Protein AF-A0A3M6UGF6-F1 (afdb_monomer)

Structure (mmCIF, N/CA/C/O backbone):
data_AF-A0A3M6UGF6-F1
#
_entry.id   AF-A0A3M6UGF6-F1
#
loop_
_atom_site.group_PDB
_atom_site.id
_atom_site.type_symbol
_atom_site.label_atom_id
_atom_site.label_alt_id
_atom_site.label_comp_id
_atom_site.label_asym_id
_atom_site.label_entity_id
_atom_site.label_seq_id
_atom_site.pdbx_PDB_ins_code
_atom_site.Cartn_x
_atom_site.Cartn_y
_atom_site.Cartn_z
_atom_site.occupancy
_atom_site.B_iso_or_equiv
_atom_site.auth_seq_id
_atom_site.auth_comp_id
_atom_site.auth_asym_id
_atom_site.auth_atom_id
_atom_site.pdbx_PDB_model_num
ATOM 1 N N . MET A 1 1 ? -26.929 3.094 30.053 1.00 89.00 1 MET A N 1
ATOM 2 C CA . MET A 1 1 ? -27.422 1.795 29.552 1.00 89.00 1 MET A CA 1
ATOM 3 C C . MET A 1 1 ? -26.224 0.900 29.331 1.00 89.00 1 MET A C 1
ATOM 5 O O . MET A 1 1 ? -25.223 1.380 28.806 1.00 89.00 1 MET A O 1
ATOM 9 N N . GLU A 1 2 ? -26.299 -0.355 29.754 1.00 93.50 2 GLU A N 1
ATOM 10 C CA . GLU A 1 2 ? -25.158 -1.274 29.714 1.00 93.50 2 GLU A CA 1
ATOM 11 C C . GLU A 1 2 ? -25.406 -2.478 28.799 1.00 93.50 2 GLU A C 1
ATOM 13 O O . GLU A 1 2 ? -26.522 -2.979 28.685 1.00 93.50 2 GLU A O 1
ATOM 18 N N . PHE A 1 3 ? -24.357 -2.962 28.141 1.00 95.56 3 PHE A N 1
ATOM 19 C CA . PHE A 1 3 ? -24.418 -4.157 27.298 1.00 95.56 3 PHE A CA 1
ATOM 20 C C . PHE A 1 3 ? -23.056 -4.850 27.234 1.00 95.56 3 PHE A C 1
ATOM 22 O O . PHE A 1 3 ? -22.052 -4.334 27.739 1.00 95.56 3 PHE A O 1
ATOM 29 N N . TYR A 1 4 ? -23.020 -6.036 26.632 1.00 96.44 4 TYR A N 1
ATOM 30 C CA . TYR A 1 4 ? -21.809 -6.845 26.549 1.00 96.44 4 TYR A CA 1
ATOM 31 C C . TYR A 1 4 ? -21.274 -6.930 25.123 1.00 96.44 4 TYR A C 1
ATOM 33 O O . TYR A 1 4 ? -22.024 -6.895 24.149 1.00 96.44 4 TYR A O 1
ATOM 41 N N . VAL A 1 5 ? -19.961 -7.091 25.005 1.00 96.62 5 VAL A N 1
ATOM 42 C CA . VAL A 1 5 ? -19.298 -7.433 23.749 1.00 96.62 5 VAL A CA 1
ATOM 43 C C . VAL A 1 5 ? -18.440 -8.663 23.986 1.00 96.62 5 VAL A C 1
ATOM 45 O O . VAL A 1 5 ? -17.540 -8.644 24.826 1.00 96.62 5 VAL A O 1
ATOM 48 N N . GLU A 1 6 ? -18.745 -9.732 23.264 1.00 95.75 6 GLU A N 1
ATOM 49 C CA . GLU A 1 6 ? -17.924 -10.937 23.200 1.00 95.75 6 GLU A CA 1
ATOM 50 C C . GLU A 1 6 ? -17.002 -10.828 21.994 1.00 95.75 6 GLU A C 1
ATOM 52 O O . GLU A 1 6 ? -17.455 -10.550 20.886 1.00 95.75 6 GLU A O 1
ATOM 57 N N . TYR A 1 7 ? -15.705 -11.009 22.198 1.00 93.31 7 TYR A N 1
ATOM 58 C CA . TYR A 1 7 ? -14.708 -10.783 21.163 1.00 93.31 7 TYR A CA 1
ATOM 59 C C . TYR A 1 7 ? -13.826 -12.012 20.971 1.00 93.31 7 TYR A C 1
ATOM 61 O O . TYR A 1 7 ? -13.542 -12.735 21.929 1.00 93.31 7 TYR A O 1
ATOM 69 N N . TYR A 1 8 ? -13.427 -12.254 19.723 1.00 87.50 8 TYR A N 1
ATOM 70 C CA . TYR A 1 8 ? -12.592 -13.390 19.347 1.00 87.50 8 TYR A CA 1
ATOM 71 C C . TYR A 1 8 ? -11.644 -13.063 18.192 1.00 87.50 8 TYR A C 1
ATOM 73 O O . TYR A 1 8 ? -11.993 -12.310 17.278 1.00 87.50 8 TYR A O 1
ATOM 81 N N . SER A 1 9 ? -10.462 -13.684 18.230 1.00 82.56 9 SER A N 1
ATOM 82 C CA . SER A 1 9 ? -9.463 -13.644 17.158 1.00 82.56 9 SER A CA 1
ATOM 83 C C . SER A 1 9 ? -9.382 -15.021 16.486 1.00 82.56 9 SER A C 1
ATOM 85 O O . SER A 1 9 ? -8.963 -15.983 17.127 1.00 82.56 9 SER A O 1
ATOM 87 N N . PRO A 1 10 ? -9.804 -15.168 15.214 1.00 64.31 10 PRO A N 1
ATOM 88 C CA . PRO A 1 10 ? -9.769 -16.459 14.518 1.00 64.31 10 PRO A CA 1
ATOM 89 C C . PRO A 1 10 ? -8.352 -16.963 14.204 1.00 64.31 10 PRO A C 1
ATOM 91 O O . PRO A 1 10 ? -8.154 -18.165 14.056 1.00 64.31 10 PRO A O 1
ATOM 94 N N . GLU A 1 11 ? -7.389 -16.048 14.060 1.00 63.41 11 GLU A N 1
ATOM 95 C CA . GLU A 1 11 ? -6.055 -16.326 13.502 1.00 63.41 11 GLU A CA 1
ATOM 96 C C . GLU A 1 11 ? -4.918 -16.188 14.527 1.00 63.41 11 GLU A C 1
ATOM 98 O O . GLU A 1 11 ? -3.770 -16.499 14.218 1.00 63.41 11 GLU A O 1
ATOM 103 N N . GLY A 1 12 ? -5.206 -15.735 15.751 1.00 54.78 12 GLY A N 1
ATOM 104 C CA . GLY A 1 12 ? -4.197 -15.520 16.785 1.00 54.78 12 GLY A CA 1
ATOM 105 C C . GLY A 1 12 ? -4.518 -16.227 18.097 1.00 54.78 12 GLY A C 1
ATOM 106 O O . GLY A 1 12 ? -5.674 -16.369 18.475 1.00 54.78 12 GLY A O 1
ATOM 107 N N . ASN A 1 13 ? -3.477 -16.573 18.859 1.00 55.03 13 ASN A N 1
ATOM 108 C CA . ASN A 1 13 ? -3.572 -17.005 20.264 1.00 55.03 13 ASN A CA 1
ATOM 109 C C . ASN A 1 13 ? -4.039 -15.872 21.215 1.00 55.03 13 ASN A C 1
ATOM 111 O O . ASN A 1 13 ? -3.768 -15.920 22.414 1.00 55.03 13 ASN A O 1
ATOM 115 N N . TRP A 1 14 ? -4.671 -14.820 20.688 1.00 59.78 14 TRP A N 1
ATOM 116 C CA . TRP A 1 14 ? -5.114 -13.660 21.453 1.00 59.78 14 TRP A CA 1
ATOM 117 C C . TRP A 1 14 ? -6.453 -13.947 22.128 1.00 59.78 14 TRP A C 1
ATOM 119 O O . TRP A 1 14 ? -7.288 -14.690 21.615 1.00 59.78 14 TRP A O 1
ATOM 129 N N . GLU A 1 15 ? -6.621 -13.375 23.315 1.00 63.47 15 GLU A N 1
ATOM 130 C CA . GLU A 1 15 ? -7.686 -13.699 24.258 1.00 63.47 15 GLU A CA 1
ATOM 131 C C . GLU A 1 15 ? -9.081 -13.578 23.630 1.00 63.47 15 GLU A C 1
ATOM 133 O O . GLU A 1 15 ? -9.527 -12.494 23.254 1.00 63.47 15 GLU A O 1
ATOM 138 N N . ASN A 1 16 ? -9.805 -14.696 23.572 1.00 82.31 16 ASN A N 1
ATOM 139 C CA . ASN A 1 16 ? -11.259 -14.650 23.495 1.00 82.31 16 ASN A CA 1
ATOM 140 C C . ASN A 1 16 ? -11.767 -14.118 24.833 1.00 82.31 16 ASN A C 1
ATOM 142 O O . ASN A 1 16 ? -11.341 -14.585 25.892 1.00 82.31 16 ASN A O 1
ATOM 146 N N . GLY A 1 17 ? -12.686 -13.164 24.804 1.00 90.00 17 GLY A N 1
ATOM 147 C CA . GLY A 1 17 ? -13.123 -12.531 26.035 1.00 90.00 17 GLY A CA 1
ATOM 148 C C . GLY A 1 17 ? -14.481 -11.875 25.938 1.00 90.00 17 GLY A C 1
ATOM 149 O O . GLY A 1 17 ? -15.170 -11.911 24.918 1.00 90.00 17 GLY A O 1
ATOM 150 N N . LYS A 1 18 ? -14.877 -11.287 27.063 1.00 93.19 18 LYS A N 1
ATOM 151 C CA . LYS A 1 18 ? -16.138 -10.576 27.209 1.00 93.19 18 LYS A CA 1
ATOM 152 C C . LYS A 1 18 ? -15.890 -9.293 27.974 1.00 93.19 18 LYS A C 1
ATOM 154 O O . LYS A 1 18 ? -15.367 -9.315 29.084 1.00 93.19 18 LYS A O 1
ATOM 159 N N . THR A 1 19 ? -16.296 -8.176 27.391 1.00 94.56 19 THR A N 1
ATOM 160 C CA . THR A 1 19 ? -16.204 -6.862 28.021 1.00 94.56 19 THR A CA 1
ATOM 161 C C . THR A 1 19 ? -17.585 -6.240 28.151 1.00 94.56 19 THR A C 1
ATOM 163 O O . THR A 1 19 ? -18.505 -6.554 27.395 1.00 94.56 19 THR A O 1
ATOM 166 N N . LYS A 1 20 ? -17.744 -5.375 29.149 1.00 96.06 20 LYS A N 1
ATOM 167 C CA . LYS A 1 20 ? -18.977 -4.634 29.406 1.00 96.06 20 LYS A CA 1
ATOM 168 C C . LYS A 1 20 ? -18.772 -3.187 28.978 1.00 96.06 20 LYS A C 1
ATOM 170 O O . LYS A 1 20 ? -17.784 -2.572 29.384 1.00 96.06 20 LYS A O 1
ATOM 175 N N . LEU A 1 21 ? -19.702 -2.657 28.190 1.00 96.00 21 LEU A N 1
ATOM 176 C CA . LEU A 1 21 ? -19.723 -1.260 27.766 1.00 96.00 21 LEU A CA 1
ATOM 177 C C . LEU A 1 21 ? -20.915 -0.539 28.393 1.00 96.00 21 LEU A C 1
ATOM 179 O O . LEU A 1 21 ? -21.971 -1.132 28.618 1.00 96.00 21 LEU A O 1
ATOM 183 N N . SER A 1 22 ? -20.727 0.749 28.675 1.00 95.50 22 SER A N 1
ATOM 184 C CA . SER A 1 22 ? -21.766 1.632 29.197 1.00 95.50 22 SER A CA 1
ATOM 185 C C . SER A 1 22 ? -21.887 2.845 28.292 1.00 95.50 22 SER A C 1
ATOM 187 O O . SER A 1 22 ? -20.890 3.496 27.987 1.00 95.50 22 SER A O 1
ATOM 189 N N . VAL A 1 23 ? -23.112 3.124 27.852 1.00 94.19 23 VAL A N 1
ATOM 190 C CA . VAL A 1 23 ? -23.430 4.206 26.917 1.00 94.19 23 VAL A CA 1
ATOM 191 C C . VAL A 1 23 ? -24.509 5.120 27.487 1.00 94.19 23 VAL A C 1
ATOM 193 O O . VAL A 1 23 ? -25.384 4.645 28.226 1.00 94.19 23 VAL A O 1
ATOM 196 N N . PRO A 1 24 ? -24.485 6.424 27.153 1.00 91.50 24 PRO A N 1
ATOM 197 C CA . PRO A 1 24 ? -25.457 7.380 27.673 1.00 91.50 24 PRO A CA 1
ATOM 198 C C . PRO A 1 24 ? -26.881 7.056 27.205 1.00 91.50 24 PRO A C 1
ATOM 200 O O . PRO A 1 24 ? -27.792 7.017 28.030 1.00 91.50 24 PRO A O 1
ATOM 203 N N . ALA A 1 25 ? -27.075 6.766 25.914 1.00 93.56 25 ALA A N 1
ATOM 204 C CA . ALA A 1 25 ? -28.374 6.390 25.364 1.00 93.56 25 ALA A CA 1
ATOM 205 C C . ALA A 1 25 ? -28.242 5.608 24.046 1.00 93.56 25 ALA A C 1
ATOM 207 O O . ALA A 1 25 ? -27.497 5.993 23.149 1.00 93.56 25 ALA A O 1
ATOM 208 N N . LEU A 1 26 ? -29.028 4.536 23.886 1.00 92.31 26 LEU A N 1
ATOM 209 C CA . LEU A 1 26 ? -28.993 3.684 22.683 1.00 92.31 26 LEU A CA 1
ATOM 210 C C . LEU A 1 26 ? -29.471 4.396 21.405 1.00 92.31 26 LEU A C 1
ATOM 212 O O . LEU A 1 26 ? -29.178 3.949 20.300 1.00 92.31 26 LEU A O 1
ATOM 216 N N . ASN A 1 27 ? -30.243 5.478 21.531 1.00 93.19 27 ASN A N 1
ATOM 217 C CA . ASN A 1 27 ? -30.769 6.221 20.385 1.00 93.19 27 ASN A CA 1
ATOM 218 C C . ASN A 1 27 ? -29.759 7.185 19.755 1.00 93.19 27 ASN A C 1
ATOM 220 O O . ASN A 1 27 ? -29.964 7.564 18.605 1.00 93.19 27 ASN A O 1
ATOM 224 N N . THR A 1 28 ? -28.707 7.565 20.480 1.00 94.88 28 THR A N 1
ATOM 225 C CA . THR A 1 28 ? -27.655 8.461 19.987 1.00 94.88 28 THR A CA 1
ATOM 226 C C . THR A 1 28 ? -26.346 7.734 19.726 1.00 94.88 28 THR A C 1
ATOM 228 O O . THR A 1 28 ? -25.610 8.158 18.847 1.00 94.88 28 THR A O 1
ATOM 231 N N . THR A 1 29 ? -26.066 6.639 20.437 1.00 96.75 29 THR A N 1
ATOM 232 C CA . THR A 1 29 ? -24.851 5.849 20.214 1.00 96.75 29 THR A CA 1
ATOM 233 C C . THR A 1 29 ? -24.904 5.118 18.873 1.00 96.75 29 THR A C 1
ATOM 235 O O . THR A 1 29 ? -25.803 4.306 18.630 1.00 96.75 29 THR A O 1
ATOM 238 N N . THR A 1 30 ? -23.918 5.397 18.028 1.00 97.50 30 THR A N 1
ATOM 239 C CA . THR A 1 30 ? -23.682 4.775 16.720 1.00 97.50 30 THR A CA 1
ATOM 240 C C . THR A 1 30 ? -22.787 3.538 16.816 1.00 97.50 30 THR A C 1
ATOM 242 O O . THR A 1 30 ? -22.174 3.276 17.853 1.00 97.50 30 THR A O 1
ATOM 245 N N . ILE A 1 31 ? -22.702 2.752 15.739 1.00 97.50 31 ILE A N 1
ATOM 246 C CA . ILE A 1 31 ? -21.741 1.644 15.645 1.00 97.50 31 ILE A CA 1
ATOM 247 C C . ILE A 1 31 ? -20.301 2.159 15.701 1.00 97.50 31 ILE A C 1
ATOM 249 O O . ILE A 1 31 ? -19.473 1.538 16.365 1.00 97.50 31 ILE A O 1
ATOM 253 N N . GLU A 1 32 ? -20.018 3.309 15.089 1.00 97.38 32 GLU A N 1
ATOM 254 C CA . GLU A 1 32 ? -18.722 3.986 15.186 1.00 97.38 32 GLU A CA 1
ATOM 255 C C . GLU A 1 32 ? -18.344 4.290 16.643 1.00 97.38 32 GLU A C 1
ATOM 257 O O . GLU A 1 32 ? -17.264 3.901 17.091 1.00 97.38 32 GLU A O 1
ATOM 262 N N . ASP A 1 33 ? -19.260 4.878 17.422 1.00 97.44 33 ASP A N 1
ATOM 263 C CA . ASP A 1 33 ? -19.027 5.161 18.846 1.00 97.44 33 ASP A CA 1
ATOM 264 C C . ASP A 1 33 ? -18.672 3.883 19.618 1.00 97.44 33 ASP A C 1
ATOM 266 O O . ASP A 1 33 ? -17.749 3.868 20.439 1.00 97.44 33 ASP A O 1
ATOM 270 N N . VAL A 1 34 ? -19.387 2.782 19.344 1.00 97.50 34 VAL A N 1
ATOM 271 C CA . VAL A 1 34 ? -19.108 1.473 19.954 1.00 97.50 34 VAL A CA 1
ATOM 272 C C . VAL A 1 34 ? -17.718 0.976 19.595 1.00 97.50 34 VAL A C 1
ATOM 274 O O . VAL A 1 34 ? -16.997 0.523 20.488 1.00 97.50 34 VAL A O 1
ATOM 277 N N . LYS A 1 35 ? -17.312 1.097 18.329 1.00 97.75 35 LYS A N 1
ATOM 278 C CA . LYS A 1 35 ? -15.970 0.698 17.905 1.00 97.75 35 LYS A CA 1
ATOM 279 C C . LYS A 1 35 ? -14.881 1.520 18.594 1.00 97.75 35 LYS A C 1
ATOM 281 O O . LYS A 1 35 ? -13.890 0.947 19.044 1.00 97.75 35 LYS A O 1
ATOM 286 N N . TYR A 1 36 ? -15.064 2.831 18.754 1.00 97.44 36 TYR A N 1
ATOM 287 C CA . TYR A 1 36 ? -14.107 3.672 19.482 1.00 97.44 36 TYR A CA 1
ATOM 288 C C . TYR A 1 36 ? -14.011 3.301 20.967 1.00 97.44 36 TYR A C 1
ATOM 290 O O . TYR A 1 36 ? -12.908 3.183 21.505 1.00 97.44 36 TYR A O 1
ATOM 298 N N . MET A 1 37 ? -15.143 3.036 21.629 1.00 97.19 37 MET A N 1
ATOM 299 C CA . MET A 1 37 ? -15.135 2.541 23.013 1.00 97.19 37 MET A CA 1
ATOM 300 C C . MET A 1 37 ? -14.393 1.204 23.138 1.00 97.19 37 MET A C 1
ATOM 302 O O . MET A 1 37 ? -13.652 0.993 24.100 1.00 97.19 37 MET A O 1
ATOM 306 N N . LEU A 1 38 ? -14.567 0.304 22.166 1.00 96.19 38 LEU A N 1
ATOM 307 C CA . LEU A 1 38 ? -13.843 -0.965 22.111 1.00 96.19 38 LEU A CA 1
ATOM 308 C C . LEU A 1 38 ? -12.351 -0.759 21.858 1.00 96.19 38 LEU A C 1
ATOM 310 O O . LEU A 1 38 ? -11.547 -1.369 22.554 1.00 96.19 38 LEU A O 1
ATOM 314 N N . GLN A 1 39 ? -11.968 0.140 20.952 1.00 96.81 39 GLN A N 1
ATOM 315 C CA . GLN A 1 39 ? -10.566 0.444 20.669 1.00 96.81 39 GLN A CA 1
ATOM 316 C C . GLN A 1 39 ? -9.814 0.839 21.940 1.00 96.81 39 GLN A C 1
ATOM 318 O O . GLN A 1 39 ? -8.765 0.274 22.233 1.00 96.81 39 GLN A O 1
ATOM 323 N N . VAL A 1 40 ? -10.380 1.747 22.738 1.00 95.12 40 VAL A N 1
ATOM 324 C CA . VAL A 1 40 ? -9.779 2.154 24.017 1.00 95.12 40 VAL A CA 1
ATOM 325 C C . VAL A 1 40 ? -9.652 0.960 24.966 1.00 95.12 40 VAL A C 1
ATOM 327 O O . VAL A 1 40 ? -8.643 0.806 25.653 1.00 95.12 40 VAL A O 1
ATOM 330 N N . ARG A 1 41 ? -10.666 0.091 25.003 1.00 93.62 41 ARG A N 1
ATOM 331 C CA . ARG A 1 41 ? -10.779 -0.959 26.018 1.00 93.62 41 ARG A CA 1
ATOM 332 C C . ARG A 1 41 ? -9.976 -2.222 25.726 1.00 93.62 41 ARG A C 1
ATOM 334 O O . ARG A 1 41 ? -9.516 -2.851 26.672 1.00 93.62 41 ARG A O 1
ATOM 341 N N . ILE A 1 42 ? -9.845 -2.606 24.460 1.00 93.44 42 ILE A N 1
ATOM 342 C CA . ILE A 1 42 ? -9.167 -3.846 24.046 1.00 93.44 42 ILE A CA 1
ATOM 343 C C . ILE A 1 42 ? -8.009 -3.605 23.068 1.00 93.44 42 ILE A C 1
ATOM 345 O O . ILE A 1 42 ? -7.413 -4.564 22.595 1.00 93.44 42 ILE A O 1
ATOM 349 N N . GLN A 1 43 ? -7.684 -2.341 22.775 1.00 94.75 43 GLN A N 1
ATOM 350 C CA . GLN A 1 43 ? -6.548 -1.937 21.938 1.00 94.75 43 GLN A CA 1
ATOM 351 C C . GLN A 1 43 ? -6.613 -2.483 20.495 1.00 94.75 43 GLN A C 1
ATOM 353 O O . GLN A 1 43 ? -5.594 -2.784 19.878 1.00 94.75 43 GLN A O 1
ATOM 358 N N . VAL A 1 44 ? -7.825 -2.611 19.943 1.00 95.25 44 VAL A N 1
ATOM 359 C CA . VAL A 1 44 ? -8.058 -3.029 18.549 1.00 95.25 44 VAL A CA 1
ATOM 360 C C . VAL A 1 44 ? -8.467 -1.813 17.709 1.00 95.25 44 VAL A C 1
ATOM 362 O O . VAL A 1 44 ? -9.465 -1.174 18.058 1.00 95.25 44 VAL A O 1
ATOM 365 N N . PRO A 1 45 ? -7.769 -1.499 16.603 1.00 95.81 45 PRO A N 1
ATOM 366 C CA . PRO A 1 45 ? -8.094 -0.350 15.753 1.00 95.81 45 PRO A CA 1
ATOM 367 C C . PRO A 1 45 ? -9.541 -0.404 15.243 1.00 95.81 45 PRO A C 1
ATOM 369 O O . PRO A 1 45 ? -10.009 -1.472 14.859 1.00 95.81 45 PRO A O 1
ATOM 372 N N . VAL A 1 46 ? -10.261 0.722 15.207 1.00 96.62 46 VAL A N 1
ATOM 373 C CA . VAL A 1 46 ? -11.657 0.808 14.718 1.00 96.62 46 VAL A CA 1
ATOM 374 C C . VAL A 1 46 ? -11.814 0.195 13.323 1.00 96.62 46 VAL A C 1
ATOM 376 O O . VAL A 1 46 ? -12.785 -0.524 13.076 1.00 96.62 46 VAL A O 1
ATOM 379 N N . CYS A 1 47 ? -10.853 0.428 12.427 1.00 93.25 47 CYS A N 1
ATOM 380 C CA . CYS A 1 47 ? -10.858 -0.118 11.067 1.00 93.25 47 CYS A CA 1
ATOM 381 C C . CYS A 1 47 ? -10.692 -1.650 10.994 1.00 93.25 47 CYS A C 1
ATOM 383 O O . CYS A 1 47 ? -11.135 -2.253 10.016 1.00 93.25 47 CYS A O 1
ATOM 385 N N . ASP A 1 48 ? -10.151 -2.288 12.036 1.00 93.38 48 ASP A N 1
ATOM 386 C CA . ASP A 1 48 ? -9.995 -3.747 12.128 1.00 93.38 48 ASP A CA 1
ATOM 387 C C . ASP A 1 48 ? -11.195 -4.448 12.775 1.00 93.38 48 ASP A C 1
ATOM 389 O O . ASP A 1 48 ? -11.303 -5.678 12.752 1.00 93.38 48 ASP A O 1
ATOM 393 N N . GLN A 1 49 ? -12.120 -3.679 13.352 1.00 95.38 49 GLN A N 1
ATOM 394 C CA . GLN A 1 49 ? -13.247 -4.219 14.096 1.00 95.38 49 GLN A CA 1
ATOM 395 C C . GLN A 1 49 ? -14.406 -4.617 13.182 1.00 95.38 49 GLN A C 1
ATOM 397 O O . GLN A 1 49 ? -15.078 -3.777 12.574 1.00 95.38 49 GLN A O 1
ATOM 402 N N . ARG A 1 50 ? -14.728 -5.914 13.171 1.00 95.50 50 ARG A N 1
ATOM 403 C CA . ARG A 1 50 ? -15.925 -6.451 12.513 1.00 95.50 50 ARG A CA 1
ATOM 404 C C . ARG A 1 50 ? -16.959 -6.827 13.563 1.00 95.50 50 ARG A C 1
ATOM 406 O O . ARG A 1 50 ? -16.865 -7.875 14.202 1.00 95.50 50 ARG A O 1
ATOM 413 N N . LEU A 1 51 ? -17.940 -5.949 13.751 1.00 96.38 51 LEU A N 1
ATOM 414 C CA . LEU A 1 51 ? -19.027 -6.159 14.701 1.00 96.38 51 LEU A CA 1
ATOM 415 C C . LEU A 1 51 ? -20.179 -6.941 14.073 1.00 96.38 51 LEU A C 1
ATOM 417 O O . LEU A 1 51 ? -20.526 -6.751 12.908 1.00 96.38 51 LEU A O 1
ATOM 421 N N . PHE A 1 52 ? -20.807 -7.785 14.882 1.00 96.56 52 PHE A N 1
ATOM 422 C CA . PHE A 1 52 ? -21.963 -8.584 14.519 1.00 96.56 52 PHE A CA 1
ATOM 423 C C . PHE A 1 52 ? -23.038 -8.487 15.594 1.00 96.56 52 PHE A C 1
ATOM 425 O O . PHE A 1 52 ? -22.755 -8.495 16.794 1.00 96.56 52 PHE A O 1
ATOM 432 N N . TYR A 1 53 ? -24.289 -8.481 15.152 1.00 96.50 53 TYR A N 1
ATOM 433 C CA . TYR A 1 53 ? -25.451 -8.607 16.021 1.00 96.50 53 TYR A CA 1
ATOM 434 C C . TYR A 1 53 ? -26.449 -9.575 15.391 1.00 96.50 53 TYR A C 1
ATOM 436 O O . TYR A 1 53 ? -26.759 -9.466 14.205 1.00 96.50 53 TYR A O 1
ATOM 444 N N . GLN A 1 54 ? -26.912 -10.562 16.166 1.00 93.31 54 GLN A N 1
ATOM 445 C CA . GLN A 1 54 ? -27.832 -11.612 15.696 1.00 93.31 54 GLN A CA 1
ATOM 446 C C . GLN A 1 54 ? -27.350 -12.314 14.405 1.00 93.31 54 GLN A C 1
ATOM 448 O O . GLN A 1 54 ? -28.124 -12.570 13.483 1.00 93.31 54 GLN A O 1
ATOM 453 N N . GLY A 1 55 ? -26.042 -12.574 14.310 1.00 90.62 55 GLY A N 1
ATOM 454 C CA . GLY A 1 55 ? -25.413 -13.213 13.147 1.00 90.62 55 GLY A CA 1
ATOM 455 C C . GLY A 1 55 ? -25.256 -12.319 11.910 1.00 90.62 55 GLY A C 1
ATOM 456 O O . GLY A 1 55 ? -24.756 -12.787 10.890 1.00 90.62 55 GLY A O 1
ATOM 457 N N . ARG A 1 56 ? -25.649 -11.040 11.971 1.00 93.75 56 ARG A N 1
ATOM 458 C CA . ARG A 1 56 ? -25.490 -10.079 10.871 1.00 93.75 56 ARG A CA 1
ATOM 459 C C . ARG A 1 56 ? -24.296 -9.169 11.120 1.00 93.75 56 ARG A C 1
ATOM 461 O O . ARG A 1 56 ? -24.182 -8.605 12.204 1.00 93.75 56 ARG A O 1
ATOM 468 N N . ALA A 1 57 ? -23.446 -9.009 10.107 1.00 94.94 57 ALA A N 1
ATOM 469 C CA . ALA A 1 57 ? -22.349 -8.048 10.138 1.00 94.94 57 ALA A CA 1
ATOM 470 C C . ALA A 1 57 ? -22.897 -6.614 10.140 1.00 94.94 57 ALA A C 1
ATOM 472 O O . ALA A 1 57 ? -23.785 -6.276 9.354 1.00 94.94 57 ALA A O 1
ATOM 473 N N . LEU A 1 58 ? -22.361 -5.777 11.022 1.00 95.50 58 LEU A N 1
ATOM 474 C CA . LEU A 1 58 ? -22.697 -4.365 11.137 1.00 95.50 58 LEU A CA 1
ATOM 475 C C . LEU A 1 58 ? -21.716 -3.560 10.283 1.00 95.50 58 LEU A C 1
ATOM 477 O O . LEU A 1 58 ? -20.581 -3.323 10.686 1.00 95.50 58 LEU A O 1
ATOM 481 N N . THR A 1 59 ? -22.151 -3.186 9.081 1.00 92.00 59 THR A N 1
ATOM 482 C CA . THR A 1 59 ? -21.309 -2.499 8.085 1.00 92.00 59 THR A CA 1
ATOM 483 C C . THR A 1 59 ? -21.588 -1.001 7.965 1.00 92.00 59 THR A C 1
ATOM 485 O O . THR A 1 59 ? -20.827 -0.300 7.310 1.00 92.00 59 THR A O 1
ATOM 488 N N . ASP A 1 60 ? -22.695 -0.514 8.533 1.00 94.81 60 ASP A N 1
ATOM 489 C CA . ASP A 1 60 ? -23.036 0.912 8.554 1.00 94.81 60 ASP A CA 1
ATOM 490 C C . ASP A 1 60 ? -22.622 1.522 9.895 1.00 94.81 60 ASP A C 1
ATOM 492 O O . ASP A 1 60 ? -23.321 1.376 10.901 1.00 94.81 60 ASP A O 1
ATOM 496 N N . ASP A 1 61 ? -21.483 2.211 9.893 1.00 94.19 61 ASP A N 1
ATOM 497 C CA . ASP A 1 61 ? -20.902 2.837 11.083 1.00 94.19 61 ASP A CA 1
ATOM 498 C C . ASP A 1 61 ? -21.781 3.966 11.653 1.00 94.19 61 ASP A C 1
ATOM 500 O O . ASP A 1 61 ? -21.758 4.219 12.858 1.00 94.19 61 ASP A O 1
ATOM 504 N N . ARG A 1 62 ? -22.647 4.580 10.831 1.00 96.06 62 ARG A N 1
ATOM 505 C CA . ARG A 1 62 ? -23.563 5.657 11.255 1.00 96.06 62 ARG A CA 1
ATOM 506 C C . ARG A 1 62 ? -24.867 5.140 11.858 1.00 96.06 62 ARG A C 1
ATOM 508 O O . ARG A 1 62 ? -25.681 5.926 12.350 1.00 96.06 62 ARG A O 1
ATOM 515 N N . MET A 1 63 ? -25.116 3.835 11.789 1.00 95.44 63 MET A N 1
ATOM 516 C CA . MET A 1 63 ? -26.326 3.234 12.333 1.00 95.44 63 MET A CA 1
ATOM 517 C C . MET A 1 63 ? -26.318 3.322 13.863 1.00 95.44 63 MET A C 1
ATOM 519 O O . MET A 1 63 ? -25.348 2.945 14.512 1.00 95.44 63 MET A O 1
ATOM 523 N N . THR A 1 64 ? -27.408 3.806 14.459 1.00 96.38 64 THR A N 1
ATOM 524 C CA . THR A 1 64 ? -27.552 3.841 15.920 1.00 96.38 64 THR A CA 1
ATOM 525 C C . THR A 1 64 ? -27.964 2.483 16.476 1.00 96.38 64 THR A C 1
ATOM 527 O O . THR A 1 64 ? -28.648 1.705 15.804 1.00 96.38 64 THR A O 1
ATOM 530 N N . LEU A 1 65 ? -27.618 2.210 17.736 1.00 95.44 65 LEU A N 1
ATOM 531 C CA . LEU A 1 65 ? -27.999 0.965 18.410 1.00 95.44 65 LEU A CA 1
ATOM 532 C C . LEU A 1 65 ? -29.526 0.781 18.459 1.00 95.44 65 LEU A C 1
ATOM 534 O O . LEU A 1 65 ? -30.031 -0.318 18.238 1.00 95.44 65 LEU A O 1
ATOM 538 N N . SER A 1 66 ? -30.295 1.856 18.649 1.00 93.44 66 SER A N 1
ATOM 539 C CA . SER A 1 66 ? -31.763 1.781 18.635 1.00 93.44 66 SER A CA 1
ATOM 540 C C . SER A 1 66 ? -32.338 1.307 17.295 1.00 93.44 66 SER A C 1
ATOM 542 O O . SER A 1 66 ? -33.350 0.606 17.286 1.00 93.44 66 SER A O 1
ATOM 544 N N . ARG A 1 67 ? -31.696 1.633 16.162 1.00 94.69 67 ARG A N 1
ATOM 545 C CA . ARG A 1 67 ? -32.130 1.190 14.822 1.00 94.69 67 ARG A CA 1
ATOM 546 C C . ARG A 1 67 ? -31.915 -0.303 14.594 1.00 94.69 67 ARG A C 1
ATOM 548 O O . ARG A 1 67 ? -32.573 -0.878 13.733 1.00 94.69 67 ARG A O 1
ATOM 555 N N . LEU A 1 68 ? -31.052 -0.928 15.390 1.00 92.19 68 LEU A N 1
ATOM 556 C CA . LEU A 1 68 ? -30.880 -2.378 15.437 1.00 92.19 68 LEU A CA 1
ATOM 557 C C . LEU A 1 68 ? -31.918 -3.080 16.320 1.00 92.19 68 LEU A C 1
ATOM 559 O O . LEU A 1 68 ? -31.869 -4.300 16.446 1.00 92.19 68 LEU A O 1
ATOM 563 N N . TYR A 1 69 ? -32.839 -2.331 16.940 1.00 92.62 69 TYR A N 1
ATOM 564 C CA . TYR A 1 69 ? -33.698 -2.816 18.024 1.00 92.62 69 TYR A CA 1
AT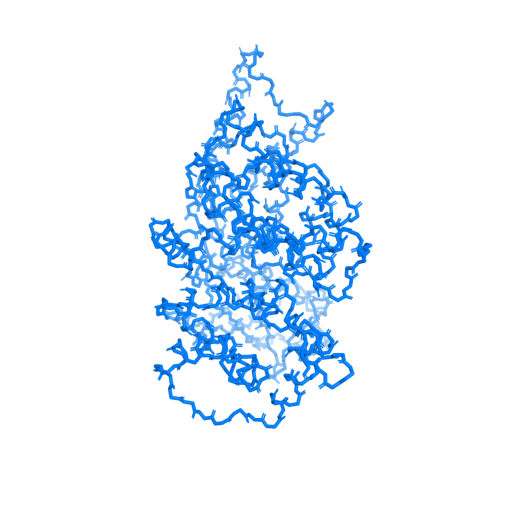OM 565 C C . TYR A 1 69 ? -32.898 -3.386 19.205 1.00 92.62 69 TYR A C 1
ATOM 567 O O . TYR A 1 69 ? -33.408 -4.227 19.948 1.00 92.62 69 TYR A O 1
ATOM 575 N N . PHE A 1 70 ? -31.658 -2.912 19.371 1.00 94.00 70 PHE A N 1
ATOM 576 C CA . PHE A 1 70 ? -30.749 -3.323 20.430 1.00 94.00 70 PHE A CA 1
ATOM 577 C C . PHE A 1 70 ? -31.294 -2.898 21.797 1.00 94.00 70 PHE A C 1
ATOM 579 O O . PHE A 1 70 ? -31.869 -1.812 21.934 1.00 94.00 70 PHE A O 1
ATOM 586 N N . ARG A 1 71 ? -31.123 -3.750 22.808 1.00 92.69 71 ARG A N 1
ATOM 587 C CA . ARG A 1 71 ? -31.645 -3.547 24.165 1.00 92.69 71 ARG A CA 1
ATOM 588 C C . ARG A 1 71 ? -30.527 -3.560 25.198 1.00 92.69 71 ARG A C 1
ATOM 590 O O . ARG A 1 71 ? -29.437 -4.075 24.975 1.00 92.69 71 ARG A O 1
ATOM 597 N N . GLU A 1 72 ? -30.815 -2.986 26.357 1.00 92.00 72 GLU A N 1
ATOM 598 C CA . GLU A 1 72 ? -29.941 -3.114 27.519 1.00 92.00 72 GLU A CA 1
ATOM 599 C C . GLU A 1 72 ? -29.759 -4.594 27.893 1.00 92.00 72 GLU A C 1
ATOM 601 O O . GLU A 1 72 ? -30.723 -5.359 27.918 1.00 92.00 72 GLU A O 1
ATOM 606 N N . GLY A 1 73 ? -28.512 -4.992 28.147 1.00 91.94 73 GLY A N 1
ATOM 607 C CA . GLY A 1 73 ? -28.125 -6.379 28.410 1.00 91.94 73 GLY A CA 1
ATOM 608 C C . GLY A 1 73 ? -27.845 -7.233 27.169 1.00 91.94 73 GLY A C 1
ATOM 609 O O . GLY A 1 73 ? -27.319 -8.337 27.325 1.00 91.94 73 GLY A O 1
ATOM 610 N N . ASP A 1 74 ? -28.124 -6.743 25.956 1.00 95.69 74 ASP A N 1
ATOM 611 C CA . ASP A 1 74 ? -27.799 -7.470 24.725 1.00 95.69 74 ASP A CA 1
ATOM 612 C C . ASP A 1 74 ? -26.282 -7.679 24.564 1.00 95.69 74 ASP A C 1
ATOM 614 O O . ASP A 1 74 ? -25.450 -7.061 25.236 1.00 95.69 74 ASP A O 1
ATOM 618 N N . THR A 1 75 ? -25.909 -8.593 23.666 1.00 96.56 75 THR A N 1
ATOM 619 C CA . THR A 1 75 ? -24.508 -8.908 23.367 1.00 96.56 75 THR A CA 1
ATOM 620 C C . THR A 1 75 ? -24.196 -8.657 21.894 1.00 96.56 75 THR A C 1
ATOM 622 O O . THR A 1 75 ? -24.908 -9.134 21.009 1.00 96.56 75 THR A O 1
ATOM 625 N N . LEU A 1 76 ? -23.126 -7.905 21.635 1.00 96.94 76 LEU A N 1
ATOM 626 C CA . LEU A 1 76 ? -22.485 -7.820 20.321 1.00 96.94 76 LEU A CA 1
ATOM 627 C C . LEU A 1 76 ? -21.346 -8.834 20.234 1.00 96.94 76 LEU A C 1
ATOM 629 O O . LEU A 1 76 ? -20.700 -9.130 21.238 1.00 96.94 76 LEU A O 1
ATOM 633 N N . HIS A 1 77 ? -21.060 -9.308 19.025 1.00 96.44 77 HIS A N 1
ATOM 634 C CA . HIS A 1 77 ? -19.878 -10.121 18.763 1.00 96.44 77 HIS A CA 1
ATOM 635 C C . HIS A 1 77 ? -18.867 -9.326 17.943 1.00 96.44 77 HIS A C 1
ATOM 637 O O . HIS A 1 77 ? -19.233 -8.715 16.942 1.00 96.44 77 HIS A O 1
ATOM 643 N N . LEU A 1 78 ? -17.603 -9.343 18.347 1.00 95.75 78 LEU A N 1
ATOM 644 C CA . LEU A 1 78 ? -16.507 -8.681 17.652 1.00 95.75 78 LEU A CA 1
ATOM 645 C C . LEU A 1 78 ? -15.519 -9.719 17.116 1.00 95.75 78 LEU A C 1
ATOM 647 O O . LEU A 1 78 ? -14.981 -10.519 17.877 1.00 95.75 78 LEU A O 1
ATOM 651 N N . GLN A 1 79 ? -15.240 -9.647 15.818 1.00 93.81 79 GLN A N 1
ATOM 652 C CA . GLN A 1 79 ? -14.090 -10.294 15.190 1.00 93.81 79 GLN A CA 1
ATOM 653 C C . GLN A 1 79 ? -12.992 -9.270 14.914 1.00 93.81 79 GLN A C 1
ATOM 655 O O . GLN A 1 79 ? -13.281 -8.173 14.431 1.00 93.81 79 GLN A O 1
ATOM 660 N N . PHE A 1 80 ? -11.742 -9.662 15.144 1.00 92.56 80 PHE A N 1
ATOM 661 C CA . PHE A 1 80 ? -10.552 -8.902 14.762 1.00 92.56 80 PHE A CA 1
ATOM 662 C C . PHE A 1 80 ? -9.355 -9.845 14.579 1.00 92.56 80 PHE A C 1
ATOM 664 O O . PHE A 1 80 ? -9.404 -11.002 14.995 1.00 92.56 80 PHE A O 1
ATOM 671 N N . THR A 1 81 ? -8.277 -9.364 13.960 1.00 87.75 81 THR A N 1
ATOM 672 C CA . THR A 1 81 ? -7.082 -10.189 13.717 1.00 87.75 81 THR A CA 1
ATOM 673 C C . THR A 1 81 ? -6.102 -10.123 14.889 1.00 87.75 81 THR A C 1
ATOM 675 O O . THR A 1 81 ? -5.747 -11.159 15.449 1.00 87.75 81 THR A O 1
ATOM 678 N N . ALA A 1 82 ? -5.688 -8.924 15.308 1.00 89.88 82 ALA A N 1
ATOM 679 C CA . ALA A 1 82 ? -4.738 -8.742 16.404 1.00 89.88 82 ALA A CA 1
ATOM 680 C C . ALA A 1 82 ? -4.991 -7.449 17.188 1.00 89.88 82 ALA A C 1
ATOM 682 O O . ALA A 1 82 ? -5.616 -6.517 16.687 1.00 89.88 82 ALA A O 1
ATOM 683 N N . VAL A 1 83 ? -4.478 -7.411 18.417 1.00 92.25 83 VAL A N 1
ATOM 684 C CA . VAL A 1 83 ? -4.380 -6.186 19.218 1.00 92.25 83 VAL A CA 1
ATOM 685 C C . VAL A 1 83 ? -3.140 -5.387 18.808 1.00 92.25 83 VAL A C 1
ATOM 687 O O . VAL A 1 83 ? -2.124 -5.967 18.416 1.00 92.25 83 VAL A O 1
ATOM 690 N N . ALA A 1 84 ? -3.221 -4.067 18.921 1.00 93.25 84 ALA A N 1
ATOM 691 C CA . ALA A 1 84 ? -2.122 -3.130 18.718 1.00 93.25 84 ALA A CA 1
ATOM 692 C C . ALA A 1 84 ? -1.676 -2.528 20.062 1.00 93.25 84 ALA A C 1
ATOM 694 O O . ALA A 1 84 ? -2.390 -2.607 21.057 1.00 93.25 84 ALA A O 1
ATOM 695 N N . ASP A 1 85 ? -0.501 -1.902 20.101 1.00 94.31 85 ASP A N 1
ATOM 696 C CA . ASP A 1 85 ? -0.092 -1.056 21.229 1.00 94.31 85 ASP A CA 1
ATOM 697 C C . ASP A 1 85 ? -0.533 0.393 20.995 1.00 94.31 85 ASP A C 1
ATOM 699 O O . ASP A 1 85 ? 0.256 1.278 20.669 1.00 94.31 85 ASP A O 1
ATOM 703 N N . ILE A 1 86 ? -1.845 0.614 21.077 1.00 95.62 86 ILE A N 1
ATOM 704 C CA . ILE A 1 86 ? -2.444 1.918 20.776 1.00 95.62 86 ILE A CA 1
ATOM 705 C C . ILE A 1 86 ? -1.961 2.973 21.771 1.00 95.62 86 ILE A C 1
ATOM 707 O O . ILE A 1 86 ? -1.623 4.086 21.368 1.00 95.62 86 ILE A O 1
ATOM 711 N N . GLN A 1 87 ? -1.887 2.624 23.056 1.00 92.88 87 GLN A N 1
ATOM 712 C CA . GLN A 1 87 ? -1.465 3.561 24.091 1.00 92.88 87 GLN A CA 1
ATOM 713 C C . GLN A 1 87 ? -0.028 4.058 23.882 1.00 92.88 87 GLN A C 1
ATOM 715 O O . GLN A 1 87 ? 0.200 5.258 24.017 1.00 92.88 87 GLN A O 1
ATOM 720 N N . GLY A 1 88 ? 0.915 3.180 23.511 1.00 93.25 88 GLY A N 1
ATOM 721 C CA . GLY A 1 88 ? 2.290 3.586 23.203 1.00 93.25 88 GLY A CA 1
ATOM 722 C C . GLY A 1 88 ? 2.399 4.462 21.950 1.00 93.25 88 GLY A C 1
ATOM 723 O O . GLY A 1 88 ? 3.244 5.351 21.880 1.00 93.25 88 GLY A O 1
ATOM 724 N N . MET A 1 89 ? 1.514 4.265 20.970 1.00 96.44 89 MET A N 1
ATOM 725 C CA . MET A 1 89 ? 1.550 5.009 19.708 1.00 96.44 89 MET A CA 1
ATOM 726 C C . MET A 1 89 ? 0.917 6.406 19.780 1.00 96.44 89 MET A C 1
ATOM 728 O O . MET A 1 89 ? 1.339 7.286 19.030 1.00 96.44 89 MET A O 1
ATOM 732 N N . ILE A 1 90 ? -0.092 6.633 20.635 1.00 96.06 90 ILE A N 1
ATOM 733 C CA . ILE A 1 90 ? -0.849 7.903 20.675 1.00 96.06 90 ILE A CA 1
ATOM 734 C C . ILE A 1 90 ? 0.062 9.106 20.950 1.00 96.06 90 ILE A C 1
ATOM 736 O O . ILE A 1 90 ? -0.015 10.104 20.233 1.00 96.06 90 ILE A O 1
ATOM 740 N N . GLU A 1 91 ? 0.948 9.010 21.942 1.00 94.19 91 GLU A N 1
ATOM 741 C CA . GLU A 1 91 ? 1.825 10.126 22.322 1.00 94.19 91 GLU A CA 1
ATOM 742 C C . GLU A 1 91 ? 2.778 10.503 21.180 1.00 94.19 91 GLU A C 1
ATOM 744 O O . GLU A 1 91 ? 2.928 11.679 20.840 1.00 94.19 91 GLU A O 1
ATOM 749 N N . LEU A 1 92 ? 3.359 9.500 20.520 1.00 96.00 92 LEU A N 1
ATOM 750 C CA . LEU A 1 92 ? 4.238 9.691 19.368 1.00 96.00 92 LEU A CA 1
ATOM 751 C C . LEU A 1 92 ? 3.478 10.283 18.171 1.00 96.00 92 LEU A C 1
ATOM 753 O O . LEU A 1 92 ? 3.948 11.217 17.521 1.00 96.00 92 LEU A O 1
ATOM 757 N N . LEU A 1 93 ? 2.269 9.790 17.898 1.00 96.38 93 LEU A N 1
ATOM 758 C CA . LEU A 1 93 ? 1.403 10.320 16.845 1.00 96.38 93 LEU A CA 1
ATOM 759 C C . LEU A 1 93 ? 1.078 11.801 17.059 1.00 96.38 93 LEU A C 1
ATOM 761 O O . LEU A 1 93 ? 1.089 12.573 16.097 1.00 96.38 93 LEU A O 1
ATOM 765 N N . ASP A 1 94 ? 0.815 12.214 18.296 1.00 96.12 94 ASP A N 1
ATOM 766 C CA . ASP A 1 94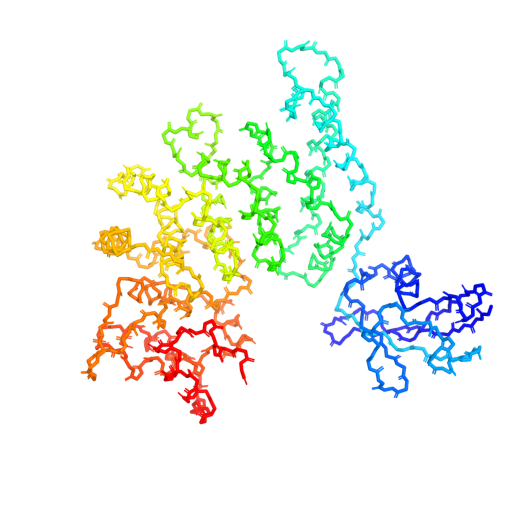 ? 0.536 13.611 18.620 1.00 96.12 94 ASP A CA 1
ATOM 767 C C . ASP A 1 94 ? 1.756 14.510 18.404 1.00 96.12 94 ASP A C 1
ATOM 769 O O . ASP A 1 94 ? 1.614 15.616 17.866 1.00 96.12 94 ASP A O 1
ATOM 773 N N . VAL A 1 95 ? 2.960 14.030 18.739 1.00 95.19 95 VAL A N 1
ATOM 774 C CA . VAL A 1 95 ? 4.209 14.749 18.447 1.00 95.19 95 VAL A CA 1
ATOM 775 C C . VAL A 1 95 ? 4.424 14.875 16.940 1.00 95.19 95 VAL A C 1
ATOM 777 O O . VAL A 1 95 ? 4.672 15.987 16.469 1.00 95.19 95 VAL A O 1
ATOM 780 N N . LEU A 1 96 ? 4.253 13.793 16.173 1.00 94.62 96 LEU A N 1
ATOM 781 C CA . LEU A 1 96 ? 4.404 13.805 14.715 1.00 94.62 96 LEU A CA 1
ATOM 782 C C . LEU A 1 96 ? 3.422 14.784 14.058 1.00 94.62 96 LEU A C 1
ATOM 784 O O . LEU A 1 96 ? 3.820 15.624 13.251 1.00 94.62 96 LEU A O 1
ATOM 788 N N . LYS A 1 97 ? 2.141 14.727 14.444 1.00 95.62 97 LYS A N 1
ATOM 789 C CA . LYS A 1 97 ? 1.100 15.652 13.965 1.00 95.62 97 LYS A CA 1
ATOM 790 C C . LYS A 1 97 ? 1.410 17.097 14.331 1.00 95.62 97 LYS A C 1
ATOM 792 O O . LYS A 1 97 ? 1.125 18.001 13.551 1.00 95.62 97 LYS A O 1
ATOM 797 N N . LYS A 1 98 ? 1.969 17.334 15.519 1.00 94.19 98 LYS A N 1
ATOM 798 C CA . LYS A 1 98 ? 2.388 18.670 15.938 1.00 94.19 98 LYS A CA 1
ATOM 799 C C . LYS A 1 98 ? 3.541 19.178 15.069 1.00 94.19 98 LYS A C 1
ATOM 801 O O . LYS A 1 98 ? 3.430 20.283 14.555 1.00 94.19 98 LYS A O 1
ATOM 806 N N . CYS A 1 99 ? 4.572 18.368 14.830 1.00 91.44 99 CYS A N 1
ATOM 807 C CA . CYS A 1 99 ? 5.667 18.722 13.924 1.00 91.44 99 CYS A CA 1
ATOM 808 C C . CYS A 1 99 ? 5.171 19.003 12.497 1.00 91.44 99 CYS A C 1
ATOM 810 O O . CYS A 1 99 ? 5.603 19.975 11.889 1.00 91.44 99 CYS A O 1
ATOM 812 N N . ALA A 1 100 ? 4.227 18.209 11.981 1.00 91.38 100 ALA A N 1
ATOM 813 C CA . ALA A 1 100 ? 3.615 18.452 10.676 1.00 91.38 100 ALA A CA 1
ATOM 814 C C . ALA A 1 100 ? 2.905 19.818 10.606 1.00 91.38 100 ALA A C 1
ATOM 816 O O . ALA A 1 100 ? 3.152 20.583 9.677 1.00 91.38 100 ALA A O 1
ATOM 817 N N . ARG A 1 101 ? 2.101 20.172 11.621 1.00 91.62 101 ARG A N 1
ATOM 818 C CA . ARG A 1 101 ? 1.454 21.497 11.703 1.00 91.62 101 ARG A CA 1
ATOM 819 C C . ARG A 1 101 ? 2.468 22.638 11.770 1.00 91.62 101 ARG A C 1
ATOM 821 O O . ARG A 1 101 ? 2.308 23.632 11.075 1.00 91.62 101 ARG A O 1
ATOM 828 N N . GLU A 1 102 ? 3.532 22.477 12.558 1.00 89.25 102 GLU A N 1
ATOM 829 C CA . GLU A 1 102 ? 4.611 23.471 12.660 1.00 89.25 102 GLU A CA 1
ATOM 830 C C . GLU A 1 102 ? 5.298 23.722 11.295 1.00 89.25 102 GLU A C 1
ATOM 832 O O . GLU A 1 102 ? 5.744 24.838 11.030 1.00 89.25 102 GLU A O 1
ATOM 837 N N . ILE A 1 103 ? 5.356 22.721 10.403 1.00 87.00 103 ILE A N 1
ATOM 838 C CA . ILE A 1 103 ? 5.848 22.881 9.020 1.00 87.00 103 ILE A CA 1
ATOM 839 C C . ILE A 1 103 ? 4.819 23.606 8.146 1.00 87.00 103 ILE A C 1
ATOM 841 O O . ILE A 1 103 ? 5.188 24.508 7.395 1.00 87.00 103 ILE A O 1
ATOM 845 N N . GLU A 1 104 ? 3.542 23.224 8.227 1.00 85.50 104 GLU A N 1
ATOM 846 C CA . GLU A 1 104 ? 2.456 23.824 7.436 1.00 85.50 104 GLU A CA 1
ATOM 847 C C . GLU A 1 104 ? 2.242 25.311 7.751 1.00 85.50 104 GLU A C 1
ATOM 849 O O . GLU A 1 104 ? 1.925 26.094 6.857 1.00 85.50 104 GLU A O 1
ATOM 854 N N . GLU A 1 105 ? 2.434 25.715 9.007 1.00 85.88 105 GLU A N 1
ATOM 855 C CA . GLU A 1 105 ? 2.281 27.104 9.451 1.00 85.88 105 GLU A CA 1
ATOM 856 C C . GLU A 1 105 ? 3.428 28.016 8.976 1.00 85.88 105 GLU A C 1
ATOM 858 O O . GLU A 1 105 ? 3.269 29.241 8.931 1.00 85.88 105 GLU A O 1
ATOM 863 N N . LYS A 1 106 ? 4.581 27.454 8.579 1.00 79.56 106 LYS A N 1
ATOM 864 C CA . LYS A 1 106 ? 5.713 28.237 8.067 1.00 79.56 106 LYS A CA 1
ATOM 865 C C . LYS A 1 106 ? 5.492 28.669 6.612 1.00 79.56 106 LYS A C 1
ATOM 867 O O . LYS A 1 106 ? 5.079 27.867 5.773 1.00 79.56 106 LYS A O 1
ATOM 872 N N . PRO A 1 107 ? 5.846 29.917 6.246 1.00 70.25 107 PRO A N 1
ATOM 873 C CA . PRO A 1 107 ? 5.685 30.401 4.879 1.00 70.25 107 PRO A CA 1
ATOM 874 C C . PRO A 1 107 ? 6.492 29.549 3.887 1.00 70.25 107 PRO A C 1
ATOM 876 O O . PRO A 1 107 ? 7.716 29.444 3.970 1.00 70.25 107 PRO A O 1
ATOM 879 N N . GLY A 1 108 ? 5.787 28.953 2.922 1.00 68.25 108 GLY A N 1
ATOM 880 C CA . GLY A 1 108 ? 6.368 28.056 1.919 1.00 68.25 108 GLY A CA 1
ATOM 881 C C . GLY A 1 108 ? 6.485 26.594 2.357 1.00 68.25 108 GLY A C 1
ATOM 882 O O . GLY A 1 108 ? 7.146 25.833 1.653 1.00 68.25 108 GLY A O 1
ATOM 883 N N . ASN A 1 109 ? 5.863 26.221 3.481 1.00 75.00 109 ASN A N 1
ATOM 884 C CA . ASN A 1 109 ? 5.823 24.871 4.041 1.00 75.00 109 ASN A CA 1
ATOM 885 C C . ASN A 1 109 ? 7.227 24.274 4.200 1.00 75.00 109 ASN A C 1
ATOM 887 O O . ASN A 1 109 ? 7.490 23.164 3.765 1.00 75.00 109 ASN A O 1
ATOM 891 N N . LYS A 1 110 ? 8.180 25.028 4.748 1.00 73.56 110 LYS A N 1
ATOM 892 C CA . LYS A 1 110 ? 9.573 24.573 4.869 1.00 73.56 110 LYS A CA 1
ATOM 893 C C . LYS A 1 110 ? 9.865 24.076 6.276 1.00 73.56 110 LYS A C 1
ATOM 895 O O . LYS A 1 110 ? 9.361 24.626 7.254 1.00 73.56 110 LYS A O 1
ATOM 900 N N . LEU A 1 111 ? 10.739 23.076 6.372 1.00 77.62 111 LEU A N 1
ATOM 901 C CA . LEU A 1 111 ? 11.339 22.695 7.647 1.00 77.62 111 LEU A CA 1
ATOM 902 C C . LEU A 1 111 ? 12.111 23.875 8.266 1.00 77.62 111 LEU A C 1
ATOM 904 O O . LEU A 1 111 ? 12.575 24.750 7.528 1.00 77.62 111 LEU A O 1
ATOM 908 N N . PRO A 1 112 ? 12.274 23.905 9.602 1.00 79.00 112 PRO A N 1
ATOM 909 C CA . PRO A 1 112 ? 13.169 24.856 10.253 1.00 79.00 112 PRO A CA 1
ATOM 910 C C . PRO A 1 112 ? 14.580 24.817 9.647 1.00 79.00 112 PRO A C 1
ATOM 912 O O . PRO A 1 112 ? 15.125 23.731 9.425 1.00 79.00 112 PRO A O 1
ATOM 915 N N . ASP A 1 113 ? 15.145 25.992 9.352 1.00 77.19 113 ASP A N 1
ATOM 916 C CA . ASP A 1 113 ? 16.461 26.099 8.723 1.00 77.19 113 ASP A CA 1
ATOM 917 C C . ASP A 1 113 ? 17.546 25.745 9.744 1.00 77.19 113 ASP A C 1
ATOM 919 O O . ASP A 1 113 ? 17.697 26.405 10.769 1.00 77.19 113 ASP A O 1
ATOM 923 N N . LEU A 1 114 ? 18.313 24.693 9.454 1.00 72.44 114 LEU A N 1
ATOM 924 C CA . LEU A 1 114 ? 19.430 24.260 10.295 1.00 72.44 114 LEU A CA 1
ATOM 925 C C . LEU A 1 114 ? 20.515 25.341 10.418 1.00 72.44 114 LEU A C 1
ATOM 927 O O . LEU A 1 114 ? 21.251 25.349 11.399 1.00 72.44 114 LEU A O 1
ATOM 931 N N . ASN A 1 115 ? 20.604 26.269 9.460 1.00 76.44 115 ASN A N 1
ATOM 932 C CA . ASN A 1 115 ? 21.575 27.363 9.498 1.00 76.44 115 ASN A CA 1
ATOM 933 C C . ASN A 1 115 ? 21.202 28.474 10.493 1.00 76.44 115 ASN A C 1
ATOM 935 O O . ASN A 1 115 ? 22.050 29.310 10.796 1.00 76.44 115 ASN A O 1
ATOM 939 N N . GLU A 1 116 ? 19.961 28.508 10.994 1.00 78.75 116 GLU A N 1
ATOM 940 C CA . GLU A 1 116 ? 19.534 29.480 12.013 1.00 78.75 116 GLU A CA 1
ATOM 941 C C . GLU A 1 116 ? 20.116 29.166 13.407 1.00 78.75 116 GLU A C 1
ATOM 943 O O . GLU A 1 116 ? 20.001 30.009 14.294 1.00 78.75 116 GLU A O 1
ATOM 948 N N . ASP A 1 117 ? 20.738 27.986 13.588 1.00 74.44 117 ASP A N 1
ATOM 949 C CA . ASP A 1 117 ? 21.435 27.499 14.797 1.00 74.44 117 ASP A CA 1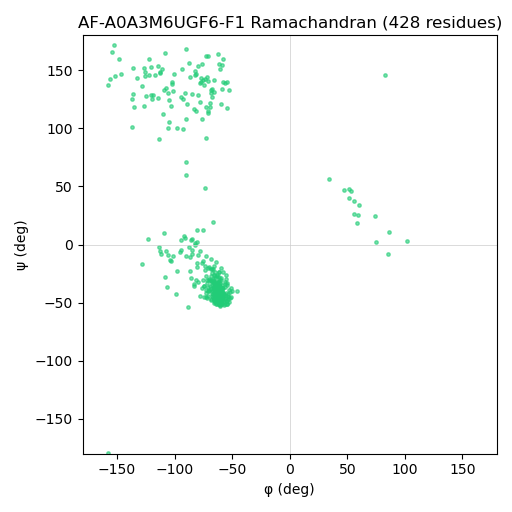
ATOM 950 C C . ASP A 1 117 ? 20.809 27.982 16.117 1.00 74.44 117 ASP A C 1
ATOM 952 O O . ASP A 1 117 ? 21.436 28.635 16.953 1.00 74.44 117 ASP A O 1
ATOM 956 N N . SER A 1 118 ? 19.515 27.693 16.281 1.00 85.75 118 SER A N 1
ATOM 957 C CA . SER A 1 118 ? 18.755 28.056 17.475 1.00 85.75 118 SER A CA 1
ATOM 958 C C . SER A 1 118 ? 18.342 26.812 18.268 1.00 85.75 118 SER A C 1
ATOM 960 O O . SER A 1 118 ? 18.078 25.761 17.674 1.00 85.75 118 SER A O 1
ATOM 962 N N . PRO A 1 119 ? 18.229 26.904 19.608 1.00 86.00 119 PRO A N 1
ATOM 963 C CA . PRO A 1 119 ? 17.758 25.791 20.435 1.00 86.00 119 PRO A CA 1
ATOM 964 C C . PRO A 1 119 ? 16.397 25.241 19.991 1.00 86.00 119 PRO A C 1
ATOM 966 O O . PRO A 1 119 ? 16.178 24.034 20.045 1.00 86.00 119 PRO A O 1
ATOM 969 N N . ASP A 1 120 ? 15.511 26.111 19.500 1.00 84.56 120 ASP A N 1
ATOM 970 C CA . ASP A 1 120 ? 14.177 25.737 19.026 1.00 84.56 120 ASP A CA 1
ATOM 971 C C . ASP A 1 120 ? 14.238 24.858 17.765 1.00 84.56 120 ASP A C 1
ATOM 973 O O . ASP A 1 120 ? 13.463 23.909 17.625 1.00 84.56 120 ASP A O 1
ATOM 977 N N . VAL A 1 121 ? 15.184 25.136 16.857 1.00 84.38 121 VAL A N 1
ATOM 978 C CA . VAL A 1 121 ? 15.421 24.326 15.650 1.00 84.38 121 VAL A CA 1
ATOM 979 C C . VAL A 1 121 ? 15.907 22.933 16.041 1.00 84.38 121 VAL A C 1
ATOM 981 O O . VAL A 1 121 ? 15.337 21.942 15.588 1.00 84.38 121 VAL A O 1
ATOM 984 N N . TRP A 1 122 ? 16.907 22.837 16.917 1.00 84.00 122 TRP A N 1
ATOM 985 C CA . TRP A 1 122 ? 17.424 21.544 17.374 1.00 84.00 122 TRP A CA 1
ATOM 986 C C . TRP A 1 122 ? 16.362 20.738 18.123 1.00 84.00 122 TRP A C 1
ATOM 988 O O . TRP A 1 122 ? 16.143 19.571 17.808 1.00 84.00 122 TRP A O 1
ATOM 998 N N . GLN A 1 123 ? 15.599 21.381 19.011 1.00 88.31 123 GLN A N 1
ATOM 999 C CA . GLN A 1 123 ? 14.507 20.730 19.731 1.00 88.31 123 GLN A CA 1
ATOM 1000 C C . GLN A 1 123 ? 13.415 20.203 18.788 1.00 88.31 123 GLN A C 1
ATOM 1002 O O . GLN A 1 123 ? 12.823 19.154 19.055 1.00 88.31 123 GLN A O 1
ATOM 1007 N N . PHE A 1 124 ? 13.128 20.909 17.689 1.00 89.31 124 PHE A N 1
ATOM 1008 C CA . PHE A 1 124 ? 12.218 20.415 16.658 1.00 89.31 124 PHE A CA 1
ATOM 1009 C C . PHE A 1 124 ? 12.740 19.122 16.023 1.00 89.31 124 PHE A C 1
ATOM 1011 O O . PHE A 1 124 ? 11.997 18.141 15.953 1.00 89.31 124 PHE A O 1
ATOM 1018 N N . TYR A 1 125 ? 13.999 19.113 15.574 1.00 85.62 125 TYR A N 1
ATOM 1019 C CA . TYR A 1 125 ? 14.589 17.955 14.904 1.00 85.62 125 TYR A CA 1
ATOM 1020 C C . TYR A 1 125 ? 14.760 16.763 15.847 1.00 85.62 125 TYR A C 1
ATOM 1022 O O . TYR A 1 125 ? 14.425 15.654 15.444 1.00 85.62 125 TYR A O 1
ATOM 1030 N N . ASP A 1 126 ? 15.172 16.979 17.098 1.00 86.88 126 ASP A N 1
ATOM 1031 C CA . ASP A 1 126 ? 15.298 15.918 18.103 1.00 86.88 126 ASP A CA 1
ATOM 1032 C C . ASP A 1 126 ? 13.947 15.246 18.371 1.00 86.88 126 ASP A C 1
ATOM 1034 O O . ASP A 1 126 ? 13.827 14.021 18.319 1.00 86.88 126 ASP A O 1
ATOM 1038 N N . ARG A 1 127 ? 12.895 16.051 18.591 1.00 91.44 127 ARG A N 1
ATOM 1039 C CA . ARG A 1 127 ? 11.525 15.548 18.778 1.00 91.44 127 ARG A CA 1
ATOM 1040 C C . ARG A 1 127 ? 11.057 14.765 17.562 1.00 91.44 127 ARG A C 1
ATOM 1042 O O . ARG A 1 127 ? 10.497 13.681 17.715 1.00 91.44 127 ARG A O 1
ATOM 1049 N N . LEU A 1 128 ? 11.241 15.330 16.370 1.00 88.19 128 LEU A N 1
ATOM 1050 C CA . LEU A 1 128 ? 10.784 14.722 15.129 1.00 88.19 128 LEU A CA 1
ATOM 1051 C C . LEU A 1 128 ? 11.504 13.398 14.869 1.00 88.19 128 LEU A C 1
ATOM 1053 O O . LEU A 1 128 ? 10.845 12.402 14.583 1.00 88.19 128 LEU A O 1
ATOM 1057 N N . LEU A 1 129 ? 12.831 13.388 14.980 1.00 85.06 129 LEU A N 1
ATOM 1058 C CA . LEU A 1 129 ? 13.644 12.217 14.696 1.00 85.06 129 LEU A CA 1
ATOM 1059 C C . LEU A 1 129 ? 13.312 11.080 15.657 1.00 85.06 129 LEU A C 1
ATOM 1061 O O . LEU A 1 129 ? 12.949 10.004 15.191 1.00 85.06 129 LEU A O 1
ATOM 1065 N N . TYR A 1 130 ? 13.325 11.358 16.964 1.00 88.81 130 TYR A N 1
ATOM 1066 C CA . TYR A 1 130 ? 12.936 10.393 17.991 1.00 88.81 130 TYR A CA 1
ATOM 1067 C C . TYR A 1 130 ? 11.545 9.815 17.715 1.00 88.81 130 TYR A C 1
ATOM 1069 O O . TYR A 1 130 ? 11.346 8.607 17.718 1.00 88.81 130 TYR A O 1
ATOM 1077 N N . THR A 1 131 ? 10.580 10.679 17.394 1.00 91.19 131 THR A N 1
ATOM 1078 C CA . THR A 1 131 ? 9.200 10.250 17.145 1.00 91.19 131 THR A CA 1
ATOM 1079 C C . THR A 1 131 ? 9.091 9.310 15.948 1.00 91.19 131 THR A C 1
ATOM 1081 O O . THR A 1 131 ? 8.385 8.307 16.017 1.00 91.19 131 THR A O 1
ATOM 1084 N N . VAL A 1 132 ? 9.758 9.631 14.837 1.00 87.12 132 VAL A N 1
ATOM 1085 C CA . VAL A 1 132 ? 9.694 8.807 13.622 1.00 87.12 132 VAL A CA 1
ATOM 1086 C C . VAL A 1 132 ? 10.454 7.489 13.810 1.00 87.12 132 VAL A C 1
ATOM 1088 O O . VAL A 1 132 ? 9.984 6.452 13.341 1.00 87.12 132 VAL A O 1
ATOM 1091 N N . GLU A 1 133 ? 11.574 7.510 14.533 1.00 84.88 133 GLU A N 1
ATOM 1092 C CA . GLU A 1 133 ? 12.339 6.320 14.915 1.00 84.88 133 GLU A CA 1
ATOM 1093 C C . GLU A 1 133 ? 11.510 5.357 15.776 1.00 84.88 133 GLU A C 1
ATOM 1095 O O . GLU A 1 133 ? 11.354 4.184 15.416 1.00 84.88 133 GLU A O 1
ATOM 1100 N N . GLU A 1 134 ? 10.910 5.858 16.855 1.00 89.25 134 GLU A N 1
ATOM 1101 C CA . GLU A 1 134 ? 10.088 5.052 17.757 1.00 89.25 134 GLU A CA 1
ATOM 1102 C C . GLU A 1 134 ? 8.828 4.531 17.059 1.00 89.25 134 GLU A C 1
ATOM 1104 O O . GLU A 1 134 ? 8.496 3.354 17.197 1.00 89.25 134 GLU A O 1
ATOM 1109 N N . LEU A 1 135 ? 8.156 5.349 16.236 1.00 90.44 135 LEU A N 1
ATOM 1110 C CA . LEU A 1 135 ? 7.013 4.896 15.432 1.00 90.44 135 LEU A CA 1
ATOM 1111 C C . LEU A 1 135 ? 7.396 3.772 14.467 1.00 90.44 135 LEU A C 1
ATOM 1113 O O . LEU A 1 135 ? 6.637 2.815 14.321 1.00 90.44 135 LEU A O 1
ATOM 1117 N N . GLY A 1 136 ? 8.573 3.858 13.839 1.00 84.81 136 GLY A N 1
ATOM 1118 C CA . GLY A 1 136 ? 9.089 2.799 12.974 1.00 84.81 136 GLY A CA 1
ATOM 1119 C C . GLY A 1 136 ? 9.276 1.474 13.718 1.00 84.81 136 GLY A C 1
ATOM 1120 O O . GLY A 1 136 ? 8.971 0.417 13.168 1.00 84.81 136 GLY A O 1
ATOM 1121 N N . SER A 1 137 ? 9.671 1.515 14.995 1.00 87.00 137 SER A N 1
ATOM 1122 C CA . SER A 1 137 ? 9.831 0.304 15.814 1.00 87.00 137 SER A CA 1
ATOM 1123 C C . SER A 1 137 ? 8.523 -0.487 15.988 1.00 87.00 137 SER A C 1
ATOM 1125 O O . SER A 1 137 ? 8.547 -1.719 15.997 1.00 87.00 137 SER A O 1
ATOM 1127 N N . PHE A 1 138 ? 7.361 0.186 16.007 1.00 90.19 138 PHE A N 1
ATOM 1128 C CA . PHE A 1 138 ? 6.049 -0.473 16.037 1.00 90.19 138 PHE A CA 1
ATOM 1129 C C . PHE A 1 138 ? 5.721 -1.209 14.731 1.00 90.19 138 PHE A C 1
ATOM 1131 O O . PHE A 1 138 ? 4.771 -1.987 14.680 1.00 90.19 138 PHE A O 1
ATOM 1138 N N . PHE A 1 139 ? 6.449 -1.005 13.640 1.00 86.88 139 PHE A N 1
ATOM 1139 C CA . PHE A 1 139 ? 6.160 -1.705 12.387 1.00 86.88 139 PHE A CA 1
ATOM 1140 C C . PHE A 1 139 ? 6.985 -2.978 12.206 1.00 86.88 139 PHE A C 1
ATOM 1142 O O . PHE A 1 139 ? 6.686 -3.766 11.304 1.00 86.88 139 PHE A O 1
ATOM 1149 N N . PHE A 1 140 ? 7.921 -3.249 13.120 1.00 81.81 140 PHE A N 1
ATOM 1150 C CA . PHE A 1 140 ? 8.769 -4.434 13.108 1.00 81.81 140 PHE A CA 1
ATOM 1151 C C . PHE A 1 140 ? 8.304 -5.513 14.114 1.00 81.81 140 PHE A C 1
ATOM 1153 O O . PHE A 1 140 ? 7.959 -5.190 15.251 1.00 81.81 140 PHE A O 1
ATOM 1160 N N . PRO A 1 141 ? 8.304 -6.814 13.749 1.00 82.38 141 PRO A N 1
ATOM 1161 C CA . PRO A 1 141 ? 8.568 -7.366 12.418 1.00 82.38 141 PRO A CA 1
ATOM 1162 C C . PRO A 1 141 ? 7.421 -7.087 11.433 1.00 82.38 141 PRO A C 1
ATOM 1164 O O . PRO A 1 141 ? 6.246 -7.144 11.796 1.00 82.38 141 PRO A O 1
ATOM 1167 N N . TRP A 1 142 ? 7.757 -6.837 10.164 1.00 73.19 142 TRP A N 1
ATOM 1168 C CA . TRP A 1 142 ? 6.811 -6.340 9.153 1.00 73.19 142 TRP A CA 1
ATOM 1169 C C . TRP A 1 142 ? 5.592 -7.257 8.912 1.00 73.19 142 TRP A C 1
ATOM 1171 O O . TRP A 1 142 ? 4.444 -6.800 8.935 1.00 73.19 142 TRP A O 1
ATOM 1181 N N . LYS A 1 143 ? 5.820 -8.568 8.741 1.00 74.38 143 LYS A N 1
ATOM 1182 C CA . LYS A 1 143 ? 4.787 -9.605 8.523 1.00 74.38 143 LYS A CA 1
ATOM 1183 C C . LYS A 1 143 ? 4.289 -10.215 9.839 1.00 74.38 143 LYS A C 1
ATOM 1185 O O . LYS A 1 143 ? 4.419 -11.413 10.072 1.00 74.38 143 LYS A O 1
ATOM 1190 N N . CYS A 1 144 ? 3.725 -9.393 10.719 1.00 82.06 144 CYS A N 1
ATOM 1191 C CA . CYS A 1 144 ? 3.116 -9.861 11.963 1.00 82.06 144 CYS A CA 1
ATOM 1192 C C . CYS A 1 144 ? 1.695 -9.301 12.113 1.00 82.06 144 CYS A C 1
ATOM 1194 O O . CYS A 1 144 ? 1.505 -8.104 11.899 1.00 82.06 144 CYS A O 1
ATOM 1196 N N . PRO A 1 145 ? 0.695 -10.107 12.531 1.00 84.69 145 PRO A N 1
ATOM 1197 C CA . PRO A 1 145 ? -0.666 -9.620 12.764 1.00 84.69 145 PRO A CA 1
ATOM 1198 C C . PRO A 1 145 ? -0.731 -8.368 13.651 1.00 84.69 145 PRO A C 1
ATOM 1200 O O . PRO A 1 145 ? -1.478 -7.438 13.361 1.00 84.69 145 PRO A O 1
ATOM 1203 N N . ARG A 1 146 ? 0.103 -8.307 14.699 1.00 89.25 146 ARG A N 1
ATOM 1204 C CA . ARG A 1 146 ? 0.189 -7.143 15.593 1.00 89.25 146 ARG A CA 1
ATOM 1205 C C . ARG A 1 146 ? 0.698 -5.892 14.876 1.00 89.25 146 ARG A C 1
ATOM 1207 O O . ARG A 1 146 ? 0.128 -4.821 15.054 1.00 89.25 146 ARG A O 1
ATOM 1214 N N . THR A 1 147 ? 1.748 -6.005 14.061 1.00 88.94 147 THR A N 1
ATOM 1215 C CA . THR A 1 147 ? 2.298 -4.841 13.348 1.00 88.94 147 THR A CA 1
ATOM 1216 C C . THR A 1 147 ? 1.376 -4.384 12.221 1.00 88.94 147 THR A C 1
ATOM 1218 O O . THR A 1 147 ? 1.275 -3.184 11.989 1.00 88.94 147 THR A O 1
ATOM 1221 N N . VAL A 1 148 ? 0.620 -5.296 11.593 1.00 85.69 148 VAL A N 1
ATOM 1222 C CA . VAL A 1 148 ? -0.487 -4.951 10.680 1.00 85.69 148 VAL A CA 1
ATOM 1223 C C . VAL A 1 148 ? -1.518 -4.072 11.394 1.00 85.69 148 VAL A C 1
ATOM 1225 O O . VAL A 1 148 ? -1.799 -2.975 10.916 1.00 85.69 148 VAL A O 1
ATOM 1228 N N . ALA A 1 149 ? -2.008 -4.494 12.565 1.00 90.56 149 ALA A N 1
ATOM 1229 C CA . ALA A 1 149 ? -2.961 -3.705 13.351 1.00 90.56 149 ALA A CA 1
ATOM 1230 C C . ALA A 1 149 ? -2.381 -2.333 13.759 1.00 90.56 149 ALA A C 1
ATOM 1232 O O . ALA A 1 149 ? -3.053 -1.307 13.672 1.00 90.56 149 ALA A O 1
ATOM 1233 N N . GLN A 1 150 ? -1.099 -2.278 14.137 1.00 93.56 150 GLN A N 1
ATOM 1234 C CA . GLN A 1 150 ? -0.410 -1.021 14.467 1.00 93.56 150 GLN A CA 1
ATOM 1235 C C . GLN A 1 150 ? -0.332 -0.073 13.255 1.00 93.56 150 GLN A C 1
ATOM 1237 O O . GLN A 1 150 ? -0.582 1.124 13.392 1.00 93.56 150 GLN A O 1
ATOM 1242 N N . ARG A 1 151 ? -0.077 -0.587 12.044 1.00 91.44 151 ARG A N 1
ATOM 1243 C CA . ARG A 1 151 ? -0.108 0.209 10.802 1.00 91.44 151 ARG A CA 1
ATOM 1244 C C . ARG A 1 151 ? -1.512 0.706 10.468 1.00 91.44 151 ARG A C 1
ATOM 1246 O O . ARG A 1 151 ? -1.674 1.871 10.113 1.00 91.44 151 ARG A O 1
ATOM 1253 N N . HIS A 1 152 ? -2.529 -0.138 10.622 1.00 92.00 152 HIS A N 1
ATOM 1254 C CA . HIS A 1 152 ? -3.920 0.265 10.423 1.00 92.00 152 HIS A CA 1
ATOM 1255 C C . HIS A 1 152 ? -4.332 1.382 11.391 1.00 92.00 152 HIS A C 1
ATOM 1257 O O . HIS A 1 152 ? -4.925 2.369 10.956 1.00 92.00 152 HIS A O 1
ATOM 1263 N N . PHE A 1 153 ? -3.936 1.292 12.665 1.00 95.25 153 PHE A N 1
ATOM 1264 C CA . PHE A 1 153 ? -4.132 2.368 13.638 1.00 95.25 153 PHE A CA 1
ATOM 1265 C C . PHE A 1 153 ? -3.403 3.658 13.247 1.00 95.25 153 PHE A C 1
ATOM 1267 O O . PHE A 1 153 ? -4.000 4.733 13.245 1.00 95.25 153 PHE A O 1
ATOM 1274 N N . PHE A 1 154 ? -2.129 3.562 12.856 1.00 94.69 154 PHE A N 1
ATOM 1275 C CA . PHE A 1 154 ? -1.336 4.708 12.407 1.00 94.69 154 PHE A CA 1
ATOM 1276 C C . PHE A 1 154 ? -2.006 5.460 11.247 1.00 94.69 154 PHE A C 1
ATOM 1278 O O . PHE A 1 154 ? -2.042 6.691 11.231 1.00 94.69 154 PHE A O 1
ATOM 1285 N N . VAL A 1 155 ? -2.572 4.727 10.285 1.00 92.69 155 VAL A N 1
ATOM 1286 C CA . VAL A 1 155 ? -3.291 5.298 9.137 1.00 92.69 155 VAL A CA 1
ATOM 1287 C C . VAL A 1 155 ? -4.646 5.870 9.558 1.00 92.69 155 VAL A C 1
ATOM 1289 O O . VAL A 1 155 ? -4.960 7.000 9.178 1.00 92.69 155 VAL A O 1
ATOM 1292 N N . GLN A 1 156 ? -5.415 5.139 10.373 1.00 93.75 156 GLN A N 1
ATOM 1293 C CA . GLN A 1 156 ? -6.700 5.585 10.927 1.00 93.75 156 GLN A CA 1
ATOM 1294 C C . GLN A 1 156 ? -6.565 6.937 11.634 1.00 93.75 156 GLN A C 1
ATOM 1296 O O . GLN A 1 156 ? -7.360 7.846 11.409 1.00 93.75 156 GLN A O 1
ATOM 1301 N N . GLU A 1 157 ? -5.514 7.097 12.435 1.00 95.19 157 GLU A N 1
ATOM 1302 C CA . GLU A 1 157 ? -5.248 8.320 13.182 1.00 95.19 157 GLU A CA 1
ATOM 1303 C C . GLU A 1 157 ? -4.583 9.416 12.343 1.00 95.19 157 GLU A C 1
ATOM 1305 O O . GLU A 1 157 ? -4.113 10.402 12.903 1.00 95.19 157 GLU A O 1
ATOM 1310 N N . ARG A 1 158 ? -4.527 9.298 11.010 1.00 93.75 158 ARG A N 1
ATOM 1311 C CA . ARG A 1 158 ? -3.865 10.271 10.119 1.00 93.75 158 ARG A CA 1
ATOM 1312 C C . ARG A 1 158 ? -2.372 10.465 10.420 1.00 93.75 158 ARG A C 1
ATOM 1314 O O . ARG A 1 158 ? -1.800 11.507 10.102 1.00 93.75 158 ARG A O 1
ATOM 1321 N N . GLY A 1 159 ? -1.716 9.470 11.014 1.00 93.00 159 GLY A N 1
ATOM 1322 C CA . GLY A 1 159 ? -0.269 9.471 11.230 1.00 93.00 159 GLY A CA 1
ATOM 1323 C C . GLY A 1 159 ? 0.498 9.513 9.912 1.00 93.00 159 GLY A C 1
ATOM 1324 O O . GLY A 1 159 ? 1.453 10.273 9.774 1.00 93.00 159 GLY A O 1
ATOM 1325 N N . PHE A 1 160 ? 0.019 8.780 8.904 1.00 90.88 160 PHE A N 1
ATOM 1326 C CA . PHE A 1 160 ? 0.636 8.781 7.578 1.00 90.88 160 PHE A CA 1
ATOM 1327 C C . PHE A 1 160 ? 0.529 10.143 6.874 1.00 90.88 160 PHE A C 1
ATOM 1329 O O . PHE A 1 160 ? 1.467 10.550 6.197 1.00 90.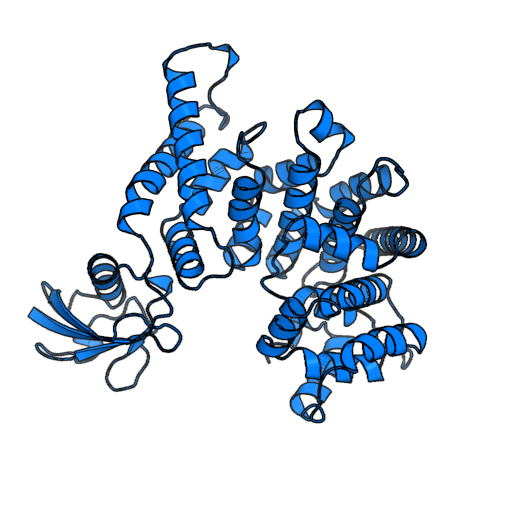88 160 PHE A O 1
ATOM 1336 N N . ASP A 1 161 ? -0.565 10.890 7.077 1.00 91.06 161 ASP A N 1
ATOM 1337 C CA . ASP A 1 161 ? -0.682 12.271 6.582 1.00 91.06 161 ASP A CA 1
ATOM 1338 C C . ASP A 1 161 ? 0.410 13.165 7.175 1.00 91.06 161 ASP A C 1
ATOM 1340 O O . ASP A 1 161 ? 1.138 13.832 6.443 1.00 91.06 161 ASP A O 1
ATOM 1344 N N . ALA A 1 162 ? 0.554 13.135 8.502 1.00 92.25 162 ALA A N 1
ATOM 1345 C CA . ALA A 1 162 ? 1.565 13.919 9.200 1.00 92.25 162 ALA A CA 1
ATOM 1346 C C . ALA A 1 162 ? 2.988 13.520 8.778 1.00 92.25 162 ALA A C 1
ATOM 1348 O O . ALA A 1 162 ? 3.835 14.385 8.554 1.00 92.25 162 ALA A O 1
ATOM 1349 N N . PHE A 1 163 ? 3.238 12.219 8.599 1.00 90.81 163 PHE A N 1
ATOM 1350 C CA . PHE A 1 163 ? 4.502 11.727 8.058 1.00 90.81 163 PHE A CA 1
ATOM 1351 C C . PHE A 1 163 ? 4.773 12.274 6.653 1.00 90.81 163 PHE A C 1
ATOM 1353 O O . PHE A 1 163 ? 5.878 12.745 6.395 1.00 90.81 163 PHE A O 1
ATOM 1360 N N . LEU A 1 164 ? 3.783 12.263 5.752 1.00 88.94 164 LEU A N 1
ATOM 1361 C CA . LEU A 1 164 ? 3.955 12.799 4.403 1.00 88.94 164 LEU A CA 1
ATOM 1362 C C . LEU A 1 164 ? 4.244 14.301 4.403 1.00 88.94 164 LEU A C 1
ATOM 1364 O O . LEU A 1 164 ? 5.066 14.738 3.599 1.00 88.94 164 LEU A O 1
ATOM 1368 N N . GLU A 1 165 ? 3.621 15.091 5.282 1.00 89.19 165 GLU A N 1
ATOM 1369 C CA . GLU A 1 165 ? 3.953 16.518 5.410 1.00 89.19 165 GLU A CA 1
ATOM 1370 C C . GLU A 1 165 ? 5.424 16.724 5.770 1.00 89.19 165 GLU A C 1
ATOM 1372 O O . GLU A 1 165 ? 6.117 17.495 5.108 1.00 89.19 165 GLU A O 1
ATOM 1377 N N . VAL A 1 166 ? 5.940 15.970 6.742 1.00 86.69 166 VAL A N 1
ATOM 1378 C CA . VAL A 1 166 ? 7.367 16.002 7.083 1.00 86.69 166 VAL A CA 1
ATOM 1379 C C . VAL A 1 166 ? 8.221 15.524 5.905 1.00 86.69 166 VAL A C 1
ATOM 1381 O O . VAL A 1 166 ? 9.227 16.146 5.553 1.00 86.69 166 VAL A O 1
ATOM 1384 N N . PHE A 1 167 ? 7.826 14.414 5.279 1.00 86.38 167 PHE A N 1
ATOM 1385 C CA . PHE A 1 167 ? 8.583 13.777 4.214 1.00 86.38 167 PHE A CA 1
ATOM 1386 C C . PHE A 1 167 ? 8.767 14.702 3.013 1.00 86.38 167 PHE A C 1
ATOM 1388 O O . PHE A 1 167 ? 9.870 14.764 2.491 1.00 86.38 167 PHE A O 1
ATOM 1395 N N . LYS A 1 168 ? 7.759 15.463 2.578 1.00 84.25 168 LYS A N 1
ATOM 1396 C CA . LYS A 1 168 ? 7.876 16.356 1.404 1.00 84.25 168 LYS A CA 1
ATOM 1397 C C . LYS A 1 168 ? 9.062 17.314 1.470 1.00 84.25 168 LYS A C 1
ATOM 1399 O O . LYS A 1 168 ? 9.682 17.580 0.444 1.00 84.25 168 LYS A O 1
ATOM 1404 N N . PHE A 1 169 ? 9.335 17.853 2.655 1.00 76.81 169 PHE A N 1
ATOM 1405 C CA . PHE A 1 169 ? 10.260 18.971 2.833 1.00 76.81 169 PHE A CA 1
ATOM 1406 C C . PHE A 1 169 ? 11.590 18.563 3.446 1.00 76.81 169 PHE A C 1
ATOM 1408 O O . PHE A 1 169 ? 12.528 19.359 3.452 1.00 76.81 169 PHE A O 1
ATOM 1415 N N . SER A 1 170 ? 11.706 17.323 3.920 1.00 76.75 170 SER A N 1
ATOM 1416 C CA . SER A 1 170 ? 12.984 16.806 4.384 1.00 76.75 170 SER A CA 1
ATOM 1417 C C . SER A 1 170 ? 13.958 16.639 3.226 1.00 76.75 170 SER A C 1
ATOM 1419 O O . SER A 1 170 ? 13.672 15.980 2.225 1.00 76.75 170 SER A O 1
ATOM 1421 N N . ARG A 1 171 ? 15.147 17.234 3.369 1.00 70.50 171 ARG A N 1
ATOM 1422 C CA . ARG A 1 171 ? 16.263 16.975 2.454 1.00 70.50 171 ARG A CA 1
ATOM 1423 C C . ARG A 1 171 ? 16.768 15.545 2.598 1.00 70.50 171 ARG A C 1
ATOM 1425 O O . ARG A 1 171 ? 17.193 14.985 1.607 1.00 70.50 171 ARG A O 1
ATOM 1432 N N . GLN A 1 172 ? 16.696 14.996 3.803 1.00 66.69 172 GLN A N 1
ATOM 1433 C CA . GLN A 1 172 ? 16.891 13.599 4.164 1.00 66.69 172 GLN A CA 1
ATOM 1434 C C . GLN A 1 172 ? 16.127 13.397 5.477 1.00 66.69 172 GLN A C 1
ATOM 1436 O O . GLN A 1 172 ? 16.086 14.307 6.308 1.00 66.69 172 GLN A O 1
ATOM 1441 N N . LEU A 1 173 ? 15.488 12.246 5.664 1.00 60.81 173 LEU A N 1
ATOM 1442 C CA . LEU A 1 173 ? 15.103 11.819 7.005 1.00 60.81 173 LEU A CA 1
ATOM 1443 C C . LEU A 1 173 ? 16.291 11.029 7.547 1.00 60.81 173 LEU A C 1
ATOM 1445 O O . LEU A 1 173 ? 16.697 10.064 6.905 1.00 60.81 173 LEU A O 1
ATOM 1449 N N . PHE A 1 174 ? 16.876 11.448 8.671 1.00 59.75 174 PHE A N 1
ATOM 1450 C CA . PHE A 1 174 ? 18.005 10.752 9.309 1.00 59.75 174 PHE A CA 1
ATOM 1451 C C . PHE A 1 174 ? 17.556 9.456 9.995 1.00 59.75 174 PHE A C 1
ATOM 1453 O O . PHE A 1 174 ? 17.848 9.220 11.157 1.00 59.75 174 PHE A O 1
ATOM 1460 N N . LEU A 1 175 ? 16.798 8.636 9.282 1.00 62.06 175 LEU A N 1
ATOM 1461 C CA . LEU A 1 175 ? 16.312 7.359 9.762 1.00 62.06 175 LEU A CA 1
ATOM 1462 C C . LEU A 1 175 ? 17.333 6.273 9.472 1.00 62.06 175 LEU A C 1
ATOM 1464 O O . LEU A 1 175 ? 18.126 6.363 8.531 1.00 62.06 175 LEU A O 1
ATOM 1468 N N . THR A 1 176 ? 17.264 5.206 10.257 1.00 64.31 176 THR A N 1
ATOM 1469 C CA . THR A 1 176 ? 17.881 3.950 9.845 1.00 64.31 176 THR A CA 1
ATOM 1470 C C . THR A 1 176 ? 17.235 3.471 8.539 1.00 64.31 176 THR A C 1
ATOM 1472 O O . THR A 1 176 ? 16.053 3.723 8.285 1.00 64.31 176 THR A O 1
ATOM 1475 N N . GLU A 1 177 ? 17.995 2.744 7.715 1.00 69.88 177 GLU A N 1
ATOM 1476 C CA . GLU A 1 177 ? 17.490 2.152 6.465 1.00 69.88 177 GLU A CA 1
ATOM 1477 C C . GLU A 1 177 ? 16.195 1.345 6.705 1.00 69.88 177 GLU A C 1
ATOM 1479 O O . GLU A 1 177 ? 15.240 1.423 5.934 1.00 69.88 177 GLU A O 1
ATOM 1484 N N . GLN A 1 178 ? 16.100 0.647 7.840 1.00 66.88 178 GLN A N 1
ATOM 1485 C CA . GLN A 1 178 ? 14.913 -0.121 8.211 1.00 66.88 178 GLN A CA 1
ATOM 1486 C C . GLN A 1 178 ? 13.669 0.759 8.440 1.00 66.88 178 GLN A C 1
ATOM 1488 O O . GLN A 1 178 ? 12.597 0.446 7.930 1.00 66.88 178 GLN A O 1
ATOM 1493 N N . GLN A 1 179 ? 13.798 1.881 9.150 1.00 67.44 179 GLN A N 1
ATOM 1494 C CA . GLN A 1 179 ? 12.673 2.782 9.439 1.00 67.44 179 GLN A CA 1
ATOM 1495 C C . GLN A 1 179 ? 12.189 3.530 8.187 1.00 67.44 179 GLN A C 1
ATOM 1497 O O . GLN A 1 179 ? 10.982 3.678 7.991 1.00 67.44 179 GLN A O 1
ATOM 1502 N N . GLU A 1 180 ? 13.111 3.978 7.320 1.00 68.00 180 GLU A N 1
ATOM 1503 C CA . GLU A 1 180 ? 12.749 4.586 6.029 1.00 68.00 180 GLU A CA 1
ATOM 1504 C C . GLU A 1 180 ? 11.932 3.599 5.184 1.00 68.00 180 GLU A C 1
ATOM 1506 O O . GLU A 1 180 ? 10.888 3.953 4.628 1.00 68.00 180 GLU A O 1
ATOM 1511 N N . ARG A 1 181 ? 12.368 2.336 5.152 1.00 72.56 181 ARG A N 1
ATOM 1512 C CA . ARG A 1 181 ? 11.659 1.250 4.480 1.00 72.56 181 ARG A CA 1
ATOM 1513 C C . ARG A 1 181 ? 10.270 1.011 5.075 1.00 72.56 181 ARG A C 1
ATOM 1515 O O . ARG A 1 181 ? 9.308 0.965 4.314 1.00 72.56 181 ARG A O 1
ATOM 1522 N N . ASP A 1 182 ? 10.144 0.873 6.391 1.00 70.62 182 ASP A N 1
ATOM 1523 C CA . ASP A 1 182 ? 8.875 0.513 7.039 1.00 70.62 182 ASP A CA 1
ATOM 1524 C C . ASP A 1 182 ? 7.790 1.587 6.841 1.00 70.62 182 ASP A C 1
ATOM 1526 O O . ASP A 1 182 ? 6.622 1.278 6.596 1.00 70.62 182 ASP A O 1
ATOM 1530 N N . LEU A 1 183 ? 8.170 2.866 6.856 1.00 68.19 183 LEU A N 1
ATOM 1531 C CA . LEU A 1 183 ? 7.232 3.964 6.608 1.00 68.19 183 LEU A CA 1
ATOM 1532 C C . LEU A 1 183 ? 6.800 4.045 5.141 1.00 68.19 183 LEU A C 1
ATOM 1534 O O . LEU A 1 183 ? 5.655 4.391 4.850 1.00 68.19 183 LEU A O 1
ATOM 1538 N N . ILE A 1 184 ? 7.685 3.692 4.210 1.00 73.56 184 ILE A N 1
ATOM 1539 C CA . ILE A 1 184 ? 7.384 3.696 2.776 1.00 73.56 184 ILE A CA 1
ATOM 1540 C C . ILE A 1 184 ? 6.599 2.444 2.352 1.00 73.56 184 ILE A C 1
ATOM 1542 O O . ILE A 1 184 ? 5.719 2.534 1.494 1.00 73.56 184 ILE A O 1
ATOM 1546 N N . LEU A 1 185 ? 6.824 1.294 2.993 1.00 73.56 185 LEU A N 1
ATOM 1547 C CA . LEU A 1 185 ? 6.057 0.068 2.749 1.00 73.56 185 LEU A CA 1
ATOM 1548 C C . LEU A 1 185 ? 4.570 0.194 3.129 1.00 73.56 185 LEU A C 1
ATOM 1550 O O . LEU A 1 185 ? 3.750 -0.598 2.660 1.00 73.56 185 LEU A O 1
ATOM 1554 N N . LEU A 1 186 ? 4.175 1.215 3.903 1.00 77.94 186 LEU A N 1
ATOM 1555 C CA . LEU A 1 186 ? 2.756 1.544 4.107 1.00 77.94 186 LEU A CA 1
ATOM 1556 C C . LEU A 1 186 ? 2.020 1.777 2.778 1.00 77.94 186 LEU A C 1
ATOM 1558 O O . LEU A 1 186 ? 0.836 1.462 2.673 1.00 77.94 186 LEU A O 1
ATOM 1562 N N . VAL A 1 187 ? 2.723 2.258 1.746 1.00 82.06 187 VAL A N 1
ATOM 1563 C CA . VAL A 1 187 ? 2.167 2.450 0.400 1.00 82.06 187 VAL A CA 1
ATOM 1564 C C . VAL A 1 187 ? 1.795 1.123 -0.262 1.00 82.06 187 VAL A C 1
ATOM 1566 O O . VAL A 1 187 ? 0.815 1.060 -0.999 1.00 82.06 187 VAL A O 1
ATOM 1569 N N . GLU A 1 188 ? 2.515 0.036 0.011 1.00 82.06 188 GLU A N 1
ATOM 1570 C CA . GLU A 1 188 ? 2.198 -1.277 -0.562 1.00 82.06 188 GLU A CA 1
ATOM 1571 C C . GLU A 1 188 ? 0.830 -1.794 -0.091 1.00 82.06 188 GLU A C 1
ATOM 1573 O O . GLU A 1 188 ? 0.102 -2.428 -0.854 1.00 82.06 188 GLU A O 1
ATOM 1578 N N . CYS A 1 189 ? 0.466 -1.495 1.159 1.00 75.50 189 CYS A N 1
ATOM 1579 C CA . CYS A 1 189 ? -0.619 -2.174 1.864 1.00 75.50 189 CYS A CA 1
ATOM 1580 C C . CYS A 1 189 ? -2.012 -1.574 1.622 1.00 75.50 189 CYS A C 1
ATOM 1582 O O . CYS A 1 189 ? -3.007 -2.267 1.823 1.00 75.50 189 CYS A O 1
ATOM 1584 N N . ASP A 1 190 ? -2.110 -0.301 1.227 1.00 82.00 190 ASP A N 1
ATOM 1585 C CA . ASP A 1 190 ? -3.394 0.407 1.179 1.00 82.00 190 ASP A CA 1
ATOM 1586 C C . ASP A 1 190 ? -3.569 1.206 -0.119 1.00 82.00 190 AS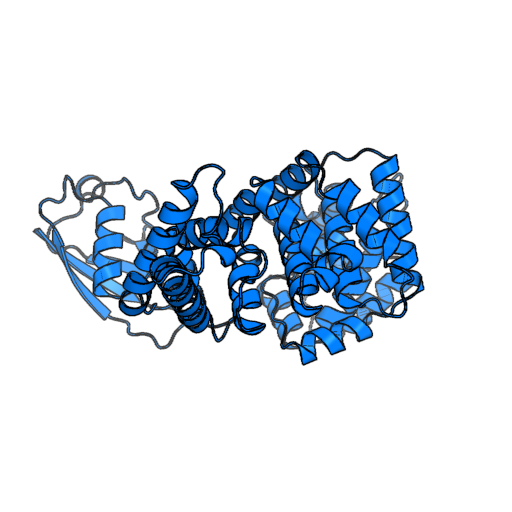P A C 1
ATOM 1588 O O . ASP A 1 190 ? -2.859 2.169 -0.415 1.00 82.00 190 ASP A O 1
ATOM 1592 N N . SER A 1 191 ? -4.594 0.833 -0.885 1.00 87.12 191 SER A N 1
ATOM 1593 C CA . SER A 1 191 ? -4.963 1.493 -2.140 1.00 87.12 191 SER A CA 1
ATOM 1594 C C . SER A 1 191 ? -5.311 2.984 -1.997 1.00 87.12 191 SER A C 1
ATOM 1596 O O . SER A 1 191 ? -5.091 3.741 -2.945 1.00 87.12 191 SER A O 1
ATOM 1598 N N . ASN A 1 192 ? -5.822 3.420 -0.840 1.00 88.00 192 ASN A N 1
ATOM 1599 C CA . ASN A 1 192 ? -6.092 4.826 -0.538 1.00 88.00 192 ASN A CA 1
ATOM 1600 C C . ASN A 1 192 ? -4.794 5.584 -0.264 1.00 88.00 192 ASN A C 1
ATOM 1602 O O . ASN A 1 192 ? -4.672 6.747 -0.645 1.00 88.00 192 ASN A O 1
ATOM 1606 N N . ILE A 1 193 ? -3.819 4.930 0.374 1.00 88.31 193 ILE A N 1
ATOM 1607 C CA . ILE A 1 193 ? -2.486 5.499 0.578 1.00 88.31 193 ILE A CA 1
ATOM 1608 C C . ILE A 1 193 ? -1.784 5.686 -0.767 1.00 88.31 193 ILE A C 1
ATOM 1610 O O . ILE A 1 193 ? -1.255 6.766 -1.020 1.00 88.31 193 ILE A O 1
ATOM 1614 N N . GLN A 1 194 ? -1.838 4.683 -1.646 1.00 92.31 194 GLN A N 1
ATOM 1615 C CA . GLN A 1 194 ? -1.300 4.773 -3.009 1.00 92.31 194 GLN A CA 1
ATOM 1616 C C . GLN A 1 194 ? -1.884 5.982 -3.747 1.00 92.31 194 GLN A C 1
ATOM 1618 O O . GLN A 1 194 ? -1.147 6.830 -4.247 1.00 92.31 194 GLN A O 1
ATOM 1623 N N . GLU A 1 195 ? -3.215 6.110 -3.749 1.00 91.38 195 GLU A N 1
ATOM 1624 C CA . GLU A 1 195 ? -3.904 7.233 -4.388 1.00 91.38 195 GLU A CA 1
ATOM 1625 C C . GLU A 1 195 ? -3.544 8.577 -3.740 1.00 91.38 195 GLU A C 1
ATOM 1627 O O . GLU A 1 195 ? -3.316 9.558 -4.449 1.00 91.38 195 GLU A O 1
ATOM 1632 N N . LYS A 1 196 ? -3.424 8.631 -2.408 1.00 90.25 196 LYS A N 1
ATOM 1633 C CA . LYS A 1 196 ? -2.999 9.835 -1.684 1.00 90.25 196 LYS A CA 1
ATOM 1634 C C . LYS A 1 196 ? -1.593 10.268 -2.098 1.00 90.25 196 LYS A C 1
ATOM 1636 O O . LYS A 1 196 ? -1.429 11.418 -2.493 1.00 90.25 196 LYS A O 1
ATOM 1641 N N . VAL A 1 197 ? -0.609 9.366 -2.072 1.00 91.00 197 VAL A N 1
ATOM 1642 C CA . VAL A 1 197 ? 0.779 9.666 -2.469 1.00 91.00 197 VAL A CA 1
ATOM 1643 C C . VAL A 1 197 ? 0.835 10.165 -3.914 1.00 91.00 197 VAL A C 1
ATOM 1645 O O . VAL A 1 197 ? 1.419 11.217 -4.178 1.00 91.00 197 VAL A O 1
ATOM 1648 N N . SER A 1 198 ? 0.166 9.478 -4.840 1.00 92.31 198 SER A N 1
ATOM 1649 C CA . SER A 1 198 ? 0.159 9.847 -6.263 1.00 92.31 198 SER A CA 1
ATOM 1650 C C . SER A 1 198 ? -0.534 11.177 -6.555 1.00 92.31 198 SER A C 1
ATOM 1652 O O . SER A 1 198 ? -0.197 11.846 -7.532 1.00 92.31 198 SER A O 1
ATOM 1654 N N . ASN A 1 199 ? -1.479 11.591 -5.708 1.00 92.50 199 ASN A N 1
ATOM 1655 C CA . ASN A 1 199 ? -2.162 12.882 -5.802 1.00 92.50 199 ASN A CA 1
ATOM 1656 C C . ASN A 1 199 ? -1.397 14.031 -5.118 1.00 92.50 199 ASN A C 1
ATOM 1658 O O . ASN A 1 199 ? -1.900 15.154 -5.076 1.00 92.50 199 ASN A O 1
ATOM 1662 N N . MET A 1 200 ? -0.187 13.789 -4.601 1.00 91.06 200 MET A N 1
ATOM 1663 C CA . MET A 1 200 ? 0.654 14.799 -3.954 1.00 91.06 200 MET A CA 1
ATOM 1664 C C . MET A 1 200 ? 1.921 15.060 -4.785 1.00 91.06 200 MET A C 1
ATOM 1666 O O . MET A 1 200 ? 2.957 14.437 -4.538 1.00 91.06 200 MET A O 1
ATOM 1670 N N . PRO A 1 201 ? 1.904 16.026 -5.729 1.00 90.94 201 PRO A N 1
ATOM 1671 C CA . PRO A 1 201 ? 3.038 16.286 -6.618 1.00 90.94 201 PRO A CA 1
ATOM 1672 C C . PRO A 1 201 ? 4.364 16.537 -5.891 1.00 90.94 201 PRO A C 1
ATOM 1674 O O . PRO A 1 201 ? 5.412 16.151 -6.393 1.00 90.94 201 PRO A O 1
ATOM 1677 N N . ALA A 1 202 ? 4.339 17.153 -4.705 1.00 89.06 202 ALA A N 1
ATOM 1678 C CA . ALA A 1 202 ? 5.540 17.365 -3.894 1.00 89.06 202 ALA A CA 1
ATOM 1679 C C . ALA A 1 202 ? 6.191 16.041 -3.448 1.00 89.06 202 ALA A C 1
ATOM 1681 O O . ALA A 1 202 ? 7.406 15.898 -3.552 1.00 89.06 202 ALA A O 1
ATOM 1682 N N . VAL A 1 203 ? 5.387 15.059 -3.024 1.00 90.50 203 VAL A N 1
ATOM 1683 C CA . VAL A 1 203 ? 5.874 13.727 -2.627 1.00 90.50 203 VAL A CA 1
ATOM 1684 C C . VAL A 1 203 ? 6.396 12.977 -3.850 1.00 90.50 203 VAL A C 1
ATOM 1686 O O . VAL A 1 203 ? 7.512 12.472 -3.818 1.00 90.50 203 VAL A O 1
ATOM 1689 N N . VAL A 1 204 ? 5.643 12.969 -4.956 1.00 93.44 204 VAL A N 1
ATOM 1690 C CA . VAL A 1 204 ? 6.061 12.297 -6.200 1.00 93.44 204 VAL A CA 1
ATOM 1691 C C . VAL A 1 204 ? 7.362 12.890 -6.745 1.00 93.44 204 VAL A C 1
ATOM 1693 O O . VAL A 1 204 ? 8.281 12.151 -7.090 1.00 93.44 204 VAL A O 1
ATOM 1696 N N . ASN A 1 205 ? 7.487 14.220 -6.777 1.00 93.12 205 ASN A N 1
ATOM 1697 C CA . ASN A 1 205 ? 8.716 14.884 -7.211 1.00 93.12 205 ASN A CA 1
ATOM 1698 C C . ASN A 1 205 ? 9.895 14.564 -6.289 1.00 93.12 205 ASN A C 1
ATOM 1700 O O . ASN A 1 205 ? 11.001 14.375 -6.788 1.00 93.12 205 ASN A O 1
ATOM 1704 N N . LYS A 1 206 ? 9.669 14.466 -4.974 1.00 91.31 206 LYS A N 1
ATOM 1705 C CA . LYS A 1 206 ? 10.706 14.038 -4.036 1.00 91.31 206 LYS A CA 1
ATOM 1706 C C . LYS A 1 206 ? 11.142 12.591 -4.290 1.00 91.31 206 LYS A C 1
ATOM 1708 O O . LYS A 1 206 ? 12.340 12.337 -4.333 1.00 91.31 206 LYS A O 1
ATOM 1713 N N . LEU A 1 207 ? 10.211 11.661 -4.506 1.00 93.31 207 LEU A N 1
ATOM 1714 C CA . LEU A 1 207 ? 10.548 10.269 -4.832 1.00 93.31 207 LEU A CA 1
ATOM 1715 C C . LEU A 1 207 ? 11.359 10.182 -6.132 1.00 93.31 207 LEU A C 1
ATOM 1717 O O . LEU A 1 207 ? 12.389 9.520 -6.169 1.00 93.31 207 LEU A O 1
ATOM 1721 N N . LEU A 1 208 ? 10.950 10.906 -7.179 1.00 94.88 208 LEU A N 1
ATOM 1722 C CA . LEU A 1 208 ? 11.701 10.979 -8.438 1.00 94.88 208 LEU A CA 1
ATOM 1723 C C . LEU A 1 208 ? 13.094 11.592 -8.246 1.00 94.88 208 LEU A C 1
ATOM 1725 O O . LEU A 1 208 ? 14.053 11.099 -8.830 1.00 94.88 208 LEU A O 1
ATOM 1729 N N . PHE A 1 209 ? 13.214 12.626 -7.407 1.00 93.12 209 PHE A N 1
ATOM 1730 C CA . PHE A 1 209 ? 14.505 13.206 -7.040 1.00 93.12 209 PHE A CA 1
ATOM 1731 C C . PHE A 1 209 ? 15.400 12.181 -6.339 1.00 93.12 209 PHE A C 1
ATOM 1733 O O . PHE A 1 209 ? 16.559 12.058 -6.706 1.00 93.12 209 PHE A O 1
ATOM 1740 N N . MET A 1 210 ? 14.867 11.421 -5.375 1.00 91.88 210 MET A N 1
ATOM 1741 C CA . MET A 1 210 ? 15.610 10.368 -4.670 1.00 91.88 210 MET A CA 1
ATOM 1742 C C . MET A 1 210 ? 16.100 9.272 -5.625 1.00 91.88 210 MET A C 1
ATOM 1744 O O . MET A 1 210 ? 17.220 8.794 -5.477 1.00 91.88 210 MET A O 1
ATOM 1748 N N . ILE A 1 211 ? 15.289 8.899 -6.619 1.00 93.38 211 ILE A N 1
ATOM 1749 C CA . ILE A 1 211 ? 15.630 7.882 -7.628 1.00 93.38 211 ILE A CA 1
ATOM 1750 C C . ILE A 1 211 ? 16.738 8.361 -8.576 1.00 93.38 211 ILE A C 1
ATOM 1752 O O . ILE A 1 211 ? 17.570 7.557 -8.997 1.00 93.38 211 ILE A O 1
ATOM 1756 N N . ASP A 1 212 ? 16.767 9.650 -8.920 1.00 93.19 212 ASP A N 1
ATOM 1757 C CA . ASP A 1 212 ? 17.804 10.218 -9.780 1.00 93.19 212 ASP A CA 1
ATOM 1758 C C . ASP A 1 212 ? 19.142 10.318 -9.038 1.00 93.19 212 ASP A C 1
ATOM 1760 O O . ASP A 1 212 ? 19.443 11.325 -8.396 1.00 93.19 212 ASP A O 1
ATOM 1764 N N . ARG A 1 213 ? 19.968 9.270 -9.145 1.00 90.38 213 ARG A N 1
ATOM 1765 C CA . ARG A 1 213 ? 21.260 9.174 -8.446 1.00 90.38 213 ARG A CA 1
ATOM 1766 C C . ARG A 1 213 ? 22.198 10.342 -8.730 1.00 90.38 213 ARG A C 1
ATOM 1768 O O . ARG A 1 213 ? 22.907 10.751 -7.817 1.00 90.38 213 ARG A O 1
ATOM 1775 N N . TYR A 1 214 ? 22.160 10.927 -9.930 1.00 89.19 214 TYR A N 1
ATOM 1776 C CA . TYR A 1 214 ? 22.984 12.096 -10.254 1.00 89.19 214 TYR A CA 1
ATOM 1777 C C . TYR A 1 214 ? 22.631 13.319 -9.403 1.00 89.19 214 TYR A C 1
ATOM 1779 O O . TYR A 1 214 ? 23.478 14.185 -9.191 1.00 89.19 214 TYR A O 1
ATOM 1787 N N . GLN A 1 215 ? 21.393 13.396 -8.912 1.00 89.94 215 GLN A N 1
ATOM 1788 C CA . GLN A 1 215 ? 20.928 14.461 -8.028 1.00 89.94 215 GLN A CA 1
ATOM 1789 C C . GLN A 1 215 ? 20.932 14.037 -6.555 1.00 89.94 215 GLN A C 1
ATOM 1791 O O . GLN A 1 215 ? 21.335 14.817 -5.689 1.00 89.94 215 GLN A O 1
ATOM 1796 N N . SER A 1 216 ? 20.493 12.814 -6.258 1.00 90.31 216 SER A N 1
ATOM 1797 C CA . SER A 1 216 ? 20.268 12.351 -4.891 1.00 90.31 216 SER A CA 1
ATOM 1798 C C . SER A 1 216 ? 21.557 12.020 -4.146 1.00 90.31 216 SER A C 1
ATOM 1800 O O . SER A 1 216 ? 21.675 12.362 -2.968 1.00 90.31 216 SER A O 1
ATOM 1802 N N . GLU A 1 217 ? 22.555 11.441 -4.818 1.00 88.62 217 GLU A N 1
ATOM 1803 C CA . GLU A 1 217 ? 23.832 11.093 -4.189 1.00 88.62 217 GLU A CA 1
ATOM 1804 C C . GLU A 1 217 ? 24.607 12.343 -3.726 1.00 88.62 217 GLU A C 1
ATOM 1806 O O . GLU A 1 217 ? 24.940 12.410 -2.540 1.00 88.62 217 GLU A O 1
ATOM 1811 N N . PRO A 1 218 ? 24.790 13.402 -4.548 1.00 89.62 218 PRO A N 1
ATOM 1812 C CA . PRO A 1 218 ? 25.360 14.666 -4.066 1.00 89.62 218 PRO A CA 1
ATOM 1813 C C . PRO A 1 218 ? 24.526 15.344 -2.971 1.00 89.62 218 PRO A C 1
ATOM 1815 O O . PRO A 1 218 ? 25.042 16.148 -2.192 1.00 89.62 218 PRO A O 1
ATOM 1818 N N . ALA A 1 219 ? 23.224 15.052 -2.910 1.00 86.12 219 ALA A N 1
ATOM 1819 C CA . ALA A 1 219 ? 22.338 15.587 -1.887 1.00 86.12 219 ALA A CA 1
ATOM 1820 C C . ALA A 1 219 ? 22.429 14.848 -0.539 1.00 86.12 219 ALA A C 1
ATOM 1822 O O . ALA A 1 219 ? 21.891 15.383 0.434 1.00 86.12 219 ALA A O 1
ATOM 1823 N N . GLY A 1 220 ? 23.135 13.710 -0.477 1.00 84.94 220 GLY A N 1
ATOM 1824 C CA . GLY A 1 220 ? 23.366 12.909 0.731 1.00 84.94 220 GLY A CA 1
ATOM 1825 C C . GLY A 1 220 ? 22.497 11.652 0.850 1.00 84.94 220 GLY A C 1
ATOM 1826 O O . GLY A 1 220 ? 22.586 10.952 1.856 1.00 84.94 220 GLY A O 1
ATOM 1827 N N . TYR A 1 221 ? 21.667 11.342 -0.151 1.00 86.38 221 TYR A N 1
ATOM 1828 C CA . TYR A 1 221 ? 20.855 10.125 -0.132 1.00 86.38 221 TYR A CA 1
ATOM 1829 C C . TYR A 1 221 ? 21.701 8.885 -0.405 1.00 86.38 221 TYR A C 1
ATOM 1831 O O . TYR A 1 221 ? 22.523 8.857 -1.326 1.00 86.38 221 TYR A O 1
ATOM 1839 N N . SER A 1 222 ? 21.443 7.826 0.362 1.00 87.88 222 SER A N 1
ATOM 1840 C CA . SER A 1 222 ? 22.051 6.528 0.104 1.00 87.88 222 SER A CA 1
ATOM 1841 C C . SER A 1 222 ? 21.429 5.871 -1.133 1.00 87.88 222 SER A C 1
ATOM 1843 O O . SER A 1 222 ? 20.325 6.201 -1.592 1.00 87.88 222 SER A O 1
ATOM 1845 N N . LEU A 1 223 ? 22.138 4.880 -1.674 1.00 87.31 223 LEU A N 1
ATOM 1846 C CA . LEU A 1 223 ? 21.581 4.014 -2.707 1.00 87.31 223 LEU A CA 1
ATOM 1847 C C . LEU A 1 223 ? 20.321 3.288 -2.204 1.00 87.31 223 LEU A C 1
ATOM 1849 O O . LEU A 1 223 ? 19.359 3.161 -2.959 1.00 87.31 223 LEU A O 1
ATOM 1853 N N . PHE A 1 224 ? 20.301 2.870 -0.936 1.00 85.38 224 PHE A N 1
ATOM 1854 C CA . PHE A 1 224 ? 19.150 2.207 -0.333 1.00 85.38 224 PHE A CA 1
ATOM 1855 C C . PHE A 1 224 ? 17.907 3.108 -0.326 1.00 85.38 224 PHE A C 1
ATOM 1857 O O . PHE A 1 224 ? 16.853 2.682 -0.793 1.00 85.38 224 PHE A O 1
ATOM 1864 N N . SER A 1 225 ? 18.029 4.381 0.069 1.00 85.94 225 SER A N 1
ATOM 1865 C CA . SER A 1 225 ? 16.919 5.346 0.001 1.00 85.94 225 SER A CA 1
ATOM 1866 C C . SER A 1 225 ? 16.377 5.496 -1.427 1.00 85.94 225 SER A C 1
ATOM 1868 O O . SER A 1 225 ? 15.169 5.581 -1.647 1.00 85.94 225 SER A O 1
ATOM 1870 N N . SER A 1 226 ? 17.262 5.460 -2.430 1.00 90.00 226 SER A N 1
ATOM 1871 C CA . SER A 1 226 ? 16.872 5.512 -3.847 1.00 90.00 226 SER A CA 1
ATOM 1872 C C . SER A 1 226 ? 16.084 4.261 -4.266 1.00 90.00 226 SER A C 1
ATOM 1874 O O . SER A 1 226 ? 15.068 4.362 -4.956 1.00 90.00 226 SER A O 1
ATOM 1876 N N . GLN A 1 227 ? 16.513 3.076 -3.814 1.00 88.38 227 GLN A N 1
ATOM 1877 C CA . GLN A 1 227 ? 15.809 1.809 -4.046 1.00 88.38 227 GLN A CA 1
ATOM 1878 C C . GLN A 1 227 ? 14.429 1.813 -3.379 1.00 88.38 227 GLN A C 1
ATOM 1880 O O . GLN A 1 227 ? 13.430 1.486 -4.021 1.00 88.38 227 GLN A O 1
ATOM 1885 N N . VAL A 1 228 ? 14.344 2.254 -2.124 1.00 86.75 228 VAL A N 1
ATOM 1886 C CA . VAL A 1 228 ? 13.075 2.380 -1.399 1.00 86.75 228 VAL A CA 1
ATOM 1887 C C . VAL A 1 228 ? 12.139 3.378 -2.090 1.00 86.75 228 VAL A C 1
ATOM 1889 O O . VAL A 1 228 ? 10.954 3.086 -2.247 1.00 86.75 228 VAL A O 1
ATOM 1892 N N . ALA A 1 229 ? 12.647 4.503 -2.601 1.00 90.88 229 ALA A N 1
ATOM 1893 C CA . ALA A 1 229 ? 11.843 5.444 -3.379 1.00 90.88 229 ALA A CA 1
ATOM 1894 C C . ALA A 1 229 ? 11.308 4.833 -4.688 1.00 90.88 229 ALA A C 1
ATOM 1896 O O . ALA A 1 229 ? 10.144 5.047 -5.037 1.00 90.88 229 ALA A O 1
ATOM 1897 N N . SER A 1 230 ? 12.118 4.034 -5.393 1.00 92.44 230 SER A N 1
ATOM 1898 C CA . SER A 1 230 ? 11.662 3.321 -6.596 1.00 92.44 230 SER A CA 1
ATOM 1899 C C . SER A 1 230 ? 10.588 2.271 -6.293 1.00 92.44 230 SER A C 1
ATOM 1901 O O . SER A 1 230 ? 9.623 2.152 -7.047 1.00 92.44 230 SER A O 1
ATOM 1903 N N . ASN A 1 231 ? 10.687 1.598 -5.142 1.00 90.44 231 ASN A N 1
ATOM 1904 C CA . ASN A 1 231 ? 9.648 0.706 -4.627 1.00 90.44 231 ASN A CA 1
ATOM 1905 C C . ASN A 1 231 ? 8.356 1.456 -4.307 1.00 90.44 231 ASN A C 1
ATOM 1907 O O . ASN A 1 231 ? 7.283 1.033 -4.727 1.00 90.44 231 ASN A O 1
ATOM 1911 N N . ALA A 1 232 ? 8.452 2.603 -3.632 1.00 90.94 232 ALA A N 1
ATOM 1912 C CA . ALA A 1 232 ? 7.300 3.445 -3.316 1.00 90.94 232 ALA A CA 1
ATOM 1913 C C . ALA A 1 232 ? 6.510 3.828 -4.575 1.00 90.94 232 ALA A C 1
ATOM 1915 O O . ALA A 1 232 ? 5.280 3.730 -4.599 1.00 90.94 232 ALA A O 1
ATOM 1916 N N . LEU A 1 233 ? 7.217 4.244 -5.635 1.00 93.75 233 LEU A N 1
ATOM 1917 C CA . LEU A 1 233 ? 6.589 4.557 -6.918 1.00 93.75 233 LEU A CA 1
ATOM 1918 C C . LEU A 1 233 ? 5.958 3.322 -7.551 1.00 93.75 233 LEU A C 1
ATOM 1920 O O . LEU A 1 233 ? 4.838 3.422 -8.048 1.00 93.75 233 LEU A O 1
ATOM 1924 N N . PHE A 1 234 ? 6.618 2.164 -7.494 1.00 94.69 234 PHE A N 1
ATOM 1925 C CA . PHE A 1 234 ? 6.041 0.922 -7.997 1.00 94.69 234 PHE A CA 1
ATOM 1926 C C . PHE A 1 234 ? 4.742 0.569 -7.265 1.00 94.69 234 PHE A C 1
ATOM 1928 O O . PHE A 1 234 ? 3.731 0.297 -7.912 1.00 94.69 234 PHE A O 1
ATOM 1935 N N . TYR A 1 235 ? 4.715 0.672 -5.938 1.00 93.25 235 TYR A N 1
ATOM 1936 C CA . TYR A 1 235 ? 3.527 0.425 -5.117 1.00 93.25 235 TYR A CA 1
ATOM 1937 C C . TYR A 1 235 ? 2.375 1.366 -5.436 1.00 93.25 235 TYR A C 1
ATOM 1939 O O . TYR A 1 235 ? 1.223 0.942 -5.526 1.00 93.25 235 TYR A O 1
ATOM 1947 N N . CYS A 1 236 ? 2.676 2.631 -5.727 1.00 93.31 236 CYS A N 1
ATOM 1948 C CA . CYS A 1 236 ? 1.675 3.581 -6.197 1.00 93.31 236 CYS A CA 1
ATOM 1949 C C . CYS A 1 236 ? 0.991 3.135 -7.505 1.00 93.31 236 CYS A C 1
ATOM 1951 O O . CYS A 1 236 ? -0.109 3.597 -7.799 1.00 93.31 236 CYS A O 1
ATOM 1953 N N . THR A 1 237 ? 1.583 2.225 -8.284 1.00 93.50 237 THR A N 1
ATOM 1954 C CA . THR A 1 237 ? 0.973 1.690 -9.514 1.00 93.50 237 THR A CA 1
ATOM 1955 C C . THR A 1 237 ? 0.065 0.471 -9.297 1.00 93.50 237 THR A C 1
ATOM 1957 O O . THR A 1 237 ? -0.513 -0.047 -10.260 1.00 93.50 237 THR A O 1
ATOM 1960 N N . PHE A 1 238 ? -0.072 -0.025 -8.062 1.00 91.12 238 PHE A N 1
ATOM 1961 C CA . PHE A 1 238 ? -0.912 -1.194 -7.771 1.00 91.12 238 PHE A CA 1
ATOM 1962 C C . PHE A 1 238 ? -2.393 -0.827 -7.920 1.00 91.12 238 PHE A C 1
ATOM 1964 O O . PHE A 1 238 ? -3.141 -1.531 -8.596 1.00 91.12 238 PHE A O 1
ATOM 1971 N N . ASN A 1 239 ? -2.799 0.331 -7.393 1.00 89.94 239 ASN A N 1
ATOM 1972 C CA . ASN A 1 239 ? -4.093 0.946 -7.668 1.00 89.94 239 ASN A CA 1
ATOM 1973 C C . ASN A 1 239 ? -4.088 1.638 -9.046 1.00 89.94 239 ASN A C 1
ATOM 1975 O O . ASN A 1 239 ? -3.324 2.566 -9.314 1.00 89.94 239 ASN A O 1
ATOM 1979 N N . VAL A 1 240 ? -5.011 1.230 -9.918 1.00 86.75 240 VAL A N 1
ATOM 1980 C CA . VAL A 1 240 ? -5.117 1.735 -11.295 1.00 86.75 240 VAL A CA 1
ATOM 1981 C C . VAL A 1 240 ? -5.442 3.241 -11.365 1.00 86.75 240 VAL A C 1
ATOM 1983 O O . VAL A 1 240 ? -4.962 3.931 -12.265 1.00 86.75 240 VAL A O 1
ATOM 1986 N N . LYS A 1 241 ? -6.224 3.787 -10.420 1.00 90.94 241 LYS A N 1
ATOM 1987 C CA . LYS A 1 241 ? -6.489 5.239 -10.340 1.00 90.94 241 LYS A CA 1
ATOM 1988 C C . LYS A 1 241 ? -5.227 6.004 -9.956 1.00 90.94 241 LYS A C 1
ATOM 1990 O O . LYS A 1 241 ? -4.901 7.006 -10.584 1.00 90.94 241 LYS A O 1
ATOM 1995 N N . SER A 1 242 ? -4.508 5.483 -8.965 1.00 92.69 242 SER A N 1
ATOM 1996 C CA . SER A 1 242 ? -3.232 6.024 -8.501 1.00 92.69 242 SER A CA 1
ATOM 1997 C C . SER A 1 242 ? -2.192 6.059 -9.630 1.00 92.69 242 SER A C 1
ATOM 1999 O O . SER A 1 242 ? -1.563 7.091 -9.856 1.00 92.69 242 SER A O 1
ATOM 2001 N N . ALA A 1 243 ? -2.103 4.993 -10.436 1.00 92.44 243 ALA A N 1
ATOM 2002 C CA . ALA A 1 243 ? -1.252 4.961 -11.627 1.00 92.44 243 ALA A CA 1
ATOM 2003 C C . ALA A 1 243 ? -1.586 6.086 -12.630 1.00 92.44 243 ALA A C 1
ATOM 2005 O O . ALA A 1 243 ? -0.680 6.727 -13.158 1.00 92.44 243 ALA A O 1
ATOM 2006 N N . GLN A 1 244 ? -2.871 6.382 -12.869 1.00 93.69 244 GLN A N 1
ATOM 2007 C CA . GLN A 1 244 ? -3.269 7.499 -13.739 1.00 93.69 244 GLN A CA 1
ATOM 2008 C C . GLN A 1 244 ? -2.918 8.863 -13.126 1.00 93.69 244 GLN A C 1
ATOM 2010 O O . GLN A 1 244 ? -2.540 9.777 -13.861 1.00 93.69 244 GLN A O 1
ATOM 2015 N N . SER A 1 245 ? -2.998 9.017 -11.802 1.00 93.50 245 SER A N 1
ATOM 2016 C CA . SER A 1 245 ? -2.545 10.238 -11.124 1.00 93.50 245 SER A CA 1
ATOM 2017 C C . SER A 1 245 ? -1.043 10.482 -11.307 1.00 93.50 245 SER A C 1
ATOM 2019 O O . SER A 1 245 ? -0.653 11.621 -11.565 1.00 93.50 245 SER A O 1
ATOM 2021 N N . LEU A 1 246 ? -0.214 9.430 -11.276 1.00 94.44 246 LEU A N 1
ATOM 2022 C CA . LEU A 1 246 ? 1.222 9.532 -11.582 1.00 94.44 246 LEU A CA 1
ATOM 2023 C C . LEU A 1 246 ? 1.484 10.000 -13.020 1.00 94.44 246 LEU A C 1
ATOM 2025 O O . LEU A 1 246 ? 2.367 10.824 -13.260 1.00 94.44 246 LEU A O 1
ATOM 2029 N N . VAL A 1 247 ? 0.696 9.519 -13.984 1.00 91.75 247 VAL A N 1
ATOM 2030 C CA . VAL A 1 247 ? 0.782 10.003 -15.370 1.00 91.75 247 VAL A CA 1
ATOM 2031 C C . VAL A 1 247 ? 0.408 11.482 -15.451 1.00 91.75 247 VAL A C 1
ATOM 2033 O O . VAL A 1 247 ? 1.132 12.273 -16.047 1.00 91.75 247 VAL A O 1
ATOM 2036 N N . ASN A 1 248 ? -0.675 11.888 -14.786 1.00 91.81 248 ASN A N 1
ATOM 2037 C CA . ASN A 1 248 ? -1.146 13.274 -14.815 1.00 91.81 248 ASN A CA 1
ATOM 2038 C C . ASN A 1 248 ? -0.147 14.275 -14.211 1.00 91.81 248 ASN A C 1
ATOM 2040 O O . ASN A 1 248 ? -0.172 15.447 -14.582 1.00 91.81 248 ASN A O 1
ATOM 2044 N N . CYS A 1 249 ? 0.717 13.849 -13.282 1.00 89.62 249 CYS A N 1
ATOM 2045 C CA . CYS A 1 249 ? 1.735 14.714 -12.680 1.00 89.62 249 CYS A CA 1
ATOM 2046 C C . CYS A 1 249 ? 3.095 14.688 -13.409 1.00 89.62 249 CYS A C 1
ATOM 2048 O O . CYS A 1 249 ? 4.054 15.300 -12.931 1.00 89.62 249 CYS A O 1
ATOM 2050 N N . GLY A 1 250 ? 3.180 14.025 -14.570 1.00 92.44 250 GLY A N 1
ATOM 2051 C CA . GLY A 1 250 ? 4.388 13.963 -15.401 1.00 92.44 250 GLY A CA 1
ATOM 2052 C C . GLY A 1 250 ? 5.481 13.051 -14.837 1.00 92.44 250 GLY A C 1
ATOM 2053 O O . GLY A 1 250 ? 6.673 13.274 -15.073 1.00 92.44 250 GLY A O 1
ATOM 2054 N N . ALA A 1 251 ? 5.107 12.061 -14.016 1.00 94.88 251 ALA A N 1
ATOM 2055 C CA . ALA A 1 251 ? 6.070 11.140 -13.421 1.00 94.88 251 ALA A CA 1
ATOM 2056 C C . ALA A 1 251 ? 6.671 10.181 -14.457 1.00 94.88 251 ALA A C 1
ATOM 2058 O O . ALA A 1 251 ? 7.827 9.787 -14.316 1.00 94.88 251 ALA A O 1
ATOM 2059 N N . VAL A 1 252 ? 5.916 9.825 -15.503 1.00 94.88 252 VAL A N 1
ATOM 2060 C CA . VAL A 1 252 ? 6.341 8.854 -16.524 1.00 94.88 252 VAL A CA 1
ATOM 2061 C C . VAL A 1 252 ? 7.524 9.383 -17.319 1.00 94.88 252 VAL A C 1
ATOM 2063 O O . VAL A 1 252 ? 8.533 8.693 -17.426 1.00 94.88 252 VAL A O 1
ATOM 2066 N N . GLU A 1 253 ? 7.443 10.609 -17.835 1.00 94.25 253 GLU A N 1
ATOM 2067 C CA . GLU A 1 253 ? 8.499 11.206 -18.653 1.00 94.25 253 GLU A CA 1
ATOM 2068 C C . GLU A 1 253 ? 9.783 11.396 -17.841 1.00 94.25 253 GLU A C 1
ATOM 2070 O O . GLU A 1 253 ? 10.877 11.079 -18.314 1.00 94.25 253 GLU A O 1
ATOM 2075 N N . LYS A 1 254 ? 9.648 11.854 -16.589 1.00 95.44 254 LYS A N 1
ATOM 2076 C CA . LYS A 1 254 ? 10.775 12.013 -15.663 1.00 95.44 254 LYS A CA 1
ATOM 2077 C C . LYS A 1 254 ? 11.421 10.673 -15.337 1.00 95.44 254 LYS A C 1
ATOM 2079 O O . LYS A 1 254 ? 12.629 10.539 -15.496 1.00 95.44 254 LYS A O 1
ATOM 2084 N N . LEU A 1 255 ? 10.633 9.678 -14.927 1.00 96.12 255 LEU A N 1
ATOM 2085 C CA . LEU A 1 255 ? 11.145 8.354 -14.576 1.00 96.12 255 LEU A CA 1
ATOM 2086 C C . LEU A 1 255 ? 11.789 7.666 -15.784 1.00 96.12 255 LEU A C 1
ATOM 2088 O O . LEU A 1 255 ? 12.841 7.048 -15.646 1.00 96.12 255 LEU A O 1
ATOM 2092 N N . LEU A 1 256 ? 11.210 7.819 -16.977 1.00 94.88 256 LEU A N 1
ATOM 2093 C CA . LEU A 1 256 ? 11.781 7.317 -18.225 1.00 94.88 256 LEU A CA 1
ATOM 2094 C C . LEU A 1 256 ? 13.144 7.962 -18.513 1.00 94.88 256 LEU A C 1
ATOM 2096 O O . LEU A 1 256 ? 14.095 7.249 -18.827 1.00 94.88 256 LEU A O 1
ATOM 2100 N N . HIS A 1 257 ? 13.255 9.288 -18.390 1.00 93.94 257 HIS A N 1
ATOM 2101 C CA . HIS A 1 257 ? 14.518 10.008 -18.573 1.00 93.94 257 HIS A CA 1
ATOM 2102 C C . HIS A 1 257 ? 15.580 9.561 -17.559 1.00 93.94 257 HIS A C 1
ATOM 2104 O O . HIS A 1 257 ? 16.689 9.195 -17.945 1.00 93.94 257 HIS A O 1
ATOM 2110 N N . ILE A 1 258 ? 15.211 9.543 -16.277 1.00 93.06 258 ILE A N 1
ATOM 2111 C CA . ILE A 1 258 ? 16.066 9.127 -15.161 1.00 93.06 258 ILE A CA 1
ATOM 2112 C C . ILE A 1 258 ? 16.587 7.700 -15.392 1.00 93.06 258 ILE A C 1
ATOM 2114 O O . ILE A 1 258 ? 17.794 7.475 -15.402 1.00 93.06 258 ILE A O 1
ATOM 2118 N N . THR A 1 259 ? 15.694 6.750 -15.684 1.00 92.12 259 THR A N 1
ATOM 2119 C CA . THR A 1 259 ? 16.071 5.337 -15.863 1.00 92.12 259 THR A CA 1
ATOM 2120 C C . THR A 1 259 ? 16.963 5.136 -17.086 1.00 92.12 259 THR A C 1
ATOM 2122 O O . THR A 1 259 ? 17.904 4.352 -17.024 1.00 92.12 259 THR A O 1
ATOM 2125 N N . LYS A 1 260 ? 16.722 5.863 -18.189 1.00 90.62 260 LYS A N 1
ATOM 2126 C CA . LYS A 1 260 ? 17.601 5.832 -19.373 1.00 90.62 260 LYS A CA 1
ATOM 2127 C C . LYS A 1 260 ? 19.017 6.306 -19.052 1.00 90.62 260 LYS A C 1
ATOM 2129 O O . LYS A 1 260 ? 19.965 5.733 -19.582 1.00 90.62 260 LYS A O 1
ATOM 2134 N N . ALA A 1 261 ? 19.158 7.326 -18.204 1.00 87.19 261 ALA A N 1
ATOM 2135 C CA . ALA A 1 261 ? 20.452 7.921 -17.883 1.00 87.19 261 ALA A CA 1
ATOM 2136 C C . ALA A 1 261 ? 21.392 6.943 -17.158 1.00 87.19 261 ALA A C 1
ATOM 2138 O O . ALA A 1 261 ? 22.582 6.935 -17.453 1.00 87.19 261 ALA A O 1
ATOM 2139 N N . PHE A 1 262 ? 20.864 6.080 -16.280 1.00 85.50 262 PHE A N 1
ATOM 2140 C CA . PHE A 1 262 ? 21.670 5.109 -15.523 1.00 85.50 262 PHE A CA 1
ATOM 2141 C C . PHE A 1 262 ? 21.478 3.644 -15.948 1.00 85.50 262 PHE A C 1
ATOM 2143 O O . PHE A 1 262 ? 21.962 2.728 -15.275 1.00 85.50 262 PHE A O 1
ATOM 2150 N N . LEU A 1 263 ? 20.787 3.379 -17.064 1.00 77.50 263 LEU A N 1
ATOM 2151 C CA . LEU A 1 263 ? 20.524 2.001 -17.489 1.00 77.50 263 LEU A CA 1
ATOM 2152 C C . LEU A 1 263 ? 21.818 1.230 -17.787 1.00 77.50 263 LEU A C 1
ATOM 2154 O O . LEU A 1 263 ? 21.959 0.082 -17.378 1.00 77.50 263 LEU A O 1
ATOM 2158 N N . ASN A 1 264 ? 22.761 1.894 -18.459 1.00 70.75 264 ASN A N 1
ATOM 2159 C CA . ASN A 1 264 ? 24.062 1.338 -18.844 1.00 70.75 264 ASN A CA 1
ATOM 2160 C C . ASN A 1 264 ? 25.168 1.653 -17.831 1.00 70.75 264 ASN A C 1
ATOM 2162 O O . ASN A 1 264 ? 26.339 1.359 -18.083 1.00 70.75 264 ASN A O 1
ATOM 2166 N N . ASP A 1 265 ? 24.813 2.300 -16.722 1.00 69.50 265 ASP A N 1
ATOM 2167 C CA . ASP A 1 265 ? 25.766 2.639 -15.684 1.00 69.50 265 ASP A CA 1
ATOM 2168 C C . ASP A 1 265 ? 26.195 1.358 -14.958 1.00 69.50 265 ASP A C 1
ATOM 2170 O O . ASP A 1 265 ? 25.387 0.700 -14.291 1.00 69.50 265 ASP A O 1
ATOM 2174 N N . LYS A 1 266 ? 27.475 1.004 -15.120 1.00 59.50 266 LYS A N 1
ATOM 2175 C CA . LYS A 1 266 ? 28.100 -0.142 -14.449 1.00 59.50 266 LYS A CA 1
ATOM 2176 C C . LYS A 1 266 ? 28.205 0.071 -12.939 1.00 59.50 266 LYS A C 1
ATOM 2178 O O . LYS A 1 266 ? 28.225 -0.916 -12.211 1.00 59.50 266 LYS A O 1
ATOM 2183 N N . ASP A 1 267 ? 28.222 1.328 -12.497 1.00 60.59 267 ASP A N 1
ATOM 2184 C CA . ASP A 1 267 ? 28.180 1.718 -11.087 1.00 60.59 267 ASP A CA 1
ATOM 2185 C C . ASP A 1 267 ? 26.723 1.831 -10.581 1.00 60.59 267 ASP A C 1
ATOM 2187 O O . ASP A 1 267 ? 26.457 1.900 -9.378 1.00 60.59 267 ASP A O 1
ATOM 2191 N N . GLY A 1 268 ? 25.751 1.788 -11.502 1.00 62.34 268 GLY A N 1
ATOM 2192 C CA . GLY A 1 268 ? 24.322 1.794 -11.220 1.00 62.34 268 GLY A CA 1
ATOM 2193 C C . GLY A 1 268 ? 23.821 0.456 -10.665 1.00 62.34 268 GLY A C 1
ATOM 2194 O O . GLY A 1 268 ? 24.214 -0.630 -11.095 1.00 62.34 268 GLY A O 1
ATOM 2195 N N . ASN A 1 269 ? 22.892 0.533 -9.717 1.00 82.12 269 ASN A N 1
ATOM 2196 C CA . ASN A 1 269 ? 22.359 -0.622 -9.005 1.00 82.12 269 ASN A CA 1
ATOM 2197 C C . ASN A 1 269 ? 21.208 -1.318 -9.763 1.00 82.12 269 ASN A C 1
ATOM 2199 O O . ASN A 1 269 ? 20.224 -0.679 -10.141 1.00 82.12 269 ASN A O 1
ATOM 2203 N N . THR A 1 270 ? 21.308 -2.641 -9.927 1.00 87.31 270 THR A N 1
ATOM 2204 C CA . THR A 1 270 ? 20.320 -3.469 -10.640 1.00 87.31 270 THR A CA 1
ATOM 2205 C C . THR A 1 270 ? 18.898 -3.398 -10.042 1.00 87.31 270 THR A C 1
ATOM 2207 O O . THR A 1 270 ? 17.973 -3.107 -10.803 1.00 87.31 270 THR A O 1
ATOM 2210 N N . PRO A 1 271 ? 18.680 -3.580 -8.722 1.00 87.50 271 PRO A N 1
ATOM 2211 C CA . PRO A 1 271 ? 17.362 -3.401 -8.099 1.00 87.50 271 PRO A CA 1
ATOM 2212 C C . PRO A 1 271 ? 16.701 -2.047 -8.383 1.00 87.50 271 PRO A C 1
ATOM 2214 O O . PRO A 1 271 ? 15.517 -1.995 -8.708 1.00 87.50 271 PRO A O 1
ATOM 2217 N N . LEU A 1 272 ? 17.459 -0.945 -8.333 1.00 90.38 272 LEU A N 1
ATOM 2218 C CA . LEU A 1 272 ? 16.924 0.386 -8.638 1.00 90.38 272 LEU A CA 1
ATOM 2219 C C . LEU A 1 272 ? 16.368 0.452 -10.071 1.00 90.38 272 LEU A C 1
ATOM 2221 O O . LEU A 1 272 ? 15.237 0.895 -10.284 1.00 90.38 272 LEU A O 1
ATOM 2225 N N . ARG A 1 273 ? 17.134 -0.040 -11.057 1.00 91.19 273 ARG A N 1
ATOM 2226 C CA . ARG A 1 273 ? 16.685 -0.143 -12.459 1.00 91.19 273 ARG A CA 1
ATOM 2227 C C . ARG A 1 273 ? 15.442 -1.017 -12.590 1.00 91.19 273 ARG A C 1
ATOM 2229 O O . ARG A 1 273 ? 14.503 -0.645 -13.294 1.00 91.19 273 ARG A O 1
ATOM 2236 N N . TYR A 1 274 ? 15.438 -2.155 -11.904 1.00 92.56 274 TYR A N 1
ATOM 2237 C CA . TYR A 1 274 ? 14.353 -3.125 -11.934 1.00 92.56 274 TYR A CA 1
ATOM 2238 C C . TYR A 1 274 ? 13.021 -2.517 -11.477 1.00 92.56 274 TYR A C 1
ATOM 2240 O O . TYR A 1 274 ? 12.043 -2.568 -12.225 1.00 92.56 274 TYR A O 1
ATOM 2248 N N . TYR A 1 275 ? 12.977 -1.856 -10.318 1.00 93.69 275 TYR A N 1
ATOM 2249 C CA . TYR A 1 275 ? 11.739 -1.250 -9.811 1.00 93.69 275 TYR A CA 1
ATOM 2250 C C . TYR A 1 275 ? 11.283 -0.026 -10.617 1.00 93.69 275 TYR A C 1
ATOM 2252 O O . TYR A 1 275 ? 10.078 0.202 -10.774 1.00 93.69 275 TYR A O 1
ATOM 2260 N N . CYS A 1 276 ? 12.214 0.718 -11.224 1.00 95.31 276 CYS A N 1
ATOM 2261 C CA . CYS A 1 276 ? 11.863 1.752 -12.200 1.00 95.31 276 CYS A CA 1
ATOM 2262 C C . CYS A 1 276 ? 11.192 1.146 -13.445 1.00 95.31 276 CYS A C 1
ATOM 2264 O O . CYS A 1 276 ? 10.143 1.629 -13.882 1.00 95.31 276 CYS A O 1
ATOM 2266 N N . CYS A 1 277 ? 11.744 0.049 -13.979 1.00 95.75 277 CYS A N 1
ATOM 2267 C CA . CYS A 1 277 ? 11.154 -0.675 -15.107 1.00 95.75 277 CYS A CA 1
ATOM 2268 C C . CYS A 1 277 ? 9.770 -1.230 -14.756 1.00 95.75 277 CYS A C 1
ATOM 2270 O O . CYS A 1 277 ? 8.841 -1.077 -15.546 1.00 95.75 277 CYS A O 1
ATOM 2272 N N . LEU A 1 278 ? 9.601 -1.810 -13.565 1.00 95.69 278 LEU A N 1
ATOM 2273 C CA . LEU A 1 278 ? 8.311 -2.306 -13.084 1.00 95.69 278 LEU A CA 1
ATOM 2274 C C . LEU A 1 278 ? 7.252 -1.200 -12.996 1.00 95.69 278 LEU A C 1
ATOM 2276 O O . LEU A 1 278 ? 6.127 -1.387 -13.462 1.00 95.69 278 LEU A O 1
ATOM 2280 N N . SER A 1 279 ? 7.624 -0.037 -12.458 1.00 95.75 279 SER A N 1
ATOM 2281 C CA . SER A 1 279 ? 6.744 1.134 -12.356 1.00 95.75 279 SER A CA 1
ATOM 2282 C C . SER A 1 279 ? 6.276 1.612 -13.734 1.00 95.75 279 SER A C 1
ATOM 2284 O O . SER A 1 279 ? 5.077 1.782 -13.968 1.00 95.75 279 SER A O 1
ATOM 2286 N N . LEU A 1 280 ? 7.210 1.780 -14.677 1.00 96.12 280 LEU A N 1
ATOM 2287 C CA . LEU A 1 280 ? 6.903 2.187 -16.053 1.00 96.12 280 LEU A CA 1
ATOM 2288 C C . LEU A 1 280 ? 6.039 1.143 -16.772 1.00 96.12 280 LEU A C 1
ATOM 2290 O O . LEU A 1 280 ? 5.059 1.493 -17.431 1.00 96.12 280 LEU A O 1
ATOM 2294 N N . ALA A 1 281 ? 6.353 -0.142 -16.602 1.00 95.12 281 ALA A N 1
ATOM 2295 C CA . ALA A 1 281 ? 5.608 -1.248 -17.192 1.00 95.12 281 ALA A CA 1
ATOM 2296 C C . ALA A 1 281 ? 4.165 -1.317 -16.664 1.00 95.12 281 ALA A C 1
ATOM 2298 O O . ALA A 1 281 ? 3.229 -1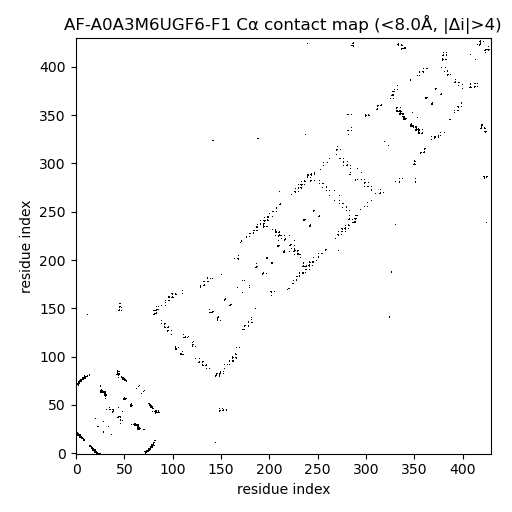.543 -17.438 1.00 95.12 281 ALA A O 1
ATOM 2299 N N . ARG A 1 282 ? 3.958 -1.070 -15.362 1.00 93.31 282 ARG A N 1
ATOM 2300 C CA . ARG A 1 282 ? 2.621 -0.995 -14.756 1.00 93.31 282 ARG A CA 1
ATOM 2301 C C . ARG A 1 282 ? 1.825 0.188 -15.277 1.00 93.31 282 ARG A C 1
ATOM 2303 O O . ARG A 1 282 ? 0.703 -0.019 -15.725 1.00 93.31 282 ARG A O 1
ATOM 2310 N N . MET A 1 283 ? 2.397 1.392 -15.304 1.00 92.25 283 MET A N 1
ATOM 2311 C CA . MET A 1 283 ? 1.705 2.562 -15.864 1.00 92.25 283 MET A CA 1
ATOM 2312 C C . MET A 1 283 ? 1.364 2.364 -17.348 1.00 92.25 283 MET A C 1
ATOM 2314 O O . MET A 1 283 ? 0.279 2.725 -17.779 1.00 92.25 283 MET A O 1
ATOM 2318 N N . CYS A 1 284 ? 2.230 1.707 -18.122 1.00 90.12 284 CYS A N 1
ATOM 2319 C CA . CYS A 1 284 ? 1.971 1.391 -19.530 1.00 90.12 284 CYS A CA 1
ATOM 2320 C C . CYS A 1 284 ? 0.848 0.353 -19.742 1.00 90.12 284 CYS A C 1
ATOM 2322 O O . CYS A 1 284 ? 0.152 0.393 -20.756 1.00 90.12 284 CYS A O 1
ATOM 2324 N N . SER A 1 285 ? 0.660 -0.586 -18.809 1.00 88.88 285 SER A N 1
ATOM 2325 C CA . SER A 1 285 ? -0.284 -1.708 -18.961 1.00 88.88 285 SER A CA 1
ATOM 2326 C C . SER A 1 285 ? -1.593 -1.576 -18.186 1.00 88.88 285 SER A C 1
ATOM 2328 O O . SER A 1 285 ? -2.536 -2.324 -18.454 1.00 88.88 285 SER A O 1
ATOM 2330 N N . ALA A 1 286 ? -1.667 -0.644 -17.240 1.00 87.56 286 ALA A N 1
ATOM 2331 C CA . ALA A 1 286 ? -2.823 -0.436 -16.383 1.00 87.56 286 ALA A CA 1
ATOM 2332 C C . ALA A 1 286 ? -4.056 0.047 -17.187 1.00 87.56 286 ALA A C 1
ATOM 2334 O O . ALA A 1 286 ? -3.962 1.004 -17.956 1.00 87.56 286 ALA A O 1
ATOM 2335 N N . PRO A 1 287 ? -5.249 -0.554 -17.003 1.00 82.12 287 PRO A N 1
ATOM 2336 C CA . PRO A 1 287 ? -6.391 -0.374 -17.911 1.00 82.12 287 PRO A CA 1
ATOM 2337 C C . PRO A 1 287 ? -7.029 1.025 -17.914 1.00 82.12 287 PRO A C 1
ATOM 2339 O O . PRO A 1 287 ? -7.712 1.366 -18.879 1.00 82.12 287 PRO A O 1
ATOM 2342 N N . LEU A 1 288 ? -6.846 1.834 -16.862 1.00 82.56 288 LEU A N 1
ATOM 2343 C CA . LEU A 1 288 ? -7.340 3.221 -16.833 1.00 82.56 288 LEU A CA 1
ATOM 2344 C C . LEU A 1 288 ? -6.282 4.241 -17.253 1.00 82.56 288 LEU A C 1
ATOM 2346 O O . LEU A 1 288 ? -6.624 5.415 -17.378 1.00 82.56 288 LEU A O 1
ATOM 2350 N N . VAL A 1 289 ? -5.032 3.813 -17.456 1.00 86.56 289 VAL A N 1
ATOM 2351 C CA . VAL A 1 289 ? -3.939 4.723 -17.776 1.00 86.56 289 VAL A CA 1
ATOM 2352 C C . VAL A 1 289 ? -3.967 5.097 -19.254 1.00 86.56 289 VAL A C 1
ATOM 2354 O O . VAL A 1 289 ? -4.016 4.245 -20.141 1.00 86.56 289 VAL A O 1
ATOM 2357 N N . LYS A 1 290 ? -3.925 6.400 -19.523 1.00 87.25 290 LYS A N 1
ATOM 2358 C CA . LYS A 1 290 ? -3.827 6.972 -20.864 1.00 87.25 290 LYS A CA 1
ATOM 2359 C C . LYS A 1 290 ? -2.412 7.477 -21.104 1.00 87.25 290 LYS A C 1
ATOM 2361 O O . LYS A 1 290 ? -2.043 8.531 -20.600 1.00 87.25 290 LYS A O 1
ATOM 2366 N N . LEU A 1 291 ? -1.661 6.732 -21.905 1.00 88.00 291 LEU A N 1
ATOM 2367 C CA . LEU A 1 291 ? -0.353 7.121 -22.423 1.00 88.00 291 LEU A CA 1
ATOM 2368 C C . LEU A 1 291 ? -0.382 7.096 -23.947 1.00 88.00 291 LEU A C 1
ATOM 2370 O O . LEU A 1 291 ? -1.079 6.276 -24.553 1.00 88.00 291 LEU A O 1
ATOM 2374 N N . ASP A 1 292 ? 0.355 8.012 -24.566 1.00 90.00 292 ASP A N 1
ATOM 2375 C CA . ASP A 1 292 ? 0.510 8.026 -26.012 1.00 90.00 292 ASP A CA 1
ATOM 2376 C C . ASP A 1 292 ? 1.380 6.850 -26.491 1.00 90.00 292 ASP A C 1
ATOM 2378 O O . ASP A 1 292 ? 2.093 6.186 -25.730 1.00 90.00 292 ASP A O 1
ATOM 2382 N N . ILE A 1 293 ? 1.280 6.563 -27.787 1.00 87.50 293 ILE A N 1
ATOM 2383 C CA . ILE A 1 293 ? 1.922 5.399 -28.401 1.00 87.50 293 ILE A CA 1
ATOM 2384 C C . ILE A 1 293 ? 3.451 5.519 -28.358 1.00 87.50 293 ILE A C 1
ATOM 2386 O O . ILE A 1 293 ? 4.124 4.503 -28.165 1.00 87.50 293 ILE A O 1
ATOM 2390 N N . ASP A 1 294 ? 3.999 6.727 -28.506 1.00 90.81 294 ASP A N 1
ATOM 2391 C CA . ASP A 1 294 ? 5.443 6.953 -28.555 1.00 90.81 294 ASP A CA 1
ATOM 2392 C C . ASP A 1 294 ? 6.068 6.775 -27.167 1.00 90.81 294 ASP A C 1
ATOM 2394 O O . ASP A 1 294 ? 7.087 6.091 -27.035 1.00 90.81 294 ASP A O 1
ATOM 2398 N N . THR A 1 295 ? 5.411 7.273 -26.117 1.00 91.81 295 THR A N 1
ATOM 2399 C CA . THR A 1 295 ? 5.810 7.028 -24.725 1.00 91.81 295 THR A CA 1
ATOM 2400 C C . THR A 1 295 ? 5.771 5.537 -24.390 1.00 91.81 295 THR A C 1
ATOM 2402 O O . THR A 1 295 ? 6.751 4.995 -23.875 1.00 91.81 295 THR A O 1
ATOM 2405 N N . CYS A 1 296 ? 4.695 4.825 -24.748 1.00 90.75 296 CYS A N 1
ATOM 2406 C CA . CYS A 1 296 ? 4.609 3.371 -24.560 1.00 90.75 296 CYS A CA 1
ATOM 2407 C C . CYS A 1 296 ? 5.726 2.616 -25.299 1.00 90.75 296 CYS A C 1
ATOM 2409 O O . CYS A 1 296 ? 6.304 1.667 -24.766 1.00 90.75 296 CYS A O 1
ATOM 2411 N N . LYS A 1 297 ? 6.061 3.038 -26.523 1.00 91.31 297 LYS A N 1
ATOM 2412 C CA . LYS A 1 297 ? 7.161 2.454 -27.296 1.00 91.31 297 LYS A CA 1
ATOM 2413 C C . LYS A 1 297 ? 8.510 2.689 -26.613 1.00 91.31 297 LYS A C 1
ATOM 2415 O O . LYS A 1 297 ? 9.283 1.747 -26.474 1.00 91.31 297 LYS A O 1
ATOM 2420 N N . ALA A 1 298 ? 8.760 3.903 -26.132 1.00 93.75 298 ALA A N 1
ATOM 2421 C CA . ALA A 1 298 ? 9.991 4.241 -25.427 1.00 93.75 298 ALA A CA 1
ATOM 2422 C C . ALA A 1 298 ? 10.152 3.467 -24.105 1.00 93.75 298 ALA A C 1
ATOM 2424 O O . ALA A 1 298 ? 11.274 3.111 -23.744 1.00 93.75 298 ALA A O 1
ATOM 2425 N N . ILE A 1 299 ? 9.048 3.188 -23.401 1.00 94.31 299 ILE A N 1
ATOM 2426 C CA . ILE A 1 299 ? 9.034 2.312 -22.219 1.00 94.31 299 ILE A CA 1
ATOM 2427 C C . ILE A 1 299 ? 9.405 0.877 -22.610 1.00 94.31 299 ILE A C 1
ATOM 2429 O O . ILE A 1 299 ? 10.251 0.270 -21.962 1.00 94.31 299 ILE A O 1
ATOM 2433 N N . HIS A 1 300 ? 8.810 0.330 -23.673 1.00 93.88 300 HIS A N 1
ATOM 2434 C CA . HIS A 1 300 ? 9.135 -1.023 -24.130 1.00 93.88 300 HIS A CA 1
ATOM 2435 C C . HIS A 1 300 ? 10.603 -1.169 -24.550 1.00 93.88 300 HIS A C 1
ATOM 2437 O O . HIS A 1 300 ? 11.242 -2.131 -24.139 1.00 93.88 300 HIS A O 1
ATOM 2443 N N . GLU A 1 301 ? 11.149 -0.201 -25.293 1.00 93.50 301 GLU A N 1
ATOM 2444 C CA . GLU A 1 301 ? 12.571 -0.177 -25.667 1.00 93.50 301 GLU A CA 1
ATOM 2445 C C . GLU A 1 301 ? 13.483 -0.156 -24.431 1.00 93.50 301 GLU A C 1
ATOM 2447 O O . GLU A 1 301 ? 14.463 -0.895 -24.376 1.00 93.50 301 GLU A O 1
ATOM 2452 N N . LEU A 1 302 ? 13.139 0.642 -23.412 1.00 94.06 302 LEU A N 1
ATOM 2453 C CA . LEU A 1 302 ? 13.872 0.670 -22.144 1.00 94.06 302 LEU A CA 1
ATOM 2454 C C . LEU A 1 302 ? 13.839 -0.694 -21.433 1.00 94.06 302 LEU A C 1
ATOM 2456 O O . LEU A 1 302 ? 14.867 -1.156 -20.942 1.00 94.06 302 LEU A O 1
ATOM 2460 N N . ILE A 1 303 ? 12.667 -1.331 -21.373 1.00 94.81 303 ILE A N 1
ATOM 2461 C CA . ILE A 1 303 ? 12.496 -2.639 -20.729 1.00 94.81 303 ILE A CA 1
ATOM 2462 C C . ILE A 1 303 ? 13.283 -3.720 -21.474 1.00 94.81 303 ILE A C 1
ATOM 2464 O O . ILE A 1 303 ? 13.921 -4.545 -20.828 1.00 94.81 303 ILE A O 1
ATOM 2468 N N . ASP A 1 304 ? 13.260 -3.732 -22.809 1.00 93.50 304 ASP A N 1
ATOM 2469 C CA . ASP A 1 304 ? 14.040 -4.704 -23.580 1.00 93.50 304 ASP A CA 1
ATOM 2470 C C . ASP A 1 304 ? 15.547 -4.521 -23.324 1.00 93.50 304 ASP A C 1
ATOM 2472 O O . ASP A 1 304 ? 16.225 -5.501 -23.035 1.00 93.50 304 ASP A O 1
ATOM 2476 N N . LEU A 1 305 ? 16.054 -3.280 -23.281 1.00 92.69 305 LEU A N 1
ATOM 2477 C CA . LEU A 1 305 ? 17.454 -3.012 -22.919 1.00 92.69 305 LEU A CA 1
ATOM 2478 C C . LEU A 1 305 ? 17.818 -3.519 -21.511 1.00 92.69 305 LEU A C 1
ATOM 2480 O O . LEU A 1 305 ? 18.906 -4.065 -21.313 1.00 92.69 305 LEU A O 1
ATOM 2484 N N . PHE A 1 306 ? 16.918 -3.355 -20.533 1.00 92.62 306 PHE A N 1
ATOM 2485 C CA . PHE A 1 306 ? 17.101 -3.909 -19.190 1.00 92.62 306 PHE A CA 1
ATOM 2486 C C . PHE A 1 306 ? 17.201 -5.441 -19.232 1.00 92.62 306 PHE A C 1
ATOM 2488 O O . PHE A 1 306 ? 18.152 -6.006 -18.691 1.00 92.62 306 PHE A O 1
ATOM 2495 N N . LEU A 1 307 ? 16.248 -6.101 -19.899 1.00 92.00 307 LEU A N 1
ATOM 2496 C CA . LEU A 1 307 ? 16.163 -7.562 -19.985 1.00 92.00 307 LEU A CA 1
ATOM 2497 C C . LEU A 1 307 ? 17.319 -8.192 -20.773 1.00 92.00 307 LEU A C 1
ATOM 2499 O O . LEU A 1 307 ? 17.697 -9.321 -20.475 1.00 92.00 307 LEU A O 1
ATOM 2503 N N . ASP A 1 308 ? 17.887 -7.479 -21.745 1.00 90.88 308 ASP A N 1
ATOM 2504 C CA . ASP A 1 308 ? 19.046 -7.942 -22.516 1.00 90.88 308 ASP A CA 1
ATOM 2505 C C . ASP A 1 308 ? 20.342 -7.945 -21.684 1.00 90.88 308 ASP A C 1
ATOM 2507 O O . ASP A 1 308 ? 21.304 -8.629 -22.036 1.00 90.88 308 ASP A O 1
ATOM 2511 N N . SER A 1 309 ? 20.372 -7.188 -20.580 1.00 87.94 309 SER A N 1
ATOM 2512 C CA . SER A 1 309 ? 21.585 -6.939 -19.789 1.00 87.94 309 SER A CA 1
ATOM 2513 C C . SER A 1 309 ? 21.584 -7.581 -18.397 1.00 87.94 309 SER A C 1
ATOM 2515 O O . SER A 1 309 ? 22.618 -7.538 -17.737 1.00 87.94 309 SER A O 1
ATOM 2517 N N . HIS A 1 310 ? 20.465 -8.150 -17.937 1.00 87.75 310 HIS A N 1
ATOM 2518 C CA . HIS A 1 310 ? 20.314 -8.648 -16.561 1.00 87.75 310 HIS A CA 1
ATOM 2519 C C . HIS A 1 310 ? 19.620 -10.011 -16.527 1.00 87.75 310 HIS A C 1
ATOM 2521 O O . HIS A 1 310 ? 18.788 -10.322 -17.384 1.00 87.75 310 HIS A O 1
ATOM 2527 N N . VAL A 1 311 ? 19.912 -10.811 -15.498 1.00 84.94 311 VAL A N 1
ATOM 2528 C CA . VAL A 1 311 ? 19.223 -12.088 -15.238 1.00 84.94 311 VAL A CA 1
ATOM 2529 C C . VAL A 1 311 ? 18.417 -12.053 -13.934 1.00 84.94 311 VAL A C 1
ATOM 2531 O O . VAL A 1 311 ? 18.764 -11.302 -13.024 1.00 84.94 311 VAL A O 1
ATOM 2534 N N . PRO A 1 312 ? 17.347 -12.866 -13.799 1.00 82.56 312 PRO A N 1
ATOM 2535 C CA . PRO A 1 312 ? 16.442 -12.765 -12.652 1.00 82.56 312 PRO A CA 1
ATOM 2536 C C . PRO A 1 312 ? 17.114 -12.968 -11.279 1.00 82.56 312 PRO A C 1
ATOM 2538 O O . PRO A 1 312 ? 16.755 -12.285 -10.325 1.00 82.56 312 PRO A O 1
ATOM 2541 N N . ASN A 1 313 ? 18.125 -13.841 -11.185 1.00 80.25 313 ASN A N 1
ATOM 2542 C CA . ASN A 1 313 ? 18.806 -14.165 -9.922 1.00 80.25 313 ASN A CA 1
ATOM 2543 C C . ASN A 1 313 ? 19.497 -12.958 -9.260 1.00 80.25 313 ASN A C 1
ATOM 2545 O O . ASN A 1 313 ? 19.603 -12.924 -8.038 1.00 80.25 313 ASN A O 1
ATOM 2549 N N . GLU A 1 314 ? 19.924 -11.954 -10.037 1.00 80.56 314 GLU A N 1
ATOM 2550 C CA . GLU A 1 314 ? 20.557 -10.738 -9.499 1.00 80.56 314 GLU A CA 1
ATOM 2551 C C . GLU A 1 314 ? 19.618 -9.953 -8.570 1.00 80.56 314 GLU A C 1
ATOM 2553 O O . GLU A 1 314 ? 20.068 -9.268 -7.652 1.00 80.56 314 GLU A O 1
ATOM 2558 N N . ILE A 1 315 ? 18.304 -10.039 -8.811 1.00 83.31 315 ILE A N 1
ATOM 2559 C CA . ILE A 1 315 ? 17.295 -9.374 -7.983 1.00 83.31 315 ILE A CA 1
ATOM 2560 C C . ILE A 1 315 ? 17.064 -10.158 -6.694 1.00 83.31 315 ILE A C 1
ATOM 2562 O O . ILE A 1 315 ? 17.041 -9.552 -5.624 1.00 83.31 315 ILE A O 1
ATOM 2566 N N . SER A 1 316 ? 16.949 -11.489 -6.778 1.00 78.31 316 SER A N 1
ATOM 2567 C CA . SER A 1 316 ? 16.739 -12.346 -5.604 1.00 78.31 316 SER A CA 1
ATOM 2568 C C . SER A 1 316 ? 17.855 -12.203 -4.578 1.00 78.31 316 SER A C 1
ATOM 2570 O O . SER A 1 316 ? 17.567 -12.043 -3.398 1.00 78.31 316 SER A O 1
ATOM 2572 N N . GLU A 1 317 ? 19.118 -12.179 -5.015 1.00 77.12 317 GLU A N 1
ATOM 2573 C CA . GLU A 1 317 ? 20.265 -12.010 -4.111 1.00 77.12 317 GLU A CA 1
ATOM 2574 C C . GLU A 1 317 ? 20.187 -10.698 -3.316 1.00 77.12 317 GLU A C 1
ATOM 2576 O O . GLU A 1 317 ? 20.521 -10.650 -2.128 1.00 77.12 317 GLU A O 1
ATOM 2581 N N . TRP A 1 318 ? 19.729 -9.618 -3.957 1.00 77.69 318 TRP A N 1
ATOM 2582 C CA . TRP A 1 318 ? 19.525 -8.346 -3.273 1.00 77.69 318 TRP A CA 1
ATOM 2583 C C . TRP A 1 318 ? 18.322 -8.389 -2.329 1.00 77.69 318 TRP A C 1
ATOM 2585 O O . TRP A 1 318 ? 18.447 -7.949 -1.187 1.00 77.69 318 TRP A O 1
ATOM 2595 N N . GLU A 1 319 ? 17.182 -8.924 -2.772 1.00 77.19 319 GLU A N 1
ATOM 2596 C CA . GLU A 1 319 ? 15.980 -9.015 -1.939 1.00 77.19 319 GLU A CA 1
ATOM 2597 C C . GLU A 1 319 ? 16.228 -9.866 -0.684 1.00 77.19 319 GLU A C 1
ATOM 2599 O O . GLU A 1 319 ? 15.853 -9.451 0.412 1.00 77.19 319 GLU A O 1
ATOM 2604 N N . GLU A 1 320 ? 16.940 -10.989 -0.804 1.00 75.69 320 GLU A N 1
ATOM 2605 C CA . GLU A 1 320 ? 17.355 -11.819 0.332 1.00 75.69 320 GLU A CA 1
ATOM 2606 C C . GLU A 1 320 ? 18.286 -11.052 1.281 1.00 75.69 320 GLU A C 1
ATOM 2608 O O . GLU A 1 320 ? 18.040 -10.994 2.490 1.00 75.69 320 GLU A O 1
ATOM 2613 N N . LYS A 1 321 ? 19.322 -10.386 0.748 1.00 74.69 321 LYS A N 1
ATOM 2614 C CA . LYS A 1 321 ? 20.269 -9.597 1.555 1.00 74.69 321 LYS A CA 1
ATOM 2615 C C . LYS A 1 321 ? 19.587 -8.448 2.297 1.00 74.69 321 LYS A C 1
ATOM 2617 O O . LYS A 1 321 ? 19.937 -8.160 3.440 1.00 74.69 321 LYS A O 1
ATOM 26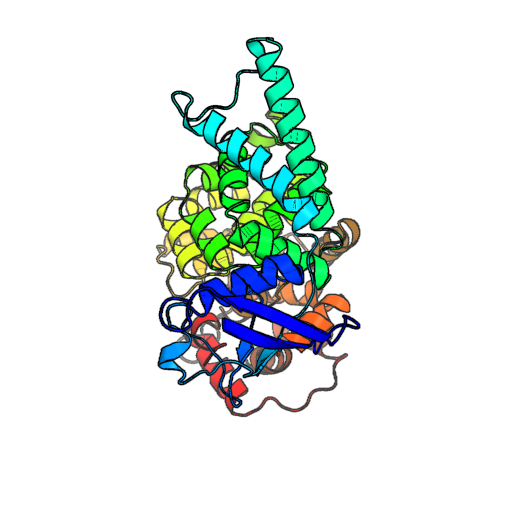22 N N . SER A 1 322 ? 18.624 -7.793 1.659 1.00 67.75 322 SER A N 1
ATOM 2623 C CA . SER A 1 322 ? 17.842 -6.709 2.250 1.00 67.75 322 SER A CA 1
ATOM 2624 C C . SER A 1 322 ? 16.678 -7.211 3.108 1.00 67.75 322 SER A C 1
ATOM 2626 O O . SER A 1 322 ? 15.933 -6.389 3.641 1.00 67.75 322 SER A O 1
ATOM 2628 N N . SER A 1 323 ? 16.508 -8.534 3.262 1.00 65.56 323 SER A N 1
ATOM 2629 C CA . SER A 1 323 ? 15.362 -9.149 3.946 1.00 65.56 323 SER A CA 1
ATOM 2630 C C . SER A 1 323 ? 14.047 -8.535 3.458 1.00 65.56 323 SER A C 1
ATOM 2632 O O . SER A 1 323 ? 13.229 -8.053 4.252 1.00 65.56 323 SER A O 1
ATOM 2634 N N . TYR A 1 324 ? 13.901 -8.420 2.136 1.00 70.56 324 TYR A N 1
ATOM 2635 C CA . TYR A 1 324 ? 12.740 -7.813 1.507 1.00 70.56 324 TYR A CA 1
ATOM 2636 C C . TYR A 1 324 ? 11.522 -8.716 1.652 1.00 70.56 324 TYR A C 1
ATOM 2638 O O . TYR A 1 324 ? 11.611 -9.938 1.589 1.00 70.56 324 TYR A O 1
ATOM 2646 N N . VAL A 1 325 ? 10.368 -8.112 1.908 1.00 70.44 325 VAL A N 1
ATOM 2647 C CA . VAL A 1 325 ? 9.181 -8.839 2.337 1.00 70.44 325 VAL A CA 1
ATOM 2648 C C . VAL A 1 325 ? 7.978 -8.289 1.589 1.00 70.44 325 VAL A C 1
ATOM 2650 O O . VAL A 1 325 ? 7.437 -7.255 1.960 1.00 70.44 325 VAL A O 1
ATOM 2653 N N . TRP A 1 326 ? 7.562 -9.016 0.555 1.00 79.31 326 TRP A N 1
ATOM 2654 C CA . TRP A 1 326 ? 6.425 -8.658 -0.291 1.00 79.31 326 TRP A CA 1
ATOM 2655 C C . TRP A 1 326 ? 5.087 -8.926 0.391 1.00 79.31 326 TRP A C 1
ATOM 2657 O O . TRP A 1 326 ? 4.931 -9.951 1.062 1.00 79.31 326 TRP A O 1
ATOM 2667 N N . MET A 1 327 ? 4.118 -8.034 0.196 1.00 76.38 327 MET A N 1
ATOM 2668 C CA . MET A 1 327 ? 2.746 -8.167 0.697 1.00 76.38 327 MET A CA 1
ATOM 2669 C C . MET A 1 327 ? 1.780 -8.697 -0.359 1.00 76.38 327 MET A C 1
ATOM 2671 O O . MET A 1 327 ? 0.749 -9.257 0.001 1.00 76.38 327 MET A O 1
ATOM 2675 N N . THR A 1 328 ? 2.107 -8.542 -1.642 1.00 86.38 328 THR A N 1
ATOM 2676 C CA . THR A 1 328 ? 1.304 -9.071 -2.748 1.00 86.38 328 THR A CA 1
ATOM 2677 C C . THR A 1 328 ? 2.155 -9.378 -3.975 1.00 86.38 328 THR A C 1
ATOM 2679 O O . THR A 1 328 ? 3.104 -8.666 -4.297 1.00 86.38 328 THR A O 1
ATOM 2682 N N . MET A 1 329 ? 1.779 -10.431 -4.696 1.00 88.88 329 MET A N 1
ATOM 2683 C CA . MET A 1 329 ? 2.360 -10.830 -5.979 1.00 88.88 329 MET A CA 1
ATOM 2684 C C . MET A 1 329 ? 1.485 -10.426 -7.173 1.00 88.88 329 MET A C 1
ATOM 2686 O O . MET A 1 329 ? 1.917 -10.514 -8.328 1.00 88.88 329 MET A O 1
ATOM 2690 N N . VAL A 1 330 ? 0.258 -9.961 -6.918 1.00 91.25 330 VAL A N 1
ATOM 2691 C CA . VAL A 1 330 ? -0.753 -9.628 -7.934 1.00 91.25 330 VAL A CA 1
ATOM 2692 C C . VAL A 1 330 ? -0.219 -8.694 -9.037 1.00 91.25 330 VAL A C 1
ATOM 2694 O O . VAL A 1 330 ? -0.440 -9.006 -10.212 1.00 91.25 330 VAL A O 1
ATOM 2697 N N . PRO A 1 331 ? 0.526 -7.607 -8.742 1.00 91.62 331 PRO A N 1
ATOM 2698 C CA . PRO A 1 331 ? 0.997 -6.673 -9.771 1.00 91.62 331 PRO A CA 1
ATOM 2699 C C . PRO A 1 331 ? 1.999 -7.297 -10.747 1.00 91.62 331 PRO A C 1
ATOM 2701 O O . PRO A 1 331 ? 2.010 -6.953 -11.928 1.00 91.62 331 PRO A O 1
ATOM 2704 N N . LEU A 1 332 ? 2.809 -8.259 -10.297 1.00 93.44 332 LEU A N 1
ATOM 2705 C CA . LEU A 1 332 ? 3.736 -8.986 -11.169 1.00 93.44 332 LEU A CA 1
ATOM 2706 C C . LEU A 1 332 ? 2.985 -9.958 -12.084 1.00 93.44 332 LEU A C 1
ATOM 2708 O O . LEU A 1 332 ? 3.281 -10.052 -13.278 1.00 93.44 332 LEU A O 1
ATOM 2712 N N . VAL A 1 333 ? 1.948 -10.619 -11.556 1.00 92.88 333 VAL A N 1
ATOM 2713 C CA . VAL A 1 333 ? 1.045 -11.440 -12.372 1.00 92.88 333 VAL A CA 1
ATOM 2714 C C . VAL A 1 333 ? 0.306 -10.568 -13.389 1.00 92.88 333 VAL A C 1
ATOM 2716 O O . VAL A 1 333 ? 0.196 -10.957 -14.549 1.00 92.88 333 VAL A O 1
ATOM 2719 N N . HIS A 1 334 ? -0.130 -9.357 -13.023 1.00 91.31 334 HIS A N 1
ATOM 2720 C CA . HIS A 1 334 ? -0.716 -8.406 -13.977 1.00 91.31 334 HIS A CA 1
ATOM 2721 C C . HIS A 1 334 ? 0.220 -8.115 -15.147 1.00 91.31 334 HIS A C 1
ATOM 2723 O O . HIS A 1 334 ? -0.209 -8.217 -16.297 1.00 91.31 334 HIS A O 1
ATOM 2729 N N . LEU A 1 335 ? 1.491 -7.808 -14.871 1.00 92.88 335 LEU A N 1
ATOM 2730 C CA . LEU A 1 335 ? 2.492 -7.573 -15.914 1.00 92.88 335 LEU A CA 1
ATOM 2731 C C . LEU A 1 335 ? 2.660 -8.801 -16.814 1.00 92.88 335 LEU A C 1
ATOM 2733 O O . LEU A 1 335 ? 2.668 -8.673 -18.036 1.00 92.88 335 LEU A O 1
ATOM 2737 N N . ALA A 1 336 ? 2.702 -10.004 -16.240 1.00 92.19 336 ALA A N 1
ATOM 2738 C CA . ALA A 1 336 ? 2.825 -11.242 -17.007 1.00 92.19 336 ALA A CA 1
ATOM 2739 C C . ALA A 1 336 ? 1.603 -11.510 -17.918 1.00 92.19 336 ALA A C 1
ATOM 2741 O O . ALA A 1 336 ? 1.734 -12.124 -18.980 1.00 92.19 336 ALA A O 1
ATOM 2742 N N . PHE A 1 337 ? 0.423 -10.998 -17.556 1.00 91.00 337 PHE A N 1
ATOM 2743 C CA . PHE A 1 337 ? -0.791 -11.039 -18.379 1.00 91.00 337 PHE A CA 1
ATOM 2744 C C . PHE A 1 337 ? -0.901 -9.899 -19.406 1.00 91.00 337 PHE A C 1
ATOM 2746 O O . PHE A 1 337 ? -1.801 -9.938 -20.242 1.00 91.00 337 PHE A O 1
ATOM 2753 N N . ALA A 1 338 ? 0.013 -8.923 -19.425 1.00 87.12 338 ALA A N 1
ATOM 2754 C CA . ALA A 1 338 ? -0.036 -7.786 -20.356 1.00 87.12 338 ALA A CA 1
ATOM 2755 C C . ALA A 1 338 ? 0.368 -8.116 -21.814 1.00 87.12 338 ALA A C 1
ATOM 2757 O O . ALA A 1 338 ? 0.584 -7.215 -22.632 1.00 87.12 338 ALA A O 1
ATOM 2758 N N . GLY A 1 339 ? 0.477 -9.399 -22.172 1.00 74.12 339 GLY A N 1
ATOM 2759 C CA . GLY A 1 339 ? 0.659 -9.842 -23.555 1.00 74.12 339 GLY A CA 1
ATOM 2760 C C . GLY A 1 339 ? -0.678 -9.875 -24.288 1.00 74.12 339 GLY A C 1
ATOM 2761 O O . GLY A 1 339 ? -1.545 -10.678 -23.948 1.00 74.12 339 GLY A O 1
ATOM 2762 N N . ARG A 1 340 ? -0.848 -9.019 -25.303 1.00 64.75 340 ARG A N 1
ATOM 2763 C CA . ARG A 1 340 ? -2.105 -8.932 -26.057 1.00 64.75 340 ARG A CA 1
ATOM 2764 C C . ARG A 1 340 ? -2.251 -10.077 -27.057 1.00 64.75 340 ARG A C 1
ATOM 2766 O O . ARG A 1 340 ? -1.317 -10.425 -27.786 1.00 64.75 340 ARG A O 1
ATOM 2773 N N . ILE A 1 341 ? -3.478 -10.582 -27.151 1.00 56.25 341 ILE A N 1
ATOM 2774 C CA . ILE A 1 341 ? -3.946 -11.373 -28.289 1.00 56.25 341 ILE A CA 1
ATOM 2775 C C . ILE A 1 341 ? -4.555 -10.399 -29.304 1.00 56.25 341 ILE A C 1
ATOM 2777 O O . ILE A 1 341 ? -5.639 -9.868 -29.078 1.00 56.25 341 ILE A O 1
ATOM 2781 N N . GLU A 1 342 ? -3.877 -10.175 -30.430 1.00 51.59 342 GLU A N 1
ATOM 2782 C CA . GLU A 1 342 ? -4.421 -9.418 -31.566 1.00 51.59 342 GLU A CA 1
ATOM 2783 C C . GLU A 1 342 ? -4.482 -10.336 -32.797 1.00 51.59 342 GLU A C 1
ATOM 2785 O O . GLU A 1 342 ? -3.498 -10.986 -33.150 1.00 51.59 342 GLU A O 1
ATOM 2790 N N . ASN A 1 343 ? -5.642 -10.411 -33.461 1.00 49.34 343 ASN A N 1
ATOM 2791 C CA . ASN A 1 343 ? -5.849 -11.180 -34.700 1.00 49.34 343 ASN A CA 1
ATOM 2792 C C . ASN A 1 343 ? -5.386 -12.654 -34.631 1.00 49.34 343 ASN A C 1
ATOM 2794 O O . ASN A 1 343 ? -4.685 -13.135 -35.522 1.00 49.34 343 ASN A O 1
ATOM 2798 N N . ASN A 1 344 ? -5.759 -13.374 -33.566 1.00 49.25 344 ASN A N 1
ATOM 2799 C CA . ASN A 1 344 ? -5.368 -14.772 -33.313 1.00 49.25 344 ASN A CA 1
ATOM 2800 C C . ASN A 1 344 ? -3.845 -15.019 -33.233 1.00 49.25 344 ASN A C 1
ATOM 2802 O O . ASN A 1 344 ? -3.402 -16.163 -33.339 1.00 49.25 344 ASN A O 1
ATOM 2806 N N . ARG A 1 345 ? -3.029 -13.975 -33.021 1.00 46.44 345 ARG A N 1
ATOM 2807 C CA . ARG A 1 345 ? -1.591 -14.097 -32.745 1.00 46.44 345 ARG A CA 1
ATOM 2808 C C . ARG A 1 345 ? -1.264 -13.492 -31.380 1.00 46.44 345 ARG A C 1
ATOM 2810 O O . ARG A 1 345 ? -1.561 -12.331 -31.114 1.00 46.44 345 ARG A O 1
ATOM 2817 N N . GLN A 1 346 ? -0.622 -14.288 -30.526 1.00 52.25 346 GLN A N 1
ATOM 2818 C CA . GLN A 1 346 ? -0.062 -13.825 -29.257 1.00 52.25 346 GLN A CA 1
ATOM 2819 C C . GLN A 1 346 ? 1.143 -12.919 -29.558 1.00 52.25 346 GLN A C 1
ATOM 2821 O O . GLN A 1 346 ? 2.120 -13.384 -30.150 1.00 52.25 346 GLN A O 1
ATOM 2826 N N . ARG A 1 347 ? 1.104 -11.638 -29.168 1.00 55.31 347 ARG A N 1
ATOM 2827 C CA . ARG A 1 347 ? 2.299 -10.777 -29.168 1.00 55.31 347 ARG A CA 1
ATOM 2828 C C . ARG A 1 347 ? 2.801 -10.638 -27.735 1.00 55.31 347 ARG A C 1
ATOM 2830 O O . ARG A 1 347 ? 2.091 -10.125 -26.874 1.00 55.31 347 ARG A O 1
ATOM 2837 N N . SER A 1 348 ? 4.033 -11.081 -27.491 1.00 62.06 348 SER A N 1
ATOM 2838 C CA . SER A 1 348 ? 4.725 -10.797 -26.233 1.00 62.06 348 SER A CA 1
ATOM 2839 C C . SER A 1 348 ? 5.102 -9.318 -26.211 1.00 62.06 348 SER A C 1
ATOM 2841 O O . SER A 1 348 ? 5.911 -8.884 -27.029 1.00 62.06 348 SER A O 1
ATOM 2843 N N . SER A 1 349 ? 4.520 -8.550 -25.293 1.00 81.75 349 SER A N 1
ATOM 2844 C CA . SER A 1 349 ? 4.987 -7.197 -24.972 1.00 81.75 349 SER A CA 1
ATOM 2845 C C . SER A 1 349 ? 6.250 -7.276 -24.108 1.00 81.75 349 SER A C 1
ATOM 2847 O O . SER A 1 349 ? 6.460 -8.274 -23.411 1.00 81.75 349 SER A O 1
ATOM 2849 N N . SER A 1 350 ? 7.092 -6.241 -24.128 1.00 90.62 350 SER A N 1
ATOM 2850 C CA . SER A 1 350 ? 8.257 -6.143 -23.231 1.00 90.62 350 SER A CA 1
ATOM 2851 C C . SER A 1 350 ? 7.801 -6.140 -21.763 1.00 90.62 350 SER A C 1
ATOM 2853 O O . SER A 1 350 ? 8.414 -6.789 -20.923 1.00 90.62 350 SER A O 1
ATOM 2855 N N . THR A 1 351 ? 6.627 -5.563 -21.481 1.00 91.31 351 THR A N 1
ATOM 2856 C CA . THR A 1 351 ? 5.914 -5.676 -20.198 1.00 91.31 351 THR A CA 1
ATOM 2857 C C . THR A 1 351 ? 5.630 -7.125 -19.789 1.00 91.31 351 THR A C 1
ATOM 2859 O O . THR A 1 351 ? 5.917 -7.499 -18.653 1.00 91.31 351 THR A O 1
ATOM 2862 N N . GLN A 1 352 ? 5.114 -7.966 -20.697 1.00 91.75 352 GLN A N 1
ATOM 2863 C CA . GLN A 1 352 ? 4.889 -9.389 -20.409 1.00 91.75 352 GLN A CA 1
ATOM 2864 C C . GLN A 1 352 ? 6.199 -10.117 -20.105 1.00 91.75 352 GLN A C 1
ATOM 2866 O O . GLN A 1 352 ? 6.248 -10.909 -19.164 1.00 91.75 352 GLN A O 1
ATOM 2871 N N . LYS A 1 353 ? 7.262 -9.838 -20.869 1.00 92.44 353 LYS A N 1
ATOM 2872 C CA . LYS A 1 353 ? 8.581 -10.429 -20.612 1.00 92.44 353 LYS A CA 1
ATOM 2873 C C . LYS A 1 353 ? 9.106 -10.031 -19.233 1.00 92.44 353 LYS A C 1
ATOM 2875 O O . LYS A 1 353 ? 9.574 -10.905 -18.513 1.00 92.44 353 LYS A O 1
ATOM 2880 N N . LEU A 1 354 ? 8.975 -8.756 -18.853 1.00 94.25 354 LEU A N 1
ATOM 2881 C CA . LEU A 1 354 ? 9.373 -8.264 -17.535 1.00 94.25 354 LEU A CA 1
ATOM 2882 C C . LEU A 1 354 ? 8.560 -8.925 -16.418 1.00 94.25 354 LEU A C 1
ATOM 2884 O O . LEU A 1 354 ? 9.139 -9.380 -15.443 1.00 94.25 354 LEU A O 1
ATOM 2888 N N . GLY A 1 355 ? 7.242 -9.069 -16.581 1.00 93.75 355 GLY A N 1
ATOM 2889 C CA . GLY A 1 355 ? 6.408 -9.782 -15.610 1.00 93.75 355 GLY A CA 1
ATOM 2890 C C . GLY A 1 355 ? 6.826 -11.245 -15.422 1.00 93.75 355 GLY A C 1
ATOM 2891 O O . GLY A 1 355 ? 6.907 -11.723 -14.295 1.00 93.75 355 GLY A O 1
ATOM 2892 N N . ILE A 1 356 ? 7.150 -11.957 -16.509 1.00 92.12 356 ILE A N 1
ATOM 2893 C CA . ILE A 1 356 ? 7.665 -13.336 -16.432 1.00 92.12 356 ILE A CA 1
ATOM 2894 C C . ILE A 1 356 ? 9.048 -13.361 -15.775 1.00 92.12 356 ILE A C 1
ATOM 2896 O O . ILE A 1 356 ? 9.276 -14.190 -14.900 1.00 92.12 356 ILE A O 1
ATOM 2900 N N . PHE A 1 357 ? 9.949 -12.453 -16.164 1.00 92.69 357 PHE A N 1
ATOM 2901 C CA . PHE A 1 357 ? 11.268 -12.286 -15.550 1.00 92.69 357 PHE A CA 1
ATOM 2902 C C . PHE A 1 357 ? 11.141 -12.127 -14.031 1.00 92.69 357 PHE A C 1
ATOM 2904 O O . PHE A 1 357 ? 11.779 -12.868 -13.288 1.00 92.69 357 PHE A O 1
ATOM 2911 N N . SER A 1 358 ? 10.252 -11.240 -13.578 1.00 93.00 358 SER A N 1
ATOM 2912 C CA . SER A 1 358 ? 9.953 -11.009 -12.166 1.00 93.00 358 SER A CA 1
ATOM 2913 C C . SER A 1 358 ? 9.403 -12.247 -11.468 1.00 93.00 358 SER A C 1
ATOM 2915 O O . SER A 1 358 ? 9.889 -12.628 -10.413 1.00 93.00 358 SER A O 1
ATOM 2917 N N . LEU A 1 359 ? 8.404 -12.911 -12.052 1.00 91.94 359 LEU A N 1
ATOM 2918 C CA . LEU A 1 359 ? 7.801 -14.094 -11.434 1.00 91.94 359 LEU A CA 1
ATOM 2919 C C . LEU A 1 359 ? 8.795 -15.246 -11.274 1.00 91.94 359 LEU A C 1
ATOM 2921 O O . LEU A 1 359 ? 8.673 -15.998 -10.314 1.00 91.94 359 LEU A O 1
ATOM 2925 N N . VAL A 1 360 ? 9.760 -15.388 -12.187 1.00 89.12 360 VAL A N 1
ATOM 2926 C CA . VAL A 1 360 ? 10.728 -16.491 -12.147 1.00 89.12 360 VAL A CA 1
ATOM 2927 C C . VAL A 1 360 ? 11.598 -16.451 -10.895 1.00 89.12 360 VAL A C 1
ATOM 2929 O O . VAL A 1 360 ? 11.760 -17.481 -10.249 1.00 89.12 360 VAL A O 1
ATOM 2932 N N . HIS A 1 361 ? 12.130 -15.280 -10.549 1.00 86.81 361 HIS A N 1
ATOM 2933 C CA . HIS A 1 361 ? 12.999 -15.120 -9.377 1.00 86.81 361 HIS A CA 1
ATOM 2934 C C . HIS A 1 361 ? 12.193 -14.955 -8.087 1.00 86.81 361 HIS A C 1
ATOM 2936 O O . HIS A 1 361 ? 12.522 -15.523 -7.054 1.00 86.81 361 HIS A O 1
ATOM 2942 N N . MET A 1 362 ? 11.047 -14.280 -8.153 1.00 88.12 362 MET A N 1
ATOM 2943 C CA . MET A 1 362 ? 10.189 -14.125 -6.985 1.00 88.12 362 MET A CA 1
ATOM 2944 C C . MET A 1 362 ? 9.695 -15.462 -6.447 1.00 88.12 362 MET A C 1
ATOM 2946 O O . MET A 1 362 ? 9.715 -15.696 -5.245 1.00 88.12 362 MET A O 1
ATOM 2950 N N . LEU A 1 363 ? 9.251 -16.348 -7.336 1.00 88.06 363 LEU A N 1
ATOM 2951 C CA . LEU A 1 363 ? 8.712 -17.649 -6.963 1.00 88.06 363 LEU A CA 1
ATOM 2952 C C . LEU A 1 363 ? 9.802 -18.722 -6.806 1.00 88.06 363 LEU A C 1
ATOM 2954 O O . LEU A 1 363 ? 9.447 -19.870 -6.556 1.00 88.06 363 LEU A O 1
ATOM 2958 N N . SER A 1 364 ? 11.099 -18.409 -6.927 1.00 83.94 364 SER A N 1
ATOM 2959 C CA . SER A 1 364 ? 12.144 -19.330 -6.449 1.00 83.94 364 SER A CA 1
ATOM 2960 C C . SER A 1 364 ? 12.293 -19.305 -4.924 1.00 83.94 364 SER A C 1
ATOM 2962 O O . SER A 1 364 ? 12.857 -20.241 -4.366 1.00 83.94 364 SER A O 1
ATOM 2964 N N . ILE A 1 365 ? 11.746 -18.280 -4.260 1.00 83.75 365 ILE A N 1
ATOM 2965 C CA . ILE A 1 365 ? 11.752 -18.100 -2.802 1.00 83.75 365 ILE A C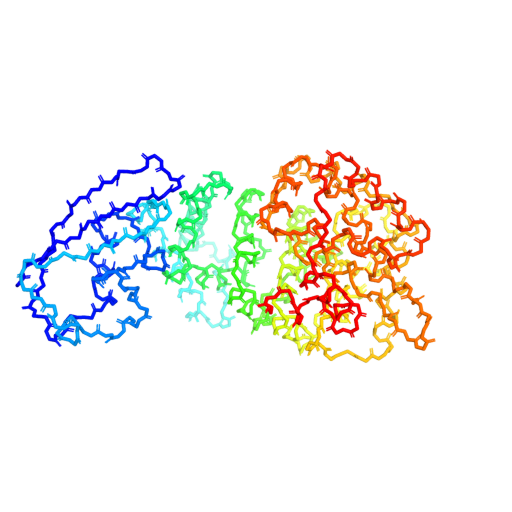A 1
ATOM 2966 C C . ILE A 1 365 ? 10.490 -18.737 -2.193 1.00 83.75 365 ILE A C 1
ATOM 2968 O O . ILE A 1 365 ? 9.372 -18.471 -2.645 1.00 83.75 365 ILE A O 1
ATOM 2972 N N . GLU A 1 366 ? 10.645 -19.565 -1.155 1.00 83.19 366 GLU A N 1
ATOM 2973 C CA . GLU A 1 366 ? 9.549 -20.339 -0.547 1.00 83.19 366 GLU A CA 1
ATOM 2974 C C . GLU A 1 366 ? 8.471 -19.437 0.079 1.00 83.19 366 GLU A C 1
ATOM 2976 O O . GLU A 1 366 ? 7.275 -19.643 -0.141 1.00 83.19 366 GLU A O 1
ATOM 2981 N N . GLU A 1 367 ? 8.863 -18.376 0.784 1.00 82.88 367 GLU A N 1
ATOM 2982 C CA . GLU A 1 367 ? 7.935 -17.427 1.407 1.00 82.88 367 GLU A CA 1
ATOM 2983 C C . GLU A 1 367 ? 7.045 -16.723 0.372 1.00 82.88 367 GLU A C 1
ATOM 2985 O O . GLU A 1 367 ? 5.858 -16.482 0.615 1.00 82.88 367 GLU A O 1
ATOM 2990 N N . ASN A 1 368 ? 7.594 -16.422 -0.806 1.00 87.31 368 ASN A N 1
ATOM 2991 C CA . ASN A 1 368 ? 6.854 -15.808 -1.907 1.00 87.31 368 ASN A CA 1
ATOM 2992 C C . ASN A 1 368 ? 5.928 -16.814 -2.605 1.00 87.31 368 ASN A C 1
ATOM 2994 O O . ASN A 1 368 ? 4.854 -16.434 -3.077 1.00 87.31 368 ASN A O 1
ATOM 2998 N N . GLN A 1 369 ? 6.289 -18.102 -2.642 1.00 87.62 369 GLN A N 1
ATOM 2999 C CA . GLN A 1 369 ? 5.373 -19.153 -3.093 1.00 87.62 369 GLN A CA 1
ATOM 3000 C C . GLN A 1 369 ? 4.170 -19.269 -2.151 1.00 87.62 369 GLN A C 1
ATOM 3002 O O . GLN A 1 369 ? 3.035 -19.310 -2.624 1.00 87.62 369 GLN A O 1
ATOM 3007 N N . GLN A 1 370 ? 4.387 -19.249 -0.832 1.00 86.81 370 GLN A N 1
ATOM 3008 C CA . GLN A 1 370 ? 3.289 -19.267 0.145 1.00 86.81 370 GLN A CA 1
ATOM 3009 C C . GLN A 1 370 ? 2.377 -18.043 0.005 1.00 86.81 370 GLN A C 1
ATOM 3011 O O . GLN A 1 370 ? 1.153 -18.172 0.067 1.00 86.81 370 GLN A O 1
ATOM 3016 N N . LEU A 1 371 ? 2.953 -16.868 -0.265 1.00 87.94 371 LEU A N 1
ATOM 3017 C CA . LEU A 1 371 ? 2.186 -15.662 -0.572 1.00 87.94 371 LEU A CA 1
ATOM 3018 C C . LEU A 1 371 ? 1.340 -15.828 -1.847 1.00 87.94 371 LEU A C 1
ATOM 3020 O O . LEU A 1 371 ? 0.141 -15.570 -1.842 1.00 87.94 371 LEU A O 1
ATOM 3024 N N . ALA A 1 372 ? 1.925 -16.325 -2.937 1.00 89.31 372 ALA A N 1
ATOM 3025 C CA . ALA A 1 372 ? 1.178 -16.548 -4.173 1.00 89.31 372 ALA A CA 1
ATOM 3026 C C . ALA A 1 372 ? 0.084 -17.629 -4.032 1.00 89.31 372 ALA A C 1
ATOM 3028 O O . ALA A 1 372 ? -0.934 -17.576 -4.735 1.00 89.31 372 ALA A O 1
ATOM 3029 N N . LEU A 1 373 ? 0.269 -18.604 -3.132 1.00 88.88 373 LEU A N 1
ATOM 3030 C CA . LEU A 1 373 ? -0.753 -19.590 -2.769 1.00 88.88 373 LEU A CA 1
ATOM 3031 C C . LEU A 1 373 ? -1.910 -18.937 -2.007 1.00 88.88 373 LEU A C 1
ATOM 3033 O O . LEU A 1 373 ? -3.064 -19.153 -2.382 1.00 88.88 373 LEU A O 1
ATOM 3037 N N . SER A 1 374 ? -1.625 -18.118 -0.989 1.00 87.94 374 SER A N 1
ATOM 3038 C CA . SER A 1 374 ? -2.663 -17.451 -0.189 1.00 87.94 374 SER A CA 1
ATOM 3039 C C . SER A 1 374 ? -3.497 -16.466 -1.019 1.00 87.94 374 SER A C 1
ATOM 3041 O O . SER A 1 374 ? -4.711 -16.367 -0.835 1.00 87.94 374 SER A O 1
ATOM 3043 N N . GLU A 1 375 ? -2.886 -15.826 -2.019 1.00 90.06 375 GLU A N 1
ATOM 3044 C CA . GLU A 1 375 ? -3.562 -14.951 -2.985 1.00 90.06 375 GLU A CA 1
ATOM 3045 C C . GLU A 1 375 ? -4.278 -15.705 -4.125 1.00 90.06 375 GLU A C 1
ATOM 3047 O O . GLU A 1 375 ? -4.875 -15.086 -5.007 1.00 90.06 375 GLU A O 1
ATOM 3052 N N . ASN A 1 376 ? -4.264 -17.044 -4.125 1.00 89.94 376 ASN A N 1
ATOM 3053 C CA . ASN A 1 376 ? -4.866 -17.893 -5.161 1.00 89.94 376 ASN A CA 1
ATOM 3054 C C . ASN A 1 376 ? -4.351 -17.603 -6.590 1.00 89.94 376 ASN A C 1
ATOM 3056 O O . ASN A 1 376 ? -5.107 -17.676 -7.566 1.00 89.94 376 ASN A O 1
ATOM 3060 N N . LEU A 1 377 ? -3.059 -17.294 -6.742 1.00 91.62 377 LEU A N 1
ATOM 3061 C CA . LEU A 1 377 ? -2.465 -16.897 -8.026 1.00 91.62 377 LEU A CA 1
ATOM 3062 C C . LEU A 1 377 ? -2.024 -18.077 -8.896 1.00 91.62 377 LEU A C 1
ATOM 3064 O O . LEU A 1 377 ? -2.075 -17.988 -10.125 1.00 91.62 377 LEU A O 1
ATOM 3068 N N . PHE A 1 378 ? -1.647 -19.207 -8.296 1.00 90.88 378 PHE A N 1
ATOM 3069 C CA . PHE A 1 378 ? -1.154 -20.380 -9.028 1.00 90.88 378 PHE A CA 1
ATOM 3070 C C . PHE A 1 378 ? -2.093 -20.881 -10.139 1.00 90.88 378 PHE A C 1
ATOM 3072 O O . PHE A 1 378 ? -1.613 -21.098 -11.255 1.00 90.88 378 PHE A O 1
ATOM 3079 N N . PRO A 1 379 ? -3.421 -21.000 -9.928 1.00 91.00 379 PRO A N 1
ATOM 3080 C CA . PRO A 1 379 ? -4.344 -21.368 -11.001 1.00 91.00 379 PRO A CA 1
ATOM 3081 C C . PRO A 1 379 ? -4.284 -20.429 -12.220 1.00 91.00 379 PRO A C 1
ATOM 3083 O O . PRO A 1 379 ? -4.382 -20.892 -13.359 1.00 91.00 379 PRO A O 1
ATOM 3086 N N . TYR A 1 380 ? -4.077 -19.124 -12.002 1.00 92.06 380 TYR A N 1
ATOM 3087 C CA . TYR A 1 380 ? -3.914 -18.147 -13.083 1.00 92.06 380 TYR A CA 1
ATOM 3088 C C . TYR A 1 380 ? -2.574 -18.312 -13.801 1.00 92.06 380 TYR A C 1
ATOM 3090 O O . TYR A 1 380 ? -2.541 -18.232 -15.026 1.00 92.06 380 TYR A O 1
ATOM 3098 N N . LEU A 1 381 ? -1.487 -18.588 -13.074 1.00 91.88 381 LEU A N 1
ATOM 3099 C CA . LEU A 1 381 ? -0.165 -18.842 -13.662 1.00 91.88 381 LEU A CA 1
ATOM 3100 C C . LEU A 1 381 ? -0.150 -20.109 -14.526 1.00 91.88 381 LEU A C 1
ATOM 3102 O O . LEU A 1 381 ? 0.429 -20.112 -15.615 1.00 91.88 381 LEU A O 1
ATOM 3106 N N . VAL A 1 382 ? -0.853 -21.162 -14.096 1.00 90.50 382 VAL A N 1
ATOM 3107 C CA . VAL A 1 382 ? -1.056 -22.369 -14.910 1.00 90.50 382 VAL A CA 1
ATOM 3108 C C . VAL A 1 382 ? -1.770 -22.015 -16.213 1.00 90.50 382 VAL A C 1
ATOM 3110 O O . VAL A 1 382 ? -1.286 -22.386 -17.283 1.00 90.50 382 VAL A O 1
ATOM 3113 N N . CYS A 1 383 ? -2.864 -21.248 -16.150 1.00 90.88 383 CYS A N 1
ATOM 3114 C CA . CYS A 1 383 ? -3.580 -20.813 -17.351 1.00 90.88 383 CYS A CA 1
ATOM 3115 C C . CYS A 1 383 ? -2.698 -19.935 -18.250 1.00 90.88 383 CYS A C 1
ATOM 3117 O O . CYS A 1 383 ? -2.661 -20.147 -19.459 1.00 90.88 383 CYS A O 1
ATOM 3119 N N . LEU A 1 384 ? -1.935 -18.997 -17.679 1.00 90.31 384 LEU A N 1
ATOM 3120 C CA . LEU A 1 384 ? -0.998 -18.151 -18.422 1.00 90.31 384 LEU A CA 1
ATOM 3121 C C . LEU A 1 384 ? 0.008 -18.996 -19.214 1.00 90.31 384 LEU A C 1
ATOM 3123 O O . LEU A 1 384 ? 0.226 -18.735 -20.395 1.00 90.31 384 LEU A O 1
ATOM 3127 N N . SER A 1 385 ? 0.557 -20.055 -18.606 1.00 89.56 385 SER A N 1
ATOM 3128 C CA . SER A 1 385 ? 1.526 -20.952 -19.253 1.00 89.56 385 SER A CA 1
ATOM 3129 C C . SER A 1 385 ? 1.001 -21.621 -20.532 1.00 89.56 385 SER A C 1
ATOM 3131 O O . SER A 1 385 ? 1.790 -22.009 -21.397 1.00 89.56 385 SER A O 1
ATOM 3133 N N . TRP A 1 386 ? -0.321 -21.753 -20.687 1.00 87.19 386 TRP A N 1
ATOM 3134 C CA . TRP A 1 386 ? -0.938 -22.302 -21.898 1.00 87.19 386 TRP A CA 1
ATOM 3135 C C . TRP A 1 386 ? -0.896 -21.328 -23.077 1.00 87.19 386 TRP A C 1
ATOM 3137 O O . TRP A 1 386 ? -0.959 -21.764 -24.225 1.00 87.19 386 TRP A O 1
ATOM 3147 N N . HIS A 1 387 ? -0.756 -20.032 -22.797 1.00 84.75 387 HIS A N 1
ATOM 3148 C CA . HIS A 1 387 ? -0.792 -18.951 -23.781 1.00 84.75 387 HIS A CA 1
ATOM 3149 C C . HIS A 1 387 ? 0.583 -18.319 -24.048 1.00 84.75 387 HIS A C 1
ATOM 3151 O O . HIS A 1 387 ? 0.710 -17.486 -24.944 1.00 84.75 387 HIS A O 1
ATOM 3157 N N . LEU A 1 388 ? 1.622 -18.709 -23.302 1.00 85.06 388 LEU A N 1
ATOM 3158 C CA . LEU A 1 388 ? 2.980 -18.197 -23.489 1.00 85.06 388 LEU A CA 1
ATOM 3159 C C . LEU A 1 388 ? 3.730 -18.901 -24.640 1.00 85.06 388 LEU A C 1
ATOM 3161 O O . LEU A 1 388 ? 3.566 -20.110 -24.839 1.00 85.06 388 LEU A O 1
ATOM 3165 N N . PRO A 1 389 ? 4.617 -18.182 -25.362 1.00 82.00 389 PRO A N 1
ATOM 3166 C CA . PRO A 1 389 ? 5.616 -18.795 -26.241 1.00 82.00 389 PRO A CA 1
ATOM 3167 C C . PRO A 1 389 ? 6.531 -19.769 -25.481 1.00 82.00 389 PRO A C 1
ATOM 3169 O O . PRO A 1 389 ? 6.672 -19.658 -24.264 1.00 82.00 389 PRO A O 1
ATOM 3172 N N . CYS A 1 390 ? 7.199 -20.686 -26.196 1.00 77.31 390 CYS A N 1
ATOM 3173 C CA . CYS A 1 390 ? 7.978 -21.776 -25.586 1.00 77.31 390 CYS A CA 1
ATOM 3174 C C . CYS A 1 390 ? 8.986 -21.308 -24.519 1.00 77.31 390 CYS A C 1
ATOM 3176 O O . CYS A 1 390 ? 8.998 -21.875 -23.436 1.00 77.31 390 CYS A O 1
ATOM 3178 N N . ASP A 1 391 ? 9.769 -20.255 -24.776 1.00 79.81 391 ASP A N 1
ATOM 3179 C CA . ASP A 1 391 ? 10.760 -19.747 -23.809 1.00 79.81 391 ASP A CA 1
ATOM 3180 C C . ASP A 1 391 ? 10.118 -19.289 -22.483 1.00 79.81 391 ASP A C 1
ATOM 3182 O O . ASP A 1 391 ? 10.462 -19.783 -21.410 1.00 79.81 391 ASP A O 1
ATOM 3186 N N . GLY A 1 392 ? 9.115 -18.405 -22.545 1.00 80.19 392 GLY A N 1
ATOM 3187 C CA . GLY A 1 392 ? 8.407 -17.928 -21.350 1.00 80.19 392 GLY A CA 1
ATOM 3188 C C . GLY A 1 392 ? 7.623 -19.033 -20.637 1.00 80.19 392 GLY A C 1
ATOM 3189 O O . GLY A 1 392 ? 7.538 -19.053 -19.409 1.00 80.19 392 GLY A O 1
ATOM 3190 N N . LYS A 1 393 ? 7.078 -19.983 -21.402 1.00 84.69 393 LYS A N 1
ATOM 3191 C CA . LYS A 1 393 ? 6.350 -21.143 -20.886 1.00 84.69 393 LYS A CA 1
ATOM 3192 C C . LYS A 1 393 ? 7.248 -22.070 -20.074 1.00 84.69 393 LYS A C 1
ATOM 3194 O O . LYS A 1 393 ? 6.843 -22.479 -18.991 1.00 84.69 393 LYS A O 1
ATOM 3199 N N . GLU A 1 394 ? 8.439 -22.396 -20.568 1.00 85.44 394 GLU A N 1
ATOM 3200 C CA . GLU A 1 394 ? 9.365 -23.285 -19.858 1.00 85.44 394 GLU A CA 1
ATOM 3201 C C . GLU A 1 394 ? 9.948 -22.613 -18.607 1.00 85.44 394 GLU A C 1
ATOM 3203 O O . GLU A 1 394 ? 9.986 -23.230 -17.539 1.00 85.44 394 GLU A O 1
ATOM 3208 N N . LYS A 1 395 ? 10.270 -21.313 -18.685 1.00 85.88 395 LYS A N 1
ATOM 3209 C CA . LYS A 1 395 ? 10.658 -20.501 -17.518 1.00 85.88 395 LYS A CA 1
ATOM 3210 C C . LYS A 1 395 ? 9.607 -20.555 -16.405 1.00 85.88 395 LYS A C 1
ATOM 3212 O O . LYS A 1 395 ? 9.928 -20.897 -15.271 1.00 85.88 395 LYS A O 1
ATOM 3217 N N . LEU A 1 396 ? 8.339 -20.297 -16.735 1.00 85.69 396 LEU A N 1
ATOM 3218 C CA . LEU A 1 396 ? 7.253 -20.324 -15.753 1.00 85.69 396 LEU A CA 1
ATOM 3219 C C . LEU A 1 396 ? 6.966 -21.746 -15.239 1.00 85.69 396 LEU A C 1
ATOM 3221 O O . LEU A 1 396 ? 6.722 -21.938 -14.053 1.00 85.69 396 LEU A O 1
ATOM 3225 N N . ARG A 1 397 ? 7.026 -22.767 -16.102 1.00 84.75 397 ARG A N 1
ATOM 3226 C CA . ARG A 1 397 ? 6.810 -24.170 -15.706 1.00 84.75 397 ARG A CA 1
ATOM 3227 C C . ARG A 1 397 ? 7.845 -24.686 -14.722 1.00 84.75 397 ARG A C 1
ATOM 3229 O O . ARG A 1 397 ? 7.472 -25.429 -13.823 1.00 84.75 397 ARG A O 1
ATOM 3236 N N . THR A 1 398 ? 9.105 -24.295 -14.889 1.00 84.12 398 THR A N 1
ATOM 3237 C CA . THR A 1 398 ? 10.206 -24.718 -14.010 1.00 84.12 398 THR A CA 1
ATOM 3238 C C . THR A 1 398 ? 9.918 -24.321 -12.564 1.00 84.12 398 THR A C 1
ATOM 3240 O O . THR A 1 398 ? 10.061 -25.116 -11.644 1.00 84.12 398 THR A O 1
ATOM 3243 N N . VAL A 1 399 ? 9.408 -23.109 -12.389 1.00 81.06 399 VAL A N 1
ATOM 3244 C CA . VAL A 1 399 ? 9.056 -22.518 -11.098 1.00 81.06 399 VAL A CA 1
ATOM 3245 C C . VAL A 1 399 ? 7.770 -23.123 -10.525 1.00 81.06 399 VAL A C 1
ATOM 3247 O O . VAL A 1 399 ? 7.643 -23.339 -9.323 1.00 81.06 399 VAL A O 1
ATOM 3250 N N . LEU A 1 400 ? 6.811 -23.450 -11.393 1.00 82.81 400 LEU A N 1
ATOM 3251 C CA . LEU A 1 400 ? 5.564 -24.099 -10.995 1.00 82.81 400 LEU A CA 1
ATOM 3252 C C . LEU A 1 400 ? 5.761 -25.577 -10.605 1.00 82.81 400 LEU A C 1
ATOM 3254 O O . LEU A 1 400 ? 4.990 -26.083 -9.798 1.00 82.81 400 LEU A O 1
ATOM 3258 N N . ALA A 1 401 ? 6.775 -26.269 -11.131 1.00 76.94 401 ALA A N 1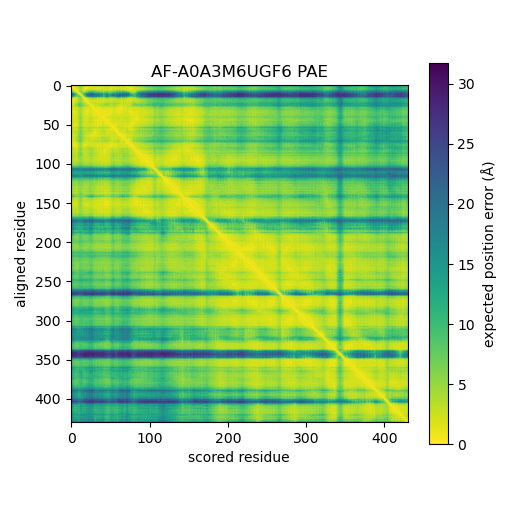
ATOM 3259 C CA . ALA A 1 401 ? 6.929 -27.727 -11.034 1.00 76.94 401 ALA A CA 1
ATOM 3260 C C . ALA A 1 401 ? 6.911 -28.300 -9.603 1.00 76.94 401 ALA A C 1
ATOM 3262 O O . ALA A 1 401 ? 6.511 -29.448 -9.419 1.00 76.94 401 ALA A O 1
ATOM 3263 N N . ASN A 1 402 ? 7.294 -27.507 -8.601 1.00 67.88 402 ASN A N 1
ATOM 3264 C CA . ASN A 1 402 ? 7.354 -27.935 -7.201 1.00 67.88 402 ASN A CA 1
ATOM 3265 C C . ASN A 1 402 ? 5.985 -27.973 -6.496 1.00 67.88 402 ASN A C 1
ATOM 3267 O O . ASN A 1 402 ? 5.899 -28.434 -5.361 1.00 67.88 402 ASN A O 1
ATOM 3271 N N . ASN A 1 403 ? 4.911 -27.514 -7.144 1.00 67.94 403 ASN A N 1
ATOM 3272 C CA . ASN A 1 403 ? 3.586 -27.419 -6.538 1.00 67.94 403 ASN A CA 1
ATOM 3273 C C . ASN A 1 403 ? 2.625 -28.481 -7.101 1.00 67.94 403 ASN A C 1
ATOM 3275 O O . ASN A 1 403 ? 2.532 -28.699 -8.309 1.00 67.94 403 ASN A O 1
ATOM 3279 N N . VAL A 1 404 ? 1.872 -29.147 -6.218 1.00 58.78 404 VAL A N 1
ATOM 3280 C CA . VAL A 1 404 ? 0.842 -30.119 -6.618 1.00 58.78 404 VAL A CA 1
ATOM 3281 C C . VAL A 1 404 ? -0.383 -29.362 -7.124 1.00 58.78 404 VAL A C 1
ATOM 3283 O O . VAL A 1 404 ? -1.119 -28.755 -6.348 1.00 58.78 404 VAL A O 1
ATOM 3286 N N . PHE A 1 405 ? -0.619 -29.399 -8.434 1.00 67.56 405 PHE A N 1
ATOM 3287 C CA . PHE A 1 405 ? -1.730 -28.673 -9.042 1.00 67.56 405 PHE A CA 1
ATOM 3288 C C . PHE A 1 405 ? -2.987 -29.524 -9.163 1.00 67.56 405 PHE A C 1
ATOM 3290 O O . PHE A 1 405 ? -3.002 -30.561 -9.827 1.00 67.56 405 PHE A O 1
ATOM 3297 N N . THR A 1 406 ? -4.086 -29.012 -8.615 1.00 69.00 406 THR A N 1
ATOM 3298 C CA . THR A 1 406 ? -5.407 -29.322 -9.162 1.00 69.00 406 THR A CA 1
ATOM 3299 C C . THR A 1 406 ? -5.612 -28.490 -10.433 1.00 69.00 406 THR A C 1
ATOM 3301 O O . THR A 1 406 ? -5.127 -27.355 -10.511 1.00 69.00 406 THR A O 1
ATOM 3304 N N . PRO A 1 407 ? -6.272 -29.031 -11.473 1.00 80.44 407 PRO A N 1
ATOM 3305 C CA . PRO A 1 407 ? -6.528 -28.268 -12.687 1.00 80.44 407 PRO A CA 1
ATOM 3306 C C . PRO A 1 407 ? -7.321 -26.990 -12.357 1.00 80.44 407 PRO A C 1
ATOM 3308 O O . PRO A 1 407 ? -8.244 -27.051 -11.538 1.00 80.44 407 PRO A O 1
ATOM 3311 N N . PRO A 1 408 ? -7.002 -25.839 -12.986 1.00 88.69 408 PRO A N 1
ATOM 3312 C CA . PRO A 1 408 ? -7.735 -24.601 -12.754 1.00 88.69 408 PRO A CA 1
ATOM 3313 C C . PRO A 1 408 ? -9.235 -24.782 -12.998 1.00 88.69 408 PRO A C 1
ATOM 3315 O O . PRO A 1 408 ? -9.649 -25.437 -13.957 1.00 88.69 408 PRO A O 1
ATOM 3318 N N . SER A 1 409 ? -10.062 -24.169 -12.150 1.00 90.62 409 SER A N 1
ATOM 3319 C CA . SER A 1 409 ? -11.512 -24.178 -12.363 1.00 90.62 409 SER A CA 1
ATOM 3320 C C . SER A 1 409 ? -11.880 -23.491 -13.682 1.00 90.62 409 SER A C 1
ATOM 3322 O O . SER A 1 409 ? -11.184 -22.582 -14.142 1.00 90.62 409 SER A O 1
ATOM 3324 N N . LEU A 1 410 ? -13.033 -23.850 -14.254 1.00 90.62 410 LEU A N 1
ATOM 3325 C CA . LEU A 1 410 ? -13.551 -23.186 -15.454 1.00 90.62 410 LEU A CA 1
ATOM 3326 C C . LEU A 1 410 ? -13.704 -21.666 -15.251 1.00 90.62 410 LEU A C 1
ATOM 3328 O O . LEU A 1 410 ? -13.443 -20.899 -16.176 1.00 90.62 410 LEU A O 1
ATOM 3332 N N . LYS A 1 411 ? -14.058 -21.226 -14.029 1.00 91.31 411 LYS A N 1
ATOM 3333 C CA . LYS A 1 411 ? -14.127 -19.799 -13.664 1.00 91.31 411 LYS A CA 1
ATOM 3334 C C . LYS A 1 411 ? -12.764 -19.123 -13.840 1.00 91.31 411 LYS A C 1
ATOM 3336 O O . LYS A 1 411 ? -12.693 -18.062 -14.453 1.00 91.31 411 LYS A O 1
ATOM 3341 N N . VAL A 1 412 ? -11.693 -19.731 -13.324 1.00 91.19 412 VAL A N 1
ATOM 3342 C CA . VAL A 1 412 ? -10.330 -19.190 -13.451 1.00 91.19 412 VAL A CA 1
ATOM 3343 C C . VAL A 1 412 ? -9.879 -19.198 -14.908 1.00 91.19 412 VAL A C 1
ATOM 3345 O O . VAL A 1 412 ? -9.432 -18.167 -15.394 1.00 91.19 412 VAL A O 1
ATOM 3348 N N . ALA A 1 413 ? -10.066 -20.304 -15.632 1.00 90.88 413 ALA A N 1
ATOM 3349 C CA . ALA A 1 413 ? -9.671 -20.396 -17.037 1.00 90.88 413 ALA A CA 1
ATOM 3350 C C . ALA A 1 413 ? -10.350 -19.316 -17.902 1.00 90.88 413 ALA A C 1
ATOM 3352 O O . ALA A 1 413 ? -9.684 -18.626 -18.675 1.00 90.88 413 ALA A O 1
ATOM 3353 N N . ALA A 1 414 ? -11.659 -19.102 -17.723 1.00 90.06 414 ALA A N 1
ATOM 3354 C CA . ALA A 1 414 ? -12.396 -18.050 -18.424 1.00 90.06 414 ALA A CA 1
ATOM 3355 C C . ALA A 1 414 ? -11.876 -16.645 -18.072 1.00 90.06 414 ALA A C 1
ATOM 3357 O O . ALA A 1 414 ? -11.670 -15.817 -18.961 1.00 90.06 414 ALA A O 1
ATOM 3358 N N . LYS A 1 415 ? -11.606 -16.382 -16.786 1.00 91.88 415 LYS A N 1
ATOM 3359 C CA . LYS A 1 415 ? -10.992 -15.123 -16.350 1.00 91.88 415 LYS A CA 1
ATOM 3360 C C . LYS A 1 415 ? -9.607 -14.913 -16.945 1.00 91.88 415 LYS A C 1
ATOM 3362 O O . LYS A 1 415 ? -9.318 -13.800 -17.358 1.00 91.88 415 LYS A O 1
ATOM 3367 N N . SER A 1 416 ? -8.766 -15.941 -17.020 1.00 90.38 416 SER A N 1
ATOM 3368 C CA . SER A 1 416 ? -7.422 -15.837 -17.596 1.00 90.38 416 SER A CA 1
ATOM 3369 C C . SER A 1 416 ? -7.459 -15.462 -19.077 1.00 90.38 416 SER A C 1
ATOM 3371 O O . SER A 1 416 ? -6.685 -14.610 -19.505 1.00 90.38 416 SER A O 1
ATOM 3373 N N . VAL A 1 417 ? -8.400 -16.012 -19.850 1.00 88.12 417 VAL A N 1
ATOM 3374 C CA . VAL A 1 417 ? -8.604 -15.603 -21.252 1.00 88.12 417 VAL A CA 1
ATOM 3375 C C . VAL A 1 417 ? -9.029 -14.134 -21.340 1.00 88.12 417 VAL A C 1
ATOM 3377 O O . VAL A 1 417 ? -8.507 -13.380 -22.162 1.00 88.12 417 VAL A O 1
ATOM 3380 N N . LEU A 1 418 ? -9.937 -13.689 -20.466 1.00 87.94 418 LEU A N 1
ATOM 3381 C CA . LEU A 1 418 ? -10.332 -12.280 -20.408 1.00 87.94 418 LEU A CA 1
ATOM 3382 C C . LEU A 1 418 ? -9.179 -11.375 -19.950 1.00 87.94 418 LEU A C 1
ATOM 3384 O O . LEU A 1 418 ? -9.018 -10.289 -20.499 1.00 87.94 418 LEU A O 1
ATOM 3388 N N . ALA A 1 419 ? -8.342 -11.824 -19.014 1.00 89.25 419 ALA A N 1
ATOM 3389 C CA . ALA A 1 419 ? -7.184 -11.083 -18.520 1.00 89.25 419 ALA A CA 1
ATOM 3390 C C . ALA A 1 419 ? -6.176 -10.778 -19.638 1.00 89.25 419 ALA A C 1
ATOM 3392 O O . ALA A 1 419 ? -5.660 -9.667 -19.695 1.00 89.25 419 ALA A O 1
ATOM 3393 N N . LEU A 1 420 ? -5.963 -11.709 -20.576 1.00 84.88 420 LEU A N 1
ATOM 3394 C CA . LEU A 1 420 ? -5.086 -11.507 -21.743 1.00 84.88 420 LEU A CA 1
ATOM 3395 C C . LEU A 1 420 ? -5.594 -10.432 -22.721 1.00 84.88 420 LEU A C 1
ATOM 3397 O O . LEU A 1 420 ? -4.836 -9.936 -23.554 1.00 84.88 420 LEU A O 1
ATOM 3401 N N . THR A 1 421 ? -6.881 -10.077 -22.651 1.00 80.06 421 THR A N 1
ATOM 3402 C CA . THR A 1 421 ? -7.487 -9.065 -23.535 1.00 80.06 421 THR A CA 1
ATOM 3403 C C . THR A 1 421 ? -7.778 -7.747 -22.824 1.00 80.06 421 THR A C 1
ATOM 3405 O O . THR A 1 421 ? -7.631 -6.688 -23.428 1.00 80.06 421 THR A O 1
ATOM 3408 N N . ARG A 1 422 ? -8.184 -7.794 -21.551 1.00 80.62 422 ARG A N 1
ATOM 3409 C CA . ARG A 1 422 ? -8.645 -6.631 -20.772 1.00 80.62 422 ARG A CA 1
ATOM 3410 C C . ARG A 1 422 ? -7.723 -6.246 -19.614 1.00 80.62 422 ARG A C 1
ATOM 3412 O O . ARG A 1 422 ? -8.007 -5.265 -18.934 1.00 80.62 422 ARG A O 1
ATOM 3419 N N . GLY A 1 423 ? -6.650 -6.998 -19.388 1.00 83.25 423 GLY A N 1
ATOM 3420 C CA . GLY A 1 423 ? -5.806 -6.882 -18.203 1.00 83.25 423 GLY A CA 1
ATOM 3421 C C . GLY A 1 423 ? -6.383 -7.654 -17.016 1.00 83.25 423 GLY A C 1
ATOM 3422 O O . GLY A 1 423 ? -7.599 -7.760 -16.839 1.00 83.25 423 GLY A O 1
ATOM 3423 N N . LEU A 1 424 ? -5.496 -8.208 -16.188 1.00 86.44 424 LEU A N 1
ATOM 3424 C CA . LEU A 1 424 ? -5.885 -8.994 -15.016 1.00 86.44 424 LEU A CA 1
ATOM 3425 C C . LEU A 1 424 ? -6.554 -8.122 -13.932 1.00 86.44 424 LEU A C 1
ATOM 3427 O O . LEU A 1 424 ? -7.497 -8.588 -13.293 1.00 86.44 424 LEU A O 1
ATOM 3431 N N . ASP A 1 425 ? -6.173 -6.841 -13.826 1.00 82.94 425 ASP A N 1
ATOM 3432 C CA . ASP A 1 425 ? -6.823 -5.802 -13.001 1.00 82.94 425 ASP A CA 1
ATOM 3433 C C . ASP A 1 425 ? -8.361 -5.801 -13.136 1.00 82.94 425 ASP A C 1
ATOM 3435 O O . ASP A 1 425 ? -9.088 -5.662 -12.154 1.00 82.94 425 ASP A O 1
ATOM 3439 N N . MET A 1 426 ? -8.875 -6.002 -14.355 1.00 82.12 426 MET A N 1
ATOM 3440 C CA . MET A 1 426 ? -10.308 -5.905 -14.655 1.00 82.12 426 MET A CA 1
ATOM 3441 C C . MET A 1 426 ? -11.110 -7.154 -14.283 1.00 82.12 426 MET A C 1
ATOM 3443 O O . MET A 1 426 ? -12.339 -7.104 -14.275 1.00 82.12 426 MET A O 1
ATOM 3447 N N . VAL A 1 427 ? -10.447 -8.290 -14.049 1.00 84.06 427 VAL A N 1
ATOM 3448 C CA . VAL A 1 427 ? -11.119 -9.599 -13.953 1.00 84.06 427 VAL A CA 1
ATOM 3449 C C . VAL A 1 427 ? -10.772 -10.395 -12.706 1.00 84.06 427 VAL A C 1
ATOM 3451 O O . VAL A 1 427 ? -11.501 -11.329 -12.365 1.00 84.06 427 VAL A O 1
ATOM 3454 N N . PHE A 1 428 ? -9.690 -10.041 -12.010 1.00 82.44 428 PHE A N 1
ATOM 3455 C CA . PHE A 1 428 ? -9.217 -10.786 -10.848 1.00 82.44 428 PHE A CA 1
ATOM 3456 C C . PHE A 1 428 ? -10.294 -10.886 -9.757 1.00 82.44 428 PHE A C 1
ATOM 3458 O O . PHE A 1 428 ? -10.602 -11.991 -9.306 1.00 82.44 428 PHE A O 1
ATOM 3465 N N . ASN A 1 429 ? -10.983 -9.776 -9.472 1.00 77.56 429 ASN A N 1
ATOM 3466 C CA . ASN A 1 429 ? -12.002 -9.671 -8.419 1.00 77.56 429 ASN A CA 1
ATOM 3467 C C . ASN A 1 429 ? -13.453 -9.968 -8.869 1.00 77.56 429 ASN A C 1
ATOM 3469 O O . ASN A 1 429 ? -14.372 -9.798 -8.072 1.00 77.56 429 ASN A O 1
ATOM 3473 N N . LEU A 1 430 ? -13.679 -10.406 -10.120 1.00 72.38 430 LEU A N 1
ATOM 3474 C CA . LEU A 1 430 ? -15.012 -10.811 -10.627 1.00 72.38 430 LEU A CA 1
ATOM 3475 C C . LEU A 1 430 ? -15.460 -12.206 -10.129 1.00 72.38 430 LEU A C 1
ATOM 3477 O O . LEU A 1 430 ? -16.647 -12.569 -10.216 1.00 72.38 430 LEU A O 1
#

Radius of gyration: 23.99 Å; Cα contacts (8 Å, |Δi|>4): 630; chains: 1; bounding box: 62×60×64 Å

Sequence (430 aa):
MEFYVEYYSPEGNWENGKTKLSVPALNTTTIEDVKYMLQVRIQVPVCDQRLFYQGRALTDDRMTLSRLYFREGDTLHLQFTAVADIQGMIELLDVLKKCAREIEEKPGNKLPDLNEDSPDVWQFYDRLLYTVEELGSFFFPWKCPRTVAQRHFFVQERGFDAFLEVFKFSRQLFLTEQQERDLILLVECDSNIQEKVSNMPAVVNKLLFMIDRYQSEPAGYSLFSSQVASNALFYCTFNVKSAQSLVNCGAVEKLLHITKAFLNDKDGNTPLRYYCCLSLARMCSAPLVKLDIDTCKAIHELIDLFLDSHVPNEISEWEEKSSYVWMTMVPLVHLAFAGRIENNRQRSSSTQKLGIFSLVHMLSIEENQQLALSENLFPYLVCLSWHLPCDGKEKLRTVLANNVFTPPSLKVAAKSVLALTRGLDMVFNL

Solvent-accessible surface area (backbone atoms only — not comparable to full-atom values): 23184 Å² total; per-residue (Å²): 84,46,32,36,38,40,37,41,30,91,83,39,99,54,78,64,48,74,48,79,49,78,45,92,46,52,76,74,39,25,45,46,56,51,36,53,56,43,21,75,73,64,26,33,39,55,92,55,58,46,39,28,49,96,90,40,77,64,81,58,48,81,44,29,38,43,81,69,72,58,57,78,67,41,67,38,40,36,41,38,64,41,52,30,68,51,77,74,44,51,64,40,44,53,53,43,43,48,54,23,50,60,24,62,73,32,89,88,48,42,61,78,60,78,87,70,75,41,73,69,48,52,52,49,50,54,53,49,51,52,33,54,54,57,57,31,55,54,39,60,63,68,95,33,62,39,20,48,31,35,51,53,36,37,50,75,71,44,36,56,58,24,50,48,56,47,53,50,50,46,87,66,76,97,56,55,74,66,39,55,43,55,65,44,50,52,29,66,77,31,64,67,48,12,32,51,49,34,70,31,62,59,47,48,53,46,32,54,42,38,48,31,54,89,58,17,45,85,64,70,49,52,72,64,57,17,35,48,28,25,45,40,54,30,31,20,35,66,34,47,69,15,24,32,36,33,52,76,72,51,46,55,65,51,51,52,53,47,50,63,73,44,64,84,37,84,89,45,59,65,62,41,54,50,31,46,46,51,29,54,39,36,42,67,58,33,82,73,37,88,73,56,70,66,61,49,49,53,51,34,54,51,39,45,57,51,59,77,73,56,62,46,63,68,48,42,58,48,37,59,74,67,65,62,78,84,90,72,60,62,67,44,54,32,30,41,31,49,27,42,66,55,94,95,38,79,45,82,34,46,41,13,53,50,14,47,44,50,49,45,32,48,44,70,37,68,72,48,40,53,49,33,54,77,68,61,40,58,52,48,54,57,49,49,45,75,71,44,60,71,71,63,21,51,54,51,47,64,54,49,66,85,56,92,76,75,82,59,50,70,70,52,49,54,37,44,60,46,10,30,72,59,30,32,86,76,39,75,89,112

Mean predicted aligned error: 7.64 Å

Secondary structure (DSSP, 8-state):
-EEEEEEE-SSSSPPPEEEEEE-S-TTT-BHHHHHHHHHHHH---GGG-EEEETTEE---TT-BGGGGT--TT-EEEEE-S----HHHHHHHHHHHHHHHHHHHTSTTSPPPPGGG--HHHHHHHHHHHHHHHHHHHTT-SSS-HHHHHHHHHHHHTTHHHHHHHHHHH-S-----HHHHHHHHHHHHH-HHHHHHHHT-HHHHHHHHHHH-HHHHHHHT--HHHHHHHHHHHHHHTTSHHHHHHHHHTTHHHHHHHHHHHHTT-TTS-HHHHHHHHHHHHHHHH-TT----HHHHHHHHHHHHHHHHH--THHHHHHHHHTT---S--HHHHHHHH---EETTEE---HHHHHHHHHHHHHTTSHHHHHHHHHTT-HHHHHHHHHHS-HHHHHHHHHHHTTS-PPPPPHHHHHHHHHHHHH-GGGTTT-

Foldseek 3Di:
DKEKEFEDAPADPDDGDMDMDDDPDQQQAFLLNVLVVCCVVQQFASVQKFKDDPNDTDPDRRDGNVNVVHDHHYYIYIYGHDHEPLVQLPVLLVLLLVLLVVQVPDVPSAQPDVVVVDPVSVVSLVSNLVSLQVLLVLCPPVPDSHNVRSLSNCVVSCVLVSVLSVQLHDLDRPYDLSSLLSSLCSLLPDLVSLQVQLLDLSNLVSLLQLLQCVRSVVSPRDPSNNLSSLQSLLSSLVRLNSLQSNVVSVSLVSLLVSLVVCLPPPVDDLSSNLSSLSNNLSLLQRQPHDDDPVSNVSSQVSLVSSVVPDALVSNLVVCVVVVPDHQALVSLLLQLLSFADDPNDTHDGSSNVSSLRNCLSQLVDPNSVVRCVVLVNLLLLVLSLVRDDPVSNVSSCVSSVVDDDDHRDPLSNVLSVVCSHRTNVVRVVD

Nearest PDB structures (foldseek):
  1v5o-assembly1_A  TM=9.080E-01  e=2.919E-03  Mus musculus
  5y3t-assembly1_A  TM=8.470E-01  e=5.420E-03  Mus musculus
  4dbg-assembly1_A  TM=8.409E-01  e=8.815E-03  Homo sapiens
  7v8e-assembly2_D  TM=8.347E-01  e=8.815E-03  Homo sapiens
  5x0w-assembly3_F  TM=7.855E-01  e=4.330E-02  Homo sapiens

InterPro domains:
  IPR000626 Ubiquitin-like domain [PF00240] (18-78)
  IPR000626 Ubiquitin-like domain [PS50053] (1-78)
  IPR011989 Armadillo-like helical [G3DSA:1.25.10.10] (148-420)
  IPR016024 Armadillo-type fold [SSF48371] (226-388)
  IPR029071 Ubiquitin-like domain superfamily [SSF54236] (19-84)

Organism: Pocillopora damicornis (NCBI:txid46731)

pLDDT: mean 86.7, std 9.84, range [46.44, 97.75]